Protein AF-0000000084685761 (afdb_homodimer)

Nearest PDB structures (foldseek):
  6jc4-assembly2_C  TM=9.498E-01  e=1.262E-12  Klebsiella pneumoniae
  4hi0-assembly1_C  TM=8.930E-01  e=5.245E-09  Helicobacter pylori 26695
  3o1q-assembly1_A  TM=8.900E-01  e=3.067E-08  Helicobacter pylori
  3cxn-assembly2_C  TM=8.716E-01  e=5.281E-08  unclassified
  8hc1-assembly1_D  TM=8.559E-01  e=2.696E-07  Helicobacter pylori 26695

Structure (mmCIF, N/CA/C/O backbone):
data_AF-0000000084685761-model_v1
#
loop_
_entity.id
_entity.type
_entity.pdbx_description
1 polymer 'Urease accessory protein UreF'
#
loop_
_atom_site.group_PDB
_atom_site.id
_atom_site.type_symbol
_atom_site.label_atom_id
_atom_site.label_alt_id
_atom_site.label_comp_id
_atom_site.label_asym_id
_atom_site.label_entity_id
_atom_site.label_seq_id
_atom_site.pdbx_PDB_ins_code
_atom_site.Cartn_x
_atom_site.Cartn_y
_atom_site.Cartn_z
_atom_site.occupancy
_atom_site.B_iso_or_equiv
_atom_site.auth_seq_id
_atom_site.auth_comp_id
_atom_site.auth_asym_id
_atom_site.auth_atom_id
_atom_site.pdbx_PDB_model_num
ATOM 1 N N . MET A 1 1 ? -12.156 10.539 -15.023 1 82.19 1 MET A N 1
ATOM 2 C CA . MET A 1 1 ? -11.102 10.914 -14.086 1 82.19 1 MET A CA 1
ATOM 3 C C . MET A 1 1 ? -11.344 10.289 -12.719 1 82.19 1 MET A C 1
ATOM 5 O O . MET A 1 1 ? -10.461 9.625 -12.172 1 82.19 1 MET A O 1
ATOM 9 N N . LEU A 1 2 ? -12.664 10.281 -12.328 1 86.75 2 LEU A N 1
ATOM 10 C CA . LEU A 1 2 ? -12.984 9.719 -11.023 1 86.75 2 LEU A CA 1
ATOM 11 C C . LEU A 1 2 ? -12.812 8.203 -11.023 1 86.75 2 LEU A C 1
ATOM 13 O O . LEU A 1 2 ? -12.258 7.637 -10.078 1 86.75 2 LEU A O 1
ATOM 17 N N . GLU A 1 3 ? -13.203 7.566 -12.125 1 90.25 3 GLU A N 1
ATOM 18 C CA . GLU A 1 3 ? -13.102 6.113 -12.203 1 90.25 3 GLU A CA 1
ATOM 19 C C . GLU A 1 3 ? -11.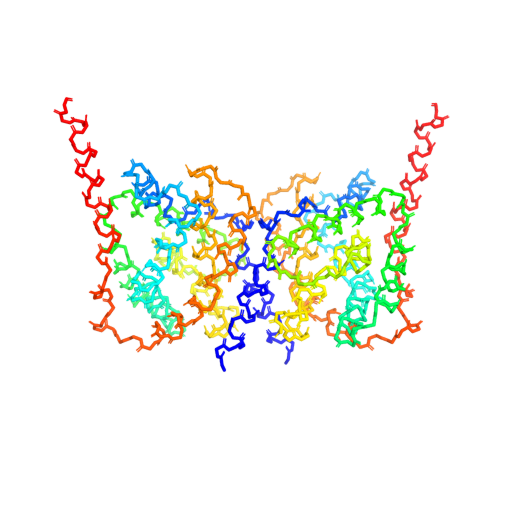648 5.656 -12.125 1 90.25 3 GLU A C 1
ATOM 21 O O . GLU A 1 3 ? -11.336 4.66 -11.469 1 90.25 3 GLU A O 1
ATOM 26 N N . SER A 1 4 ? -10.828 6.398 -12.758 1 93.44 4 SER A N 1
ATOM 27 C CA . SER A 1 4 ? -9.406 6.078 -12.734 1 93.44 4 SER A CA 1
ATOM 28 C C . SER A 1 4 ? -8.82 6.285 -11.336 1 93.44 4 SER A C 1
ATOM 30 O O . SER A 1 4 ? -7.969 5.512 -10.898 1 93.44 4 SER A O 1
ATOM 32 N N . ASN A 1 5 ? -9.289 7.266 -10.648 1 96.88 5 ASN A N 1
ATOM 33 C CA . ASN A 1 5 ? -8.828 7.531 -9.289 1 96.88 5 ASN A CA 1
ATOM 34 C C . ASN A 1 5 ? -9.312 6.469 -8.312 1 96.88 5 ASN A C 1
ATOM 36 O O . ASN A 1 5 ? -8.57 6.059 -7.414 1 96.88 5 ASN A O 1
ATOM 40 N N . VAL A 1 6 ? -10.523 6.023 -8.508 1 97.75 6 VAL A N 1
ATOM 41 C CA . VAL A 1 6 ? -11.062 4.953 -7.676 1 97.75 6 VAL A CA 1
ATOM 42 C C . VAL A 1 6 ? -10.273 3.668 -7.91 1 97.75 6 VAL A C 1
ATOM 44 O O . VAL A 1 6 ? -9.969 2.939 -6.961 1 97.75 6 VAL A O 1
ATOM 47 N N . SER A 1 7 ? -9.914 3.422 -9.164 1 97.5 7 SER A N 1
ATOM 48 C CA . SER A 1 7 ? -9.125 2.234 -9.492 1 97.5 7 SER A CA 1
ATOM 49 C C . SER A 1 7 ? -7.766 2.264 -8.805 1 97.5 7 SER A C 1
ATOM 51 O O . SER A 1 7 ? -7.254 1.224 -8.383 1 97.5 7 SER A O 1
ATOM 53 N N . LEU A 1 8 ? -7.188 3.424 -8.719 1 98.12 8 LEU A N 1
ATOM 54 C CA . LEU A 1 8 ? -5.922 3.553 -8.008 1 98.12 8 LEU A CA 1
ATOM 55 C C . LEU A 1 8 ? -6.098 3.229 -6.527 1 98.12 8 LEU A C 1
ATOM 57 O O . LEU A 1 8 ? -5.281 2.512 -5.941 1 98.12 8 LEU A O 1
ATOM 61 N N . ILE A 1 9 ? -7.152 3.715 -5.938 1 98.56 9 ILE A N 1
ATOM 62 C CA . ILE A 1 9 ? -7.422 3.469 -4.523 1 98.56 9 ILE A CA 1
ATOM 63 C C . ILE A 1 9 ? -7.652 1.977 -4.293 1 98.56 9 ILE A C 1
ATOM 65 O O . ILE A 1 9 ? -7.16 1.409 -3.316 1 98.56 9 ILE A O 1
ATOM 69 N N . ARG A 1 10 ? -8.352 1.361 -5.211 1 97.88 10 ARG A N 1
ATOM 70 C CA . ARG A 1 10 ? -8.594 -0.075 -5.113 1 97.88 10 ARG A CA 1
ATOM 71 C C . ARG A 1 10 ? -7.293 -0.859 -5.277 1 97.88 10 ARG A C 1
ATOM 73 O O . ARG A 1 10 ? -7.109 -1.901 -4.645 1 97.88 10 ARG A O 1
ATOM 80 N N . LEU A 1 11 ? -6.426 -0.385 -6.113 1 98.38 11 LEU A N 1
ATOM 81 C CA . LEU A 1 11 ? -5.113 -1.006 -6.25 1 98.38 11 LEU A CA 1
ATOM 82 C C . LEU A 1 11 ? -4.328 -0.903 -4.945 1 98.38 11 LEU A C 1
ATOM 84 O O . LEU A 1 11 ? -3.676 -1.864 -4.531 1 98.38 11 LEU A O 1
ATOM 88 N N . LEU A 1 12 ? -4.352 0.276 -4.328 1 98.5 12 LEU A N 1
ATOM 89 C CA . LEU A 1 12 ? -3.656 0.474 -3.059 1 98.5 12 LEU A CA 1
ATOM 90 C C . LEU A 1 12 ? -4.18 -0.487 -1.996 1 98.5 12 LEU A C 1
ATOM 92 O O . LEU A 1 12 ? -3.404 -1.032 -1.21 1 98.5 12 LEU A O 1
ATOM 96 N N . GLN A 1 13 ? -5.457 -0.727 -2.006 1 97.81 13 GLN A N 1
ATOM 97 C CA . GLN A 1 13 ? -6.055 -1.688 -1.087 1 97.81 13 GLN A CA 1
ATOM 98 C C . GLN A 1 13 ? -5.531 -3.098 -1.346 1 97.81 13 GLN A C 1
ATOM 100 O O . GLN A 1 13 ? -5.129 -3.797 -0.414 1 97.81 13 GLN A O 1
ATOM 105 N N . LEU A 1 14 ? -5.527 -3.428 -2.582 1 96.62 14 LEU A N 1
ATOM 106 C CA . LEU A 1 14 ? -5.117 -4.766 -2.998 1 96.62 14 LEU A CA 1
ATOM 107 C C . LEU A 1 14 ? -3.645 -5.004 -2.691 1 96.62 14 LEU A C 1
ATOM 109 O O . LEU A 1 14 ? -3.234 -6.137 -2.434 1 96.62 14 LEU A O 1
ATOM 113 N N . CYS A 1 15 ? -2.834 -3.975 -2.646 1 97 15 CYS A N 1
ATOM 114 C CA . CYS A 1 15 ? -1.388 -4.086 -2.506 1 97 15 CYS A CA 1
ATOM 115 C C . CYS A 1 15 ? -0.957 -3.832 -1.066 1 97 15 CYS A C 1
ATOM 117 O O . CYS A 1 15 ? 0.232 -3.893 -0.75 1 97 15 CYS A O 1
ATOM 119 N N . SER A 1 16 ? -1.896 -3.562 -0.202 1 96.12 16 SER A N 1
ATOM 120 C CA . SER A 1 16 ? -1.536 -3.211 1.168 1 96.12 16 SER A CA 1
ATOM 121 C C . SER A 1 16 ? -0.937 -4.406 1.906 1 96.12 16 SER A C 1
ATOM 123 O O . SER A 1 16 ? -1.454 -5.52 1.816 1 96.12 16 SER A O 1
ATOM 125 N N . SER A 1 17 ? 0.131 -4.125 2.668 1 92.75 17 SER A N 1
ATOM 126 C CA . SER A 1 17 ? 0.732 -5.172 3.482 1 92.75 17 SER A CA 1
ATOM 127 C C . SER A 1 17 ? -0.178 -5.562 4.641 1 92.75 17 SER A C 1
ATOM 129 O O . SER A 1 17 ? 0.034 -6.594 5.285 1 92.75 17 SER A O 1
ATOM 131 N N . ALA A 1 18 ? -1.229 -4.801 4.84 1 91.12 18 ALA A N 1
ATOM 132 C CA . ALA A 1 18 ? -2.193 -5.094 5.898 1 91.12 18 ALA A CA 1
ATOM 133 C C . ALA A 1 18 ? -3.342 -5.949 5.371 1 91.12 18 ALA A C 1
ATOM 135 O O . ALA A 1 18 ? -4.262 -6.289 6.117 1 91.12 18 ALA A O 1
ATOM 136 N N . LEU A 1 19 ? -3.355 -6.23 4.055 1 93.75 19 LEU A N 1
ATOM 137 C CA . LEU A 1 19 ? -4.367 -7.137 3.516 1 93.75 19 LEU A CA 1
ATOM 138 C C . LEU A 1 19 ? -4.359 -8.469 4.262 1 93.75 19 LEU A C 1
ATOM 140 O O . LEU A 1 19 ? -3.301 -9.07 4.445 1 93.75 19 LEU A O 1
ATOM 144 N N . PRO A 1 20 ? -5.52 -8.922 4.785 1 91.88 20 PRO A N 1
ATOM 145 C CA . PRO A 1 20 ? -5.539 -10.07 5.691 1 91.88 20 PRO A CA 1
ATOM 146 C C . PRO A 1 20 ? -5.52 -11.406 4.949 1 91.88 20 PRO A C 1
ATOM 148 O O . PRO A 1 20 ? -6.438 -12.219 5.105 1 91.88 20 PRO A O 1
ATOM 151 N N . ILE A 1 21 ? -4.617 -11.703 4.172 1 88.88 21 ILE A N 1
ATOM 152 C CA . ILE A 1 21 ? -4.551 -12.945 3.41 1 88.88 21 ILE A CA 1
ATOM 153 C C . ILE A 1 21 ? -3.363 -13.781 3.887 1 88.88 21 ILE A C 1
ATOM 155 O O . ILE A 1 21 ? -3.055 -14.82 3.303 1 88.88 21 ILE A O 1
ATOM 159 N N . GLY A 1 22 ? -3.018 -13.531 5.09 1 70.06 22 GLY A N 1
ATOM 160 C CA . GLY A 1 22 ? -1.919 -14.289 5.664 1 70.06 22 GLY A CA 1
ATOM 161 C C . GLY A 1 22 ? -0.568 -13.914 5.082 1 70.06 22 GLY A C 1
ATOM 162 O O . GLY A 1 22 ? -0.493 -13.18 4.098 1 70.06 22 GLY A O 1
ATOM 163 N N . GLY A 1 23 ? 0.258 -14.297 5.863 1 57.06 23 GLY A N 1
ATOM 164 C CA . GLY A 1 23 ? 1.634 -13.883 5.637 1 57.06 23 GLY A CA 1
ATOM 165 C C . GLY A 1 23 ? 2.168 -14.305 4.281 1 57.06 23 GLY A C 1
ATOM 166 O O . GLY A 1 23 ? 1.483 -15 3.529 1 57.06 23 GLY A O 1
ATOM 167 N N . PHE A 1 24 ? 3.523 -14.094 4.023 1 55.72 24 PHE A N 1
ATOM 168 C CA . PHE A 1 24 ? 4.453 -13.867 2.92 1 55.72 24 PHE A CA 1
ATOM 169 C C . PHE A 1 24 ? 4.672 -15.156 2.131 1 55.72 24 PHE A C 1
ATOM 171 O O . PHE A 1 24 ? 4.941 -16.203 2.711 1 55.72 24 PHE A O 1
ATOM 178 N N . THR A 1 25 ? 4.012 -15.086 0.914 1 53.41 25 THR A N 1
ATOM 179 C CA . THR A 1 25 ? 4.355 -16.047 -0.125 1 53.41 25 THR A CA 1
ATOM 180 C C . THR A 1 25 ? 5.863 -16.078 -0.36 1 53.41 25 THR A C 1
ATOM 182 O O . THR A 1 25 ? 6.492 -15.031 -0.512 1 53.41 25 THR A O 1
ATOM 185 N N . TYR A 1 26 ? 6.527 -17.031 -0.055 1 60.19 26 TYR A N 1
ATOM 186 C CA . TYR A 1 26 ? 7.875 -17.391 -0.485 1 60.19 26 TYR A CA 1
ATOM 187 C C . TYR A 1 26 ? 8.852 -17.328 0.682 1 60.19 26 TYR A C 1
ATOM 189 O O . TYR A 1 26 ? 10.07 -17.234 0.479 1 60.19 26 TYR A O 1
ATOM 197 N N . SER A 1 27 ? 8.266 -17.297 1.758 1 65.69 27 SER A N 1
ATOM 198 C CA . SER A 1 27 ? 9.141 -17.25 2.928 1 65.69 27 SER A CA 1
ATOM 199 C C . SER A 1 27 ? 10.109 -18.422 2.945 1 65.69 27 SER A C 1
ATOM 201 O O . SER A 1 27 ? 11.25 -18.281 3.389 1 65.69 27 SER A O 1
ATOM 203 N N . GLN A 1 28 ? 9.625 -19.312 2.254 1 64.75 28 GLN A N 1
ATOM 204 C CA . GLN A 1 28 ? 10.469 -20.5 2.307 1 64.75 28 GLN A CA 1
ATOM 205 C C . GLN A 1 28 ? 11.695 -20.344 1.407 1 64.75 28 GLN A C 1
ATOM 207 O O . GLN A 1 28 ? 12.781 -20.812 1.749 1 64.75 28 GLN A O 1
ATOM 212 N N . GLY A 1 29 ? 11.469 -19.812 0.265 1 72.75 29 GLY A N 1
ATOM 213 C CA . GLY A 1 29 ? 12.609 -19.562 -0.606 1 72.75 29 GLY A CA 1
ATOM 214 C C . GLY A 1 29 ? 13.695 -18.75 0.048 1 72.75 29 GLY A C 1
ATOM 215 O O . GLY A 1 29 ? 14.875 -19.094 -0.015 1 72.75 29 GLY A O 1
ATOM 216 N N . ILE A 1 30 ? 13.312 -17.797 0.726 1 80.62 30 ILE A N 1
ATOM 217 C CA . ILE A 1 30 ? 14.297 -16.938 1.372 1 80.62 30 ILE A CA 1
ATOM 218 C C . ILE A 1 30 ? 14.875 -17.641 2.596 1 80.62 30 ILE A C 1
ATOM 220 O O . ILE A 1 30 ? 16.047 -17.484 2.916 1 80.62 30 ILE A O 1
ATOM 224 N N . GLU A 1 31 ? 14.016 -18.422 3.215 1 82.94 31 GLU A N 1
ATOM 225 C CA . GLU A 1 31 ? 14.508 -19.203 4.352 1 82.94 31 GLU A CA 1
ATOM 226 C C . GLU A 1 31 ? 15.656 -20.109 3.941 1 82.94 31 GLU A C 1
ATOM 228 O O . GLU A 1 31 ? 16.672 -20.172 4.633 1 82.94 31 GLU A O 1
ATOM 233 N N . TRP A 1 32 ? 15.508 -20.719 2.855 1 80.62 32 TRP A N 1
ATOM 234 C CA . TRP A 1 32 ? 16.531 -21.625 2.354 1 80.62 32 TRP A CA 1
ATOM 235 C C . TRP A 1 32 ? 17.797 -20.844 1.972 1 80.62 32 TRP A C 1
ATOM 237 O O . TRP A 1 32 ? 18.906 -21.312 2.213 1 80.62 32 TRP A O 1
ATOM 247 N N . ALA A 1 33 ? 17.641 -19.719 1.374 1 81.69 33 ALA A N 1
ATOM 248 C CA . ALA A 1 33 ? 18.766 -18.891 0.972 1 81.69 33 ALA A CA 1
ATOM 249 C C . ALA A 1 33 ? 19.547 -18.406 2.188 1 81.69 33 ALA A C 1
ATOM 251 O O . ALA A 1 33 ? 20.781 -18.359 2.158 1 81.69 33 ALA A O 1
ATOM 252 N N . VAL A 1 34 ? 18.859 -18.094 3.238 1 85.81 34 VAL A N 1
ATOM 253 C CA . VAL A 1 34 ? 19.484 -17.594 4.461 1 85.81 34 VAL A CA 1
ATOM 254 C C . VAL A 1 34 ? 20.141 -18.75 5.207 1 85.81 34 VAL A C 1
ATOM 256 O O . VAL A 1 34 ? 21.281 -18.641 5.664 1 85.81 34 VAL A O 1
ATOM 259 N N . GLU A 1 35 ? 19.438 -19.859 5.285 1 84.12 35 GLU A N 1
ATOM 260 C CA . GLU A 1 35 ? 19.969 -21.031 5.961 1 84.12 35 GLU A CA 1
ATOM 261 C C . GLU A 1 35 ? 21.219 -21.562 5.25 1 84.12 35 GLU A C 1
ATOM 263 O O . GLU A 1 35 ? 22.156 -22.047 5.891 1 84.12 35 GLU A O 1
ATOM 268 N N . GLY A 1 36 ? 21.234 -21.484 3.988 1 83.31 36 GLY A N 1
ATOM 269 C CA . GLY A 1 36 ? 22.375 -21.906 3.182 1 83.31 36 GLY A CA 1
ATOM 270 C C . GLY A 1 36 ? 23.516 -20.906 3.184 1 83.31 36 GLY A C 1
ATOM 271 O O . GLY A 1 36 ? 24.547 -21.125 2.547 1 83.31 36 GLY A O 1
ATOM 272 N N . HIS A 1 37 ? 23.328 -19.719 3.828 1 84.88 37 HIS A N 1
ATOM 273 C CA . HIS A 1 37 ? 24.312 -18.672 4.016 1 84.88 37 HIS A CA 1
ATOM 274 C C . HIS A 1 37 ? 24.609 -17.953 2.703 1 84.88 37 HIS A C 1
ATOM 276 O O . HIS A 1 37 ? 25.688 -17.375 2.533 1 84.88 37 HIS A O 1
ATOM 282 N N . TRP A 1 38 ? 23.688 -18.031 1.834 1 83.75 38 TRP A N 1
ATOM 283 C CA . TRP A 1 38 ? 23.812 -17.297 0.58 1 83.75 38 TRP A CA 1
ATOM 284 C C . TRP A 1 38 ? 23.422 -15.836 0.767 1 83.75 38 TRP A C 1
ATOM 286 O O . TRP A 1 38 ? 23.922 -14.961 0.057 1 83.75 38 TRP A O 1
ATOM 296 N N . VAL A 1 39 ? 22.531 -15.586 1.592 1 91.06 39 VAL A N 1
ATOM 297 C CA . VAL A 1 39 ? 22.031 -14.242 1.878 1 91.06 39 VAL A CA 1
ATOM 298 C C . VAL A 1 39 ? 22.219 -13.93 3.359 1 91.06 39 VAL A C 1
ATOM 300 O O . VAL A 1 39 ? 21.516 -14.469 4.211 1 91.06 39 VAL A O 1
ATOM 303 N N . ASN A 1 40 ? 23.172 -13.047 3.633 1 92.06 40 ASN A N 1
ATOM 304 C CA . ASN A 1 40 ? 23.5 -12.797 5.031 1 92.06 40 ASN A CA 1
ATOM 305 C C . ASN A 1 40 ? 23.609 -11.305 5.328 1 92.06 40 ASN A C 1
ATOM 307 O O . ASN A 1 40 ? 23.938 -10.914 6.449 1 92.06 40 ASN A O 1
ATOM 311 N N . SER A 1 41 ? 23.422 -10.547 4.359 1 95.75 41 SER A N 1
ATOM 312 C CA . SER A 1 41 ? 23.547 -9.102 4.527 1 95.75 41 SER A CA 1
ATOM 313 C C . SER A 1 41 ? 22.547 -8.352 3.664 1 95.75 41 SER A C 1
ATOM 315 O O . SER A 1 41 ? 21.875 -8.953 2.822 1 95.75 41 SER A O 1
ATOM 317 N N . GLU A 1 42 ? 22.422 -7.031 3.959 1 96.75 42 GLU A N 1
ATOM 318 C CA . GLU A 1 42 ? 21.578 -6.18 3.139 1 96.75 42 GLU A CA 1
ATOM 319 C C . GLU A 1 42 ? 21.953 -6.262 1.666 1 96.75 42 GLU A C 1
ATOM 321 O O . GLU A 1 42 ? 21.094 -6.375 0.795 1 96.75 42 GLU A O 1
ATOM 326 N N . ASN A 1 43 ? 23.266 -6.215 1.459 1 97.19 43 ASN A N 1
ATOM 327 C CA . ASN A 1 43 ? 23.781 -6.289 0.093 1 97.19 43 ASN A CA 1
ATOM 328 C C . ASN A 1 43 ? 23.469 -7.637 -0.549 1 97.19 43 ASN A C 1
ATOM 330 O O . ASN A 1 43 ? 23.109 -7.699 -1.727 1 97.19 43 ASN A O 1
ATOM 334 N N . ASP A 1 44 ? 23.594 -8.711 0.222 1 95.81 44 ASP A N 1
ATOM 335 C CA . ASP A 1 44 ? 23.266 -10.047 -0.279 1 95.81 44 ASP A CA 1
ATOM 336 C C . ASP A 1 44 ? 21.797 -10.164 -0.627 1 95.81 44 ASP A C 1
ATOM 338 O O . ASP A 1 44 ? 21.438 -10.719 -1.672 1 95.81 44 ASP A O 1
ATOM 342 N N . LEU A 1 45 ? 21 -9.672 0.241 1 95.44 45 LEU A N 1
ATOM 343 C CA . LEU A 1 45 ? 19.547 -9.742 0.023 1 95.44 45 LEU A CA 1
ATOM 344 C C . LEU A 1 45 ? 19.156 -8.961 -1.222 1 95.44 45 LEU A C 1
ATOM 346 O O . LEU A 1 45 ? 18.375 -9.445 -2.047 1 95.44 45 LEU A O 1
ATOM 350 N N . ARG A 1 46 ? 19.688 -7.77 -1.328 1 97.38 46 ARG A N 1
ATOM 351 C CA . ARG A 1 46 ? 19.406 -6.941 -2.494 1 97.38 46 ARG A CA 1
ATOM 352 C C . ARG A 1 46 ? 19.797 -7.656 -3.783 1 97.38 46 ARG A C 1
ATOM 354 O O . ARG A 1 46 ? 19.016 -7.676 -4.746 1 97.38 46 ARG A O 1
ATOM 361 N N . ALA A 1 47 ? 20.953 -8.242 -3.814 1 96.12 47 ALA A N 1
ATOM 362 C CA . ALA A 1 47 ? 21.453 -8.938 -4.996 1 96.12 47 ALA A CA 1
ATOM 363 C C . ALA A 1 47 ? 20.594 -10.156 -5.32 1 96.12 47 ALA A C 1
ATOM 365 O O . ALA A 1 47 ? 20.297 -10.422 -6.484 1 96.12 47 ALA A O 1
ATOM 366 N N . TRP A 1 48 ? 20.25 -10.859 -4.324 1 93.25 48 TRP A N 1
ATOM 367 C CA . TRP A 1 48 ? 19.422 -12.039 -4.484 1 93.25 48 TRP A CA 1
ATOM 368 C C . TRP A 1 48 ? 18.047 -11.672 -5.031 1 93.25 48 TRP A C 1
ATOM 370 O O . TRP A 1 48 ? 17.531 -12.328 -5.938 1 93.25 48 TRP A O 1
ATOM 380 N N . LEU A 1 49 ? 17.469 -10.656 -4.512 1 95.44 49 LEU A N 1
ATOM 381 C CA . LEU A 1 49 ? 16.172 -10.188 -4.965 1 95.44 49 LEU A CA 1
ATOM 382 C C . LEU A 1 49 ? 16.234 -9.664 -6.395 1 95.44 49 LEU A C 1
ATOM 384 O O . LEU A 1 49 ? 15.312 -9.875 -7.184 1 95.44 49 LEU A O 1
ATOM 388 N N . LEU A 1 50 ? 17.297 -8.961 -6.688 1 96.88 50 LEU A N 1
ATOM 389 C CA . LEU A 1 50 ? 17.484 -8.492 -8.055 1 96.88 50 LEU A CA 1
ATOM 390 C C . LEU A 1 50 ? 17.516 -9.664 -9.031 1 96.88 50 LEU A C 1
ATOM 392 O O . LEU A 1 50 ? 16.938 -9.594 -10.117 1 96.88 50 LEU A O 1
ATOM 396 N N . ASP A 1 51 ? 18.141 -10.695 -8.648 1 93.38 51 ASP A N 1
ATOM 397 C CA . ASP A 1 51 ? 18.188 -11.898 -9.469 1 93.38 51 ASP A CA 1
ATOM 398 C C . ASP A 1 51 ? 16.797 -12.508 -9.633 1 93.38 51 ASP A C 1
ATOM 400 O O . ASP A 1 51 ? 16.406 -12.898 -10.734 1 93.38 51 ASP A O 1
ATOM 404 N N . LEU A 1 52 ? 16.078 -12.594 -8.562 1 92.81 52 LEU A N 1
ATOM 405 C CA . LEU A 1 52 ? 14.719 -13.133 -8.609 1 92.81 52 LEU A CA 1
ATOM 406 C C . LEU A 1 52 ? 13.82 -12.273 -9.492 1 92.81 52 LEU A C 1
ATOM 408 O O . LEU A 1 52 ? 12.945 -12.797 -10.188 1 92.81 52 LEU A O 1
ATOM 412 N N . ILE A 1 53 ? 14.031 -10.977 -9.422 1 96.44 53 ILE A N 1
ATOM 413 C CA . ILE A 1 53 ? 13.266 -10.055 -10.25 1 96.44 53 ILE A CA 1
ATOM 414 C C . ILE A 1 53 ? 13.5 -10.375 -11.727 1 96.44 53 ILE A C 1
ATOM 416 O O . ILE A 1 53 ? 12.547 -10.492 -12.5 1 96.44 53 ILE A O 1
ATOM 420 N N . LYS A 1 54 ? 14.68 -10.594 -12.102 1 94.88 54 LYS A N 1
ATOM 421 C CA . LYS A 1 54 ? 15.055 -10.789 -13.5 1 94.88 54 LYS A CA 1
ATOM 422 C C . LYS A 1 54 ? 14.68 -12.188 -13.984 1 94.88 54 LYS A C 1
ATOM 424 O O . LYS A 1 54 ? 14.367 -12.383 -15.156 1 94.88 54 LYS A O 1
ATOM 429 N N . THR A 1 55 ? 14.633 -13.141 -13.094 1 91.81 55 THR A N 1
ATOM 430 C CA . THR A 1 55 ? 14.414 -14.523 -13.5 1 91.81 55 THR A CA 1
ATOM 431 C C . THR A 1 55 ? 12.984 -14.961 -13.211 1 91.81 55 THR A C 1
ATOM 433 O O . THR A 1 55 ? 12.18 -15.133 -14.133 1 91.81 55 THR A O 1
ATOM 436 N N . ASN A 1 56 ? 12.594 -14.844 -11.984 1 91.94 56 ASN A N 1
ATOM 437 C CA . ASN A 1 56 ? 11.289 -15.359 -11.578 1 91.94 56 ASN A CA 1
ATOM 438 C C . ASN A 1 56 ? 10.172 -14.375 -11.891 1 91.94 56 ASN A C 1
ATOM 440 O O . ASN A 1 56 ? 9.227 -14.711 -12.617 1 91.94 56 ASN A O 1
ATOM 444 N N . LEU A 1 57 ? 10.297 -13.227 -11.414 1 95.62 57 LEU A N 1
ATOM 445 C CA . LEU A 1 57 ? 9.227 -12.25 -11.586 1 95.62 57 LEU A CA 1
ATOM 446 C C . LEU A 1 57 ? 9.016 -11.93 -13.062 1 95.62 57 LEU A C 1
ATOM 448 O O . LEU A 1 57 ? 7.898 -12.008 -13.57 1 95.62 57 LEU A O 1
ATOM 452 N N . GLN A 1 58 ? 10.07 -11.555 -13.734 1 96.81 58 GLN A N 1
ATOM 453 C CA . GLN A 1 58 ? 10.008 -11.109 -15.117 1 96.81 58 GLN A CA 1
ATOM 454 C C . GLN A 1 58 ? 9.594 -12.25 -16.047 1 96.81 58 GLN A C 1
ATOM 456 O O . GLN A 1 58 ? 8.789 -12.062 -16.953 1 96.81 58 GLN A O 1
ATOM 461 N N . GLN A 1 59 ? 10.047 -13.438 -15.789 1 95.56 59 GLN A N 1
ATOM 462 C CA . GLN A 1 59 ? 9.938 -14.516 -16.766 1 95.56 59 GLN A CA 1
ATOM 463 C C . GLN A 1 59 ? 8.742 -15.414 -16.469 1 95.56 59 GLN A C 1
ATOM 465 O O . GLN A 1 59 ? 8.32 -16.203 -17.312 1 95.56 59 GLN A O 1
ATOM 470 N N . LEU A 1 60 ? 8.234 -15.297 -15.25 1 95.06 60 LEU A N 1
ATOM 471 C CA . LEU A 1 60 ? 7.184 -16.234 -14.875 1 95.06 60 LEU A CA 1
ATOM 472 C C . LEU A 1 60 ? 6.008 -15.5 -14.234 1 95.06 60 LEU A C 1
ATOM 474 O O . LEU A 1 60 ? 4.898 -15.508 -14.781 1 95.06 60 LEU A O 1
ATOM 478 N N . GLU A 1 61 ? 6.223 -14.805 -13.109 1 96.12 61 GLU A N 1
ATOM 479 C CA . GLU A 1 61 ? 5.125 -14.266 -12.312 1 96.12 61 GLU A CA 1
ATOM 480 C C . GLU A 1 61 ? 4.301 -13.258 -13.117 1 96.12 61 GLU A C 1
ATOM 482 O O . GLU A 1 61 ? 3.072 -13.359 -13.172 1 96.12 61 GLU A O 1
ATOM 487 N N . ILE A 1 62 ? 4.98 -12.258 -13.797 1 98.12 62 ILE A N 1
ATOM 488 C CA . ILE A 1 62 ? 4.293 -11.188 -14.508 1 98.12 62 ILE A CA 1
ATOM 489 C C . ILE A 1 62 ? 3.59 -11.758 -15.742 1 98.12 62 ILE A C 1
ATOM 491 O O . ILE A 1 62 ? 2.408 -11.484 -15.969 1 98.12 62 ILE A O 1
ATOM 495 N N . PRO A 1 63 ? 4.27 -12.594 -16.531 1 98.25 63 PRO A N 1
ATOM 496 C CA . PRO A 1 63 ? 3.578 -13.148 -17.703 1 98.25 63 PRO A CA 1
ATOM 497 C C . PRO A 1 63 ? 2.363 -13.992 -17.328 1 98.25 63 PRO A C 1
ATOM 499 O O . PRO A 1 63 ? 1.32 -13.914 -17.969 1 98.25 63 PRO A O 1
ATOM 502 N N . VAL A 1 64 ? 2.451 -14.797 -16.297 1 98.12 64 VAL A N 1
ATOM 503 C CA . VAL A 1 64 ? 1.338 -15.641 -15.867 1 98.12 64 VAL A CA 1
ATOM 504 C C . VAL A 1 64 ? 0.208 -14.773 -15.32 1 98.12 64 VAL A C 1
ATOM 506 O O . VAL A 1 64 ? -0.965 -15.008 -15.609 1 98.12 64 VAL A O 1
ATOM 509 N N . PHE A 1 65 ? 0.522 -13.758 -14.578 1 98.62 65 PHE A N 1
ATOM 510 C CA . PHE A 1 65 ? -0.475 -12.805 -14.109 1 98.62 65 PHE A CA 1
ATOM 511 C C . PHE A 1 65 ? -1.268 -12.227 -15.273 1 98.62 65 PHE A C 1
ATOM 513 O O . PHE A 1 65 ? -2.498 -12.18 -15.234 1 98.62 65 PHE A O 1
ATOM 520 N N . LEU A 1 66 ? -0.555 -11.758 -16.266 1 98.88 66 LEU A N 1
ATOM 521 C CA . LEU A 1 66 ? -1.21 -11.164 -17.422 1 98.88 66 LEU A CA 1
ATOM 522 C C . LEU A 1 66 ? -2.158 -12.164 -18.078 1 98.88 66 LEU A C 1
ATOM 524 O O . LEU A 1 66 ? -3.268 -11.797 -18.484 1 98.88 66 LEU A O 1
ATOM 528 N N . ARG A 1 67 ? -1.757 -13.414 -18.219 1 98.81 67 ARG A N 1
ATOM 529 C CA . ARG A 1 67 ? -2.602 -14.43 -18.828 1 98.81 67 ARG A CA 1
ATOM 530 C C . ARG A 1 67 ? -3.83 -14.719 -17.969 1 98.81 67 ARG A C 1
ATOM 532 O O . ARG A 1 67 ? -4.922 -14.938 -18.5 1 98.81 67 ARG A O 1
ATOM 539 N N . MET A 1 68 ? -3.617 -14.758 -16.656 1 98.81 68 MET A N 1
ATOM 540 C CA . MET A 1 68 ? -4.746 -14.953 -15.758 1 98.81 68 MET A CA 1
ATOM 541 C C . MET A 1 68 ? -5.723 -13.789 -15.844 1 98.81 68 MET A C 1
ATOM 543 O O . MET A 1 68 ? -6.938 -13.984 -15.82 1 98.81 68 MET A O 1
ATOM 547 N N . LEU A 1 69 ? -5.191 -12.594 -15.938 1 98.81 69 LEU A N 1
ATOM 548 C CA . LEU A 1 69 ? -6.039 -11.414 -16.078 1 98.81 69 LEU A CA 1
ATOM 549 C C . LEU A 1 69 ? -6.852 -11.484 -17.359 1 98.81 69 LEU A C 1
ATOM 551 O O . LEU A 1 69 ? -8.055 -11.203 -17.359 1 98.81 69 LEU A O 1
ATOM 555 N N . ARG A 1 70 ? -6.207 -11.875 -18.453 1 98.69 70 ARG A N 1
ATOM 556 C CA . ARG A 1 70 ? -6.91 -12.031 -19.719 1 98.69 70 ARG A CA 1
ATOM 557 C C . ARG A 1 70 ? -8.008 -13.094 -19.625 1 98.69 70 ARG A C 1
ATOM 559 O O . ARG A 1 70 ? -9.102 -12.922 -20.156 1 98.69 70 ARG A O 1
ATOM 566 N N . ALA A 1 71 ? -7.672 -14.172 -18.969 1 98.75 71 ALA A N 1
ATOM 567 C CA . ALA A 1 71 ? -8.672 -15.211 -18.75 1 98.75 71 ALA A CA 1
ATOM 568 C C . ALA A 1 71 ? -9.883 -14.664 -18 1 98.75 71 ALA A C 1
ATOM 570 O O . ALA A 1 71 ? -11.023 -14.992 -18.328 1 98.75 71 ALA A O 1
ATOM 571 N N . CYS A 1 72 ? -9.664 -13.859 -16.969 1 98.38 72 CYS A N 1
ATOM 572 C CA . CYS A 1 72 ? -10.742 -13.234 -16.219 1 98.38 72 CYS A CA 1
ATOM 573 C C . CYS A 1 72 ? -11.555 -12.297 -17.109 1 98.38 72 CYS A C 1
ATOM 575 O O . CYS A 1 72 ? -12.781 -12.289 -17.062 1 98.38 72 CYS A O 1
ATOM 577 N N . GLU A 1 73 ? -10.875 -11.508 -17.891 1 98 73 GLU A N 1
ATOM 578 C CA . GLU A 1 73 ? -11.531 -10.57 -18.797 1 98 73 GLU A CA 1
ATOM 579 C C . GLU A 1 73 ? -12.438 -11.297 -19.781 1 98 73 GLU A C 1
ATOM 581 O O . GLU A 1 73 ? -13.516 -10.797 -20.125 1 98 73 GLU A O 1
ATOM 586 N N . ASP A 1 74 ? -11.984 -12.445 -20.219 1 98.12 74 ASP A N 1
ATOM 587 C CA . ASP A 1 74 ? -12.695 -13.219 -21.234 1 98.12 74 ASP A CA 1
ATOM 588 C C . ASP A 1 74 ? -13.672 -14.203 -20.578 1 98.12 74 ASP A C 1
ATOM 590 O O . ASP A 1 74 ? -14.305 -15 -21.266 1 98.12 74 ASP A O 1
ATOM 594 N N . ASN A 1 75 ? -13.75 -14.219 -19.281 1 97.12 75 ASN A N 1
ATOM 595 C CA . ASN A 1 75 ? -14.555 -15.188 -18.547 1 97.12 75 ASN A CA 1
ATOM 596 C C . ASN A 1 75 ? -14.219 -16.625 -18.938 1 97.12 75 ASN A C 1
ATOM 598 O O . ASN A 1 75 ? -15.117 -17.438 -19.172 1 97.12 75 ASN A O 1
ATOM 602 N N . ASP A 1 76 ? -12.953 -16.859 -19.203 1 98.25 76 ASP A N 1
ATOM 603 C CA . ASP A 1 76 ? -12.445 -18.172 -19.578 1 98.25 76 ASP A CA 1
ATOM 604 C C . ASP A 1 76 ? -11.867 -18.906 -18.375 1 98.25 76 ASP A C 1
ATOM 606 O O . ASP A 1 76 ? -10.656 -18.922 -18.172 1 98.25 76 ASP A O 1
ATOM 610 N N . GLU A 1 77 ? -12.688 -19.625 -17.641 1 97.62 77 GLU A N 1
ATOM 611 C CA . GLU A 1 77 ? -12.297 -20.312 -16.406 1 97.62 77 GLU A CA 1
ATOM 612 C C . GLU A 1 77 ? -11.273 -21.406 -16.688 1 97.62 77 GLU A C 1
ATOM 614 O O . GLU A 1 77 ? -10.391 -21.656 -15.859 1 97.62 77 GLU A O 1
ATOM 619 N N . LEU A 1 78 ? -11.422 -22.047 -17.828 1 98.06 78 LEU A N 1
ATOM 620 C CA . LEU A 1 78 ? -10.492 -23.125 -18.188 1 98.06 78 LEU A CA 1
ATOM 621 C C . LEU A 1 78 ? -9.086 -22.578 -18.359 1 98.06 78 LEU A C 1
ATOM 623 O O . LEU A 1 78 ? -8.109 -23.203 -17.922 1 9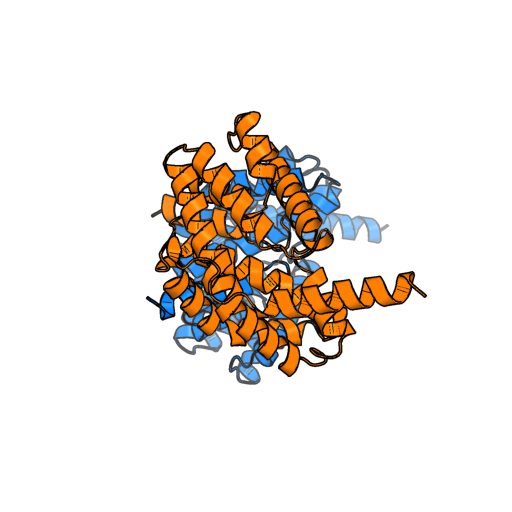8.06 78 LEU A O 1
ATOM 627 N N . ALA A 1 79 ? -9.008 -21.422 -19.047 1 98.5 79 ALA A N 1
ATOM 628 C CA . ALA A 1 79 ? -7.703 -20.781 -19.203 1 98.5 79 ALA A CA 1
ATOM 629 C C . ALA A 1 79 ? -7.133 -20.359 -17.844 1 98.5 79 ALA A C 1
ATOM 631 O O . ALA A 1 79 ? -5.93 -20.5 -17.609 1 98.5 79 ALA A O 1
ATOM 632 N N . LEU A 1 80 ? -7.98 -19.812 -16.984 1 98.75 80 LEU A N 1
ATOM 633 C CA . LEU A 1 80 ? -7.539 -19.422 -15.656 1 98.75 80 LEU A CA 1
ATOM 634 C C . LEU A 1 80 ? -7 -20.625 -14.891 1 98.75 80 LEU A C 1
ATOM 636 O O . LEU A 1 80 ? -5.953 -20.531 -14.242 1 98.75 80 LEU A O 1
ATOM 640 N N . LYS A 1 81 ? -7.684 -21.719 -14.977 1 98.44 81 LYS A N 1
ATOM 641 C CA . LYS A 1 81 ? -7.254 -22.953 -14.312 1 98.44 81 LYS A CA 1
ATOM 642 C C . LYS A 1 81 ? -5.922 -23.438 -14.875 1 98.44 81 LYS A C 1
ATOM 644 O O . LYS A 1 81 ? -5.035 -23.844 -14.117 1 98.44 81 LYS A O 1
ATOM 649 N N . ARG A 1 82 ? -5.809 -23.422 -16.156 1 98.12 82 ARG A N 1
ATOM 650 C CA . ARG A 1 82 ? -4.578 -23.875 -16.797 1 98.12 82 ARG A CA 1
ATOM 651 C C . ARG A 1 82 ? -3.381 -23.062 -16.328 1 98.12 82 ARG A C 1
ATOM 653 O O . ARG A 1 82 ? -2.35 -23.625 -15.953 1 98.12 82 ARG A O 1
ATOM 660 N N . TRP A 1 83 ? -3.484 -21.766 -16.312 1 98.12 83 TRP A N 1
ATOM 661 C CA . TRP A 1 83 ? -2.375 -20.906 -15.922 1 98.12 83 TRP A CA 1
ATOM 662 C C . TRP A 1 83 ? -2.096 -21.016 -14.422 1 98.12 83 TRP A C 1
ATOM 664 O O . TRP A 1 83 ? -0.949 -20.891 -13.992 1 98.12 83 TRP A O 1
ATOM 674 N N . SER A 1 84 ? -3.141 -21.25 -13.609 1 98.06 84 SER A N 1
ATOM 675 C CA . SER A 1 84 ? -2.938 -21.531 -12.195 1 98.06 84 SER A CA 1
ATOM 676 C C . SER A 1 84 ? -2.129 -22.812 -11.992 1 98.06 84 SER A C 1
ATOM 678 O O . SER A 1 84 ? -1.212 -22.844 -11.172 1 98.06 84 SER A O 1
ATOM 680 N N . ASP A 1 85 ? -2.469 -23.797 -12.781 1 96.88 85 ASP A N 1
ATOM 681 C CA . ASP A 1 85 ? -1.747 -25.078 -12.703 1 96.88 85 ASP A CA 1
ATOM 682 C C . ASP A 1 85 ? -0.297 -24.906 -13.148 1 96.88 85 ASP A C 1
ATOM 684 O O . ASP A 1 85 ? 0.61 -25.5 -12.57 1 96.88 85 ASP A O 1
ATOM 688 N N . ILE A 1 86 ? -0.068 -24.156 -14.164 1 95.31 86 ILE A N 1
ATOM 689 C CA . ILE A 1 86 ? 1.28 -23.891 -14.656 1 95.31 86 ILE A CA 1
ATOM 690 C C . ILE A 1 86 ? 2.096 -23.188 -13.562 1 95.31 86 ILE A C 1
ATOM 692 O O . ILE A 1 86 ? 3.232 -23.578 -13.289 1 95.31 86 ILE A O 1
ATOM 696 N N . LEU A 1 87 ? 1.516 -22.156 -12.938 1 94.75 87 LEU A N 1
ATOM 697 C CA . LEU A 1 87 ? 2.225 -21.438 -11.883 1 94.75 87 LEU A CA 1
ATOM 698 C C . LEU A 1 87 ? 2.592 -22.391 -10.742 1 94.75 87 LEU A C 1
ATOM 700 O O . LEU A 1 87 ? 3.721 -22.359 -10.25 1 94.75 87 LEU A O 1
ATOM 704 N N . LEU A 1 88 ? 1.691 -23.266 -10.375 1 93.38 88 LEU A N 1
ATOM 705 C CA . LEU A 1 88 ? 1.927 -24.219 -9.297 1 93.38 88 LEU A CA 1
ATOM 706 C C . LEU A 1 88 ? 3.029 -25.203 -9.68 1 93.38 88 LEU A C 1
ATOM 708 O O . LEU A 1 88 ? 3.811 -25.625 -8.82 1 93.38 88 LEU A O 1
ATOM 712 N N . ALA A 1 89 ? 3.072 -25.578 -10.914 1 91.06 89 ALA A N 1
ATOM 713 C CA . ALA A 1 89 ? 4.074 -26.531 -11.398 1 91.06 89 ALA A CA 1
ATOM 714 C C . ALA A 1 89 ? 5.48 -25.953 -11.266 1 91.06 89 ALA A C 1
ATOM 716 O O . ALA A 1 89 ? 6.453 -26.703 -11.125 1 91.06 89 ALA A O 1
ATOM 717 N N . TYR A 1 90 ? 5.555 -24.641 -11.25 1 89 90 TYR A N 1
ATOM 718 C CA . TYR A 1 90 ? 6.859 -23.984 -11.141 1 89 90 TYR A CA 1
ATOM 719 C C . TYR A 1 90 ? 7.266 -23.828 -9.68 1 89 90 TYR A C 1
ATOM 721 O O . TYR A 1 90 ? 8.383 -23.406 -9.391 1 89 90 TYR A O 1
ATOM 729 N N . ARG A 1 91 ? 6.293 -24.094 -8.805 1 88.06 91 ARG A N 1
ATOM 730 C CA . ARG A 1 91 ? 6.672 -24.188 -7.395 1 88.06 91 ARG A CA 1
ATOM 731 C C . ARG A 1 91 ? 7.395 -25.5 -7.102 1 88.06 91 ARG A C 1
ATOM 733 O O . ARG A 1 91 ? 6.766 -26.547 -6.996 1 88.06 91 ARG A O 1
ATOM 740 N N . GLU A 1 92 ? 8.609 -25.5 -6.836 1 80 92 GLU A N 1
ATOM 741 C CA . GLU A 1 92 ? 9.523 -26.625 -6.918 1 80 92 GLU A CA 1
ATOM 742 C C . GLU A 1 92 ? 9.328 -27.578 -5.746 1 80 92 GLU A C 1
ATOM 744 O O . GLU A 1 92 ? 9.734 -28.75 -5.812 1 80 92 GLU A O 1
ATOM 749 N N . THR A 1 93 ? 8.844 -27.141 -4.625 1 83.38 93 THR A N 1
ATOM 750 C CA . THR A 1 93 ? 8.664 -28 -3.463 1 83.38 93 THR A CA 1
ATOM 751 C C . THR A 1 93 ? 7.199 -28.047 -3.047 1 83.38 93 THR A C 1
ATOM 753 O O . THR A 1 93 ? 6.422 -27.156 -3.393 1 83.38 93 THR A O 1
ATOM 756 N N . SER A 1 94 ? 6.883 -29.125 -2.338 1 87.06 94 SER A N 1
ATOM 757 C CA . SER A 1 94 ? 5.531 -29.25 -1.806 1 87.06 94 SER A CA 1
ATOM 758 C C . SER A 1 94 ? 5.203 -28.109 -0.845 1 87.06 94 SER A C 1
ATOM 760 O O . SER A 1 94 ? 4.055 -27.672 -0.775 1 87.06 94 SER A O 1
ATOM 762 N N . GLU A 1 95 ? 6.227 -27.688 -0.185 1 85.44 95 GLU A N 1
ATOM 763 C CA . GLU A 1 95 ? 6.043 -26.578 0.762 1 85.44 95 GLU A CA 1
ATOM 764 C C . GLU A 1 95 ? 5.691 -25.281 0.043 1 85.44 95 GLU A C 1
ATOM 766 O O . GLU A 1 95 ? 4.809 -24.547 0.482 1 85.44 95 GLU A O 1
ATOM 771 N N . LEU A 1 96 ? 6.34 -25.031 -1.045 1 85.12 96 LEU A N 1
ATOM 772 C CA . LEU A 1 96 ? 6.062 -23.828 -1.825 1 85.12 96 LEU A CA 1
ATOM 773 C C . LEU A 1 96 ? 4.67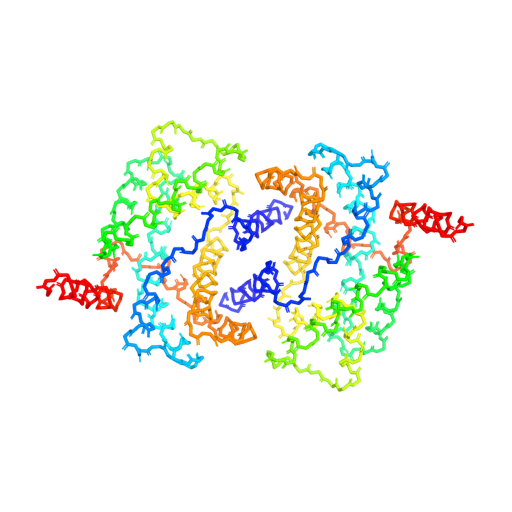2 -23.891 -2.447 1 85.12 96 LEU A C 1
ATOM 775 O O . LEU A 1 96 ? 3.967 -22.875 -2.512 1 85.12 96 LEU A O 1
ATOM 779 N N . ARG A 1 97 ? 4.281 -25.062 -2.867 1 90.5 97 ARG A N 1
ATOM 780 C CA . ARG A 1 97 ? 2.947 -25.25 -3.43 1 90.5 97 ARG A CA 1
ATOM 781 C C . ARG A 1 97 ? 1.872 -25.062 -2.367 1 90.5 97 ARG A C 1
ATOM 783 O O . ARG A 1 97 ? 0.845 -24.422 -2.629 1 90.5 97 ARG A O 1
ATOM 790 N N . LEU A 1 98 ? 2.154 -25.609 -1.213 1 89.62 98 LEU A N 1
ATOM 791 C CA . LEU A 1 98 ? 1.215 -25.469 -0.107 1 89.62 98 LEU A CA 1
ATOM 792 C C . LEU A 1 98 ? 1.063 -24 0.285 1 89.62 98 LEU A C 1
ATOM 794 O O . LEU A 1 98 ? -0.046 -23.531 0.556 1 89.62 98 LEU A O 1
ATOM 798 N N . GLU A 1 99 ? 2.16 -23.281 0.331 1 87.94 99 GLU A N 1
ATOM 799 C CA . GLU A 1 99 ? 2.121 -21.844 0.633 1 87.94 99 GLU A CA 1
ATOM 800 C C . GLU A 1 99 ? 1.286 -21.094 -0.394 1 87.94 99 GLU A C 1
ATOM 802 O O . GLU A 1 99 ? 0.489 -20.219 -0.033 1 87.94 99 GLU A O 1
ATOM 807 N N . GLU A 1 100 ? 1.489 -21.391 -1.617 1 90.81 100 GLU A N 1
ATOM 808 C CA . GLU A 1 100 ? 0.731 -20.75 -2.691 1 90.81 100 GLU A CA 1
ATOM 809 C C . GLU A 1 100 ? -0.763 -21.031 -2.553 1 90.81 100 GLU A C 1
ATOM 811 O O . GLU A 1 100 ? -1.587 -20.141 -2.709 1 90.81 100 GLU A O 1
ATOM 816 N N . ASN A 1 101 ? -1.061 -22.281 -2.246 1 94 101 ASN A N 1
ATOM 817 C CA . ASN A 1 101 ? -2.457 -22.656 -2.072 1 94 101 ASN A CA 1
ATOM 818 C C . ASN A 1 101 ? -3.09 -21.953 -0.877 1 94 101 ASN A C 1
ATOM 820 O O . ASN A 1 101 ? -4.238 -21.516 -0.95 1 94 101 ASN A O 1
ATOM 824 N N . ASN A 1 102 ? -2.361 -21.906 0.19 1 92.62 102 ASN A N 1
ATOM 825 C CA . ASN A 1 102 ? -2.861 -21.219 1.373 1 92.62 102 ASN A CA 1
ATOM 826 C C . ASN A 1 102 ? -3.178 -19.75 1.074 1 92.62 102 ASN A C 1
ATOM 828 O O . ASN A 1 102 ? -4.227 -19.25 1.477 1 92.62 102 ASN A O 1
ATOM 832 N N . ARG A 1 103 ? -2.332 -19.125 0.36 1 92.94 103 ARG A N 1
ATOM 833 C CA . ARG A 1 103 ? -2.541 -17.719 0.008 1 92.94 103 ARG A CA 1
ATOM 834 C C . ARG A 1 103 ? -3.707 -17.578 -0.963 1 92.94 103 ARG A C 1
ATOM 836 O O . ARG A 1 103 ? -4.465 -16.609 -0.884 1 92.94 103 ARG A O 1
ATOM 843 N N . GLY A 1 104 ? -3.775 -18.516 -1.897 1 95.62 104 GLY A N 1
ATOM 844 C CA . GLY A 1 104 ? -4.91 -18.516 -2.807 1 95.62 104 GLY A CA 1
ATOM 845 C C . GLY A 1 104 ? -6.246 -18.625 -2.096 1 95.62 104 GLY A C 1
ATOM 846 O O . GLY A 1 104 ? -7.18 -17.875 -2.404 1 95.62 104 GLY A O 1
ATOM 847 N N . ARG A 1 105 ? -6.328 -19.547 -1.125 1 95.81 105 ARG A N 1
ATOM 848 C CA . ARG A 1 105 ? -7.555 -19.734 -0.359 1 95.81 105 ARG A CA 1
ATOM 849 C C . ARG A 1 105 ? -7.895 -18.484 0.448 1 95.81 105 ARG A C 1
ATOM 851 O O . ARG A 1 105 ? -9.055 -18.062 0.488 1 95.81 105 ARG A O 1
ATOM 858 N N . ALA A 1 106 ? -6.906 -17.938 1.065 1 95.25 106 ALA A N 1
ATOM 859 C CA . ALA A 1 106 ? -7.125 -16.734 1.867 1 95.25 106 ALA A CA 1
ATOM 860 C C . ALA A 1 106 ? -7.605 -15.578 0.998 1 95.25 106 ALA A C 1
ATOM 862 O O . ALA A 1 106 ? -8.539 -14.859 1.368 1 95.25 106 ALA A O 1
ATOM 863 N N . MET A 1 107 ? -7.008 -15.391 -0.158 1 96.06 107 MET A N 1
ATOM 864 C CA . MET A 1 107 ? -7.402 -14.344 -1.094 1 96.06 107 MET A CA 1
ATOM 865 C C . MET A 1 107 ? -8.828 -14.562 -1.584 1 96.06 107 MET A C 1
ATOM 867 O O . MET A 1 107 ? -9.609 -13.609 -1.666 1 96.06 107 MET A O 1
ATOM 871 N N . THR A 1 108 ? -9.125 -15.781 -1.907 1 96.94 108 THR A N 1
ATOM 872 C CA . THR A 1 108 ? -10.461 -16.109 -2.393 1 96.94 108 THR A CA 1
ATOM 873 C C . THR A 1 108 ? -11.516 -15.781 -1.34 1 96.94 108 THR A C 1
ATOM 875 O O . THR A 1 108 ? -12.531 -15.156 -1.647 1 96.94 108 THR A O 1
ATOM 878 N N . ARG A 1 109 ? -11.258 -16.172 -0.151 1 96.25 109 ARG A N 1
ATOM 879 C CA . ARG A 1 109 ? -12.195 -15.891 0.932 1 96.25 109 ARG A CA 1
ATOM 880 C C . ARG A 1 109 ? -12.391 -14.391 1.107 1 96.25 109 ARG A C 1
ATOM 882 O O . ARG A 1 109 ? -13.516 -13.922 1.274 1 96.25 109 ARG A O 1
ATOM 889 N N . LEU A 1 110 ? -11.328 -13.68 1.093 1 96.88 110 LEU A N 1
ATOM 890 C CA . LEU A 1 110 ? -11.398 -12.227 1.225 1 96.88 110 LEU A CA 1
ATOM 891 C C . LEU A 1 110 ? -12.234 -11.625 0.105 1 96.88 110 LEU A C 1
ATOM 893 O O . LEU A 1 110 ? -13.078 -10.75 0.354 1 96.88 110 LEU A O 1
ATOM 897 N N . LEU A 1 111 ? -12 -12.062 -1.101 1 97 111 LEU A N 1
ATOM 898 C CA . LEU A 1 111 ? -12.711 -11.508 -2.246 1 97 111 LEU A CA 1
ATOM 899 C C . LEU A 1 111 ? -14.211 -11.789 -2.141 1 97 111 LEU A C 1
ATOM 901 O O . LEU A 1 111 ? -15.031 -10.93 -2.484 1 97 111 LEU A O 1
ATOM 905 N N . ILE A 1 112 ? -14.516 -12.969 -1.697 1 96.25 112 ILE A N 1
ATOM 906 C CA . ILE A 1 112 ? -15.914 -13.312 -1.492 1 96.25 11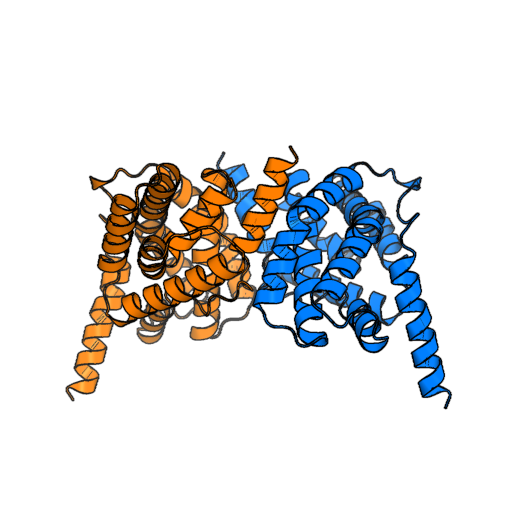2 ILE A CA 1
ATOM 907 C C . ILE A 1 112 ? -16.531 -12.391 -0.438 1 96.25 112 ILE A C 1
ATOM 909 O O . ILE A 1 112 ? -17.625 -11.859 -0.628 1 96.25 112 ILE A O 1
ATOM 913 N N . ASP A 1 113 ? -15.812 -12.18 0.59 1 94.75 113 ASP A N 1
ATOM 914 C CA . ASP A 1 113 ? -16.266 -11.305 1.666 1 94.75 113 ASP A CA 1
ATOM 915 C C . ASP A 1 113 ? -16.438 -9.875 1.174 1 94.75 113 ASP A C 1
ATOM 917 O O . ASP A 1 113 ? -17.266 -9.125 1.692 1 94.75 113 ASP A O 1
ATOM 921 N N . LEU A 1 114 ? -15.68 -9.5 0.176 1 95.31 114 LEU A N 1
ATOM 922 C CA . LEU A 1 114 ? -15.758 -8.164 -0.406 1 95.31 114 LEU A CA 1
ATOM 923 C C . LEU A 1 114 ? -16.766 -8.125 -1.546 1 95.31 114 LEU A C 1
ATOM 925 O O . LEU A 1 114 ? -16.812 -7.152 -2.305 1 95.31 114 LEU A O 1
ATOM 929 N N . GLU A 1 115 ? -17.469 -9.203 -1.71 1 92.06 115 GLU A N 1
ATOM 930 C CA . GLU A 1 115 ? -18.594 -9.32 -2.639 1 92.06 115 GLU A CA 1
ATOM 931 C C . GLU A 1 115 ? -18.109 -9.312 -4.086 1 92.06 115 GLU A C 1
ATOM 933 O O . GLU A 1 115 ? -18.781 -8.766 -4.965 1 92.06 115 GLU A O 1
ATOM 938 N N . VAL A 1 116 ? -16.938 -9.742 -4.312 1 90.69 116 VAL A N 1
ATOM 939 C CA . VAL A 1 116 ? -16.5 -10.062 -5.668 1 90.69 116 VAL A CA 1
ATOM 940 C C . VAL A 1 116 ? -17.219 -11.305 -6.168 1 90.69 116 VAL A C 1
ATOM 942 O O . VAL A 1 116 ? -17.266 -12.328 -5.477 1 90.69 116 VAL A O 1
ATOM 945 N N . GLU A 1 117 ? -17.781 -11.203 -7.262 1 90.44 117 GLU A N 1
ATOM 946 C CA . GLU A 1 117 ? -18.609 -12.289 -7.793 1 90.44 117 GLU A CA 1
ATOM 947 C C . GLU A 1 117 ? -17.75 -13.43 -8.32 1 90.44 117 GLU A C 1
ATOM 949 O O . GLU A 1 117 ? -16.891 -13.219 -9.172 1 90.44 117 GLU A O 1
ATOM 954 N N . ALA A 1 118 ? -18 -14.609 -7.883 1 94.19 118 ALA A N 1
ATOM 955 C CA . ALA A 1 118 ? -17.328 -15.828 -8.336 1 94.19 118 ALA A CA 1
ATOM 956 C C . ALA A 1 118 ? -18.188 -17.062 -8.078 1 94.19 118 ALA A C 1
ATOM 958 O O . ALA A 1 118 ? -18.625 -17.297 -6.945 1 94.19 118 ALA A O 1
ATOM 959 N N . SER A 1 119 ? -18.422 -17.812 -9.164 1 94.19 119 SER A N 1
ATOM 960 C CA . SER A 1 119 ? -19.109 -19.094 -9.008 1 94.19 119 SER A CA 1
ATOM 961 C C . SER A 1 119 ? -18.328 -20.047 -8.117 1 94.19 119 SER A C 1
ATOM 963 O O . SER A 1 119 ? -17.141 -19.812 -7.852 1 94.19 119 SER A O 1
ATOM 965 N N . ILE A 1 120 ? -18.953 -21.094 -7.645 1 94.12 120 ILE A N 1
ATOM 966 C CA . ILE A 1 120 ? -18.312 -22.094 -6.789 1 94.12 120 ILE A CA 1
ATOM 967 C C . ILE A 1 120 ? -17.125 -22.719 -7.523 1 94.12 120 ILE A C 1
ATOM 969 O O . ILE A 1 120 ? -16.062 -22.922 -6.938 1 94.12 120 ILE A O 1
ATOM 973 N N . ASP A 1 121 ? -17.328 -23 -8.781 1 95.31 121 ASP A N 1
ATOM 974 C CA . ASP A 1 121 ? -16.25 -23.578 -9.586 1 95.31 121 ASP A CA 1
ATOM 975 C C . ASP A 1 121 ? -15.094 -22.594 -9.734 1 95.31 121 ASP A C 1
ATOM 977 O O . ASP A 1 121 ? -13.93 -22.969 -9.641 1 95.31 121 ASP A O 1
ATOM 981 N N . LEU A 1 122 ? -15.492 -21.391 -10 1 97.44 122 LEU A N 1
ATOM 982 C CA . LEU A 1 122 ? -14.469 -20.359 -10.117 1 97.44 122 LEU A CA 1
ATOM 983 C C . LEU A 1 122 ? -13.711 -20.188 -8.805 1 97.44 122 LEU A C 1
ATOM 985 O O . LEU A 1 122 ? -12.5 -19.984 -8.797 1 97.44 122 LEU A O 1
ATOM 989 N N . GLN A 1 123 ? -14.414 -20.281 -7.676 1 97.75 123 GLN A N 1
ATOM 990 C CA . GLN A 1 123 ? -13.781 -20.156 -6.363 1 97.75 123 GLN A CA 1
ATOM 991 C C . GLN A 1 123 ? -12.719 -21.234 -6.168 1 97.75 123 GLN A C 1
ATOM 993 O O . GLN A 1 123 ? -11.656 -20.984 -5.598 1 97.75 123 GLN A O 1
ATOM 998 N N . SER A 1 124 ? -13.008 -22.391 -6.621 1 97.56 124 SER A N 1
ATOM 999 C CA . SER A 1 124 ? -12.055 -23.5 -6.52 1 97.56 124 SER A CA 1
ATOM 1000 C C . SER A 1 124 ? -10.789 -23.203 -7.328 1 97.56 124 SER A C 1
ATOM 1002 O O . SER A 1 124 ? -9.68 -23.531 -6.895 1 97.56 124 SER A O 1
ATOM 1004 N N . THR A 1 125 ? -10.984 -22.656 -8.469 1 98.06 125 THR A N 1
ATOM 1005 C CA . THR A 1 125 ? -9.852 -22.281 -9.305 1 98.06 125 THR A CA 1
ATOM 1006 C C . THR A 1 125 ? -9.047 -21.156 -8.664 1 98.06 125 THR A C 1
ATOM 1008 O O . THR A 1 125 ? -7.82 -21.203 -8.633 1 98.06 125 THR A O 1
ATOM 1011 N N . LEU A 1 126 ? -9.758 -20.188 -8.133 1 98.06 126 LEU A N 1
ATOM 1012 C CA . LEU A 1 126 ? -9.125 -19.047 -7.508 1 98.06 126 LEU A CA 1
ATOM 1013 C C . LEU A 1 126 ? -8.297 -19.469 -6.293 1 98.06 126 LEU A C 1
ATOM 1015 O O . LEU A 1 126 ? -7.258 -18.875 -6.004 1 98.06 126 LEU A O 1
ATOM 1019 N N . ALA A 1 127 ? -8.688 -20.484 -5.633 1 96.88 127 ALA A N 1
ATOM 1020 C CA . ALA A 1 127 ? -8.062 -20.938 -4.395 1 96.88 127 ALA A CA 1
ATOM 1021 C C . ALA A 1 127 ? -6.695 -21.562 -4.668 1 96.88 127 ALA A C 1
ATOM 1023 O O . ALA A 1 127 ? -5.91 -21.781 -3.742 1 96.88 127 ALA A O 1
ATOM 1024 N N . LYS A 1 128 ? -6.391 -21.812 -5.898 1 96.94 128 LYS A N 1
ATOM 1025 C CA . LYS A 1 128 ? -5.145 -22.484 -6.25 1 96.94 128 LYS A CA 1
ATOM 1026 C C . LYS A 1 128 ? -3.945 -21.562 -6.047 1 96.94 128 LYS A C 1
ATOM 1028 O O . LYS A 1 128 ? -2.873 -22 -5.641 1 96.94 128 LYS A O 1
ATOM 1033 N N . THR A 1 129 ? -4.086 -20.281 -6.406 1 96.25 129 THR A N 1
ATOM 1034 C CA . THR A 1 129 ? -2.973 -19.344 -6.32 1 96.25 129 THR A CA 1
ATOM 1035 C C . THR A 1 129 ? -3.469 -17.953 -5.93 1 96.25 129 THR A C 1
ATOM 1037 O O . THR A 1 129 ? -4.543 -17.531 -6.359 1 96.25 129 THR A O 1
ATOM 1040 N N . GLN A 1 130 ? -2.736 -17.266 -5.164 1 95.62 130 GLN A N 1
ATOM 1041 C CA . GLN A 1 130 ? -3.059 -15.875 -4.84 1 95.62 130 GLN A CA 1
ATOM 1042 C C . GLN A 1 130 ? -3.156 -15.023 -6.098 1 95.62 130 GLN A C 1
ATOM 1044 O O . GLN A 1 130 ? -3.986 -14.109 -6.176 1 95.62 130 GLN A O 1
ATOM 1049 N N . THR A 1 131 ? -2.328 -15.312 -7.086 1 97.25 131 THR A N 1
ATOM 1050 C CA . THR A 1 131 ? -2.264 -14.555 -8.336 1 97.25 131 THR A CA 1
ATOM 1051 C C . THR A 1 131 ? -3.609 -14.578 -9.047 1 97.25 131 THR A C 1
ATOM 1053 O O . THR A 1 131 ? -4.035 -13.57 -9.617 1 97.25 131 THR A O 1
ATOM 1056 N N . ALA A 1 132 ? -4.266 -15.703 -9.047 1 98.25 132 ALA A N 1
ATOM 1057 C CA . ALA A 1 132 ? -5.566 -15.82 -9.695 1 98.25 132 ALA A CA 1
ATOM 1058 C C . ALA A 1 132 ? -6.594 -14.898 -9.047 1 98.25 132 ALA A C 1
ATOM 1060 O O . ALA A 1 132 ? -7.355 -14.219 -9.742 1 98.25 132 ALA A O 1
ATOM 1061 N N . GLY A 1 133 ? -6.617 -14.898 -7.719 1 97.56 133 GLY A N 1
ATOM 1062 C CA . GLY A 1 133 ? -7.504 -13.984 -7.02 1 97.56 133 GLY A CA 1
ATOM 1063 C C . GLY A 1 133 ? -7.188 -12.523 -7.297 1 97.56 133 GLY A C 1
ATOM 1064 O O . GLY A 1 133 ? -8.094 -11.711 -7.473 1 97.56 133 GLY A O 1
ATOM 1065 N N . PHE A 1 134 ? -5.906 -12.172 -7.293 1 98 134 PHE A N 1
ATOM 1066 C CA . PHE A 1 134 ? -5.465 -10.82 -7.617 1 98 134 PHE A CA 1
ATOM 1067 C C . PHE A 1 134 ? -5.957 -10.406 -9 1 98 134 PHE A C 1
ATOM 1069 O O . PHE A 1 134 ? -6.477 -9.305 -9.172 1 98 134 PHE A O 1
ATOM 1076 N N . ALA A 1 135 ? -5.824 -11.305 -9.961 1 98.69 135 ALA A N 1
ATOM 1077 C CA . ALA A 1 135 ? -6.25 -11.039 -11.336 1 98.69 135 ALA A CA 1
ATOM 1078 C C . ALA A 1 135 ? -7.75 -10.781 -11.406 1 98.69 135 ALA A C 1
ATOM 1080 O O . ALA A 1 135 ? -8.203 -9.867 -12.102 1 98.69 135 ALA A O 1
ATOM 1081 N N . LEU A 1 136 ? -8.5 -11.586 -10.703 1 98.69 136 LEU A N 1
ATOM 1082 C CA . LEU A 1 136 ? -9.945 -11.406 -10.719 1 98.69 136 LEU A CA 1
ATOM 1083 C C . LEU A 1 136 ? -10.328 -10.047 -10.141 1 98.69 136 LEU A C 1
ATOM 1085 O O . LEU A 1 136 ? -11.164 -9.344 -10.711 1 98.69 136 LEU A O 1
ATOM 1089 N N . ALA A 1 137 ? -9.742 -9.703 -9.023 1 98 137 ALA A N 1
ATOM 1090 C CA . ALA A 1 137 ? -10.023 -8.414 -8.391 1 98 137 ALA A CA 1
ATOM 1091 C C . ALA A 1 137 ? -9.695 -7.262 -9.336 1 98 137 ALA A C 1
ATOM 1093 O O . ALA A 1 137 ? -10.492 -6.332 -9.492 1 98 137 ALA A O 1
ATOM 1094 N N . VAL A 1 138 ? -8.539 -7.324 -9.938 1 98.44 138 VAL A N 1
ATOM 1095 C CA . VAL A 1 138 ? -8.094 -6.305 -10.883 1 98.44 138 VAL A CA 1
ATOM 1096 C C . VAL A 1 138 ? -9.125 -6.148 -12 1 98.44 138 VAL A C 1
ATOM 1098 O O . VAL A 1 138 ? -9.508 -5.027 -12.352 1 98.44 138 VAL A O 1
ATOM 1101 N N . ASN A 1 139 ? -9.555 -7.25 -12.547 1 98.31 139 ASN A N 1
ATOM 1102 C CA . ASN A 1 139 ? -10.539 -7.242 -13.625 1 98.31 139 ASN A CA 1
ATOM 1103 C C . ASN A 1 139 ? -11.867 -6.637 -13.172 1 98.31 139 ASN A C 1
ATOM 1105 O O . ASN A 1 139 ? -12.391 -5.73 -13.82 1 98.31 139 ASN A O 1
ATOM 1109 N N . GLN A 1 140 ? -12.367 -7.078 -12.086 1 97.31 140 GLN A N 1
ATOM 1110 C CA . GLN A 1 140 ? -13.695 -6.664 -11.625 1 97.31 140 GLN A CA 1
ATOM 1111 C C . GLN A 1 140 ? -13.68 -5.215 -11.156 1 97.31 140 GLN A C 1
ATOM 1113 O O . GLN A 1 140 ? -14.703 -4.523 -11.242 1 97.31 140 GLN A O 1
ATOM 1118 N N . TRP A 1 141 ? -12.594 -4.754 -10.688 1 96.62 141 TRP A N 1
ATOM 1119 C CA . TRP A 1 141 ? -12.508 -3.395 -10.172 1 96.62 141 TRP A CA 1
ATOM 1120 C C . TRP A 1 141 ? -12.039 -2.426 -11.25 1 96.62 141 TRP A C 1
ATOM 1122 O O . TRP A 1 141 ? -11.859 -1.235 -10.984 1 96.62 141 TRP A O 1
ATOM 1132 N N . GLY A 1 142 ? -11.82 -2.912 -12.414 1 96.81 142 GLY A N 1
ATOM 1133 C CA . GLY A 1 142 ? -11.492 -2.076 -13.562 1 96.81 142 GLY A CA 1
ATOM 1134 C C . GLY A 1 142 ? -10.133 -1.413 -13.445 1 96.81 142 GLY A C 1
ATOM 1135 O O . GLY A 1 142 ? -9.953 -0.266 -13.859 1 96.81 142 GLY A O 1
ATOM 1136 N N . ILE A 1 143 ? -9.188 -2.055 -12.844 1 97.94 143 ILE A N 1
ATOM 1137 C CA . ILE A 1 143 ? -7.848 -1.494 -12.703 1 97.94 143 ILE A CA 1
ATOM 1138 C C . ILE A 1 143 ? -7.062 -1.707 -13.992 1 97.94 143 ILE A C 1
ATOM 1140 O O . ILE A 1 143 ? -6.984 -2.826 -14.5 1 97.94 143 ILE A O 1
ATOM 1144 N N . PRO A 1 144 ? -6.457 -0.645 -14.57 1 97.88 144 PRO A N 1
ATOM 1145 C CA . PRO A 1 144 ? -5.684 -0.795 -15.805 1 97.88 144 PRO A CA 1
ATOM 1146 C C . PRO A 1 144 ? -4.508 -1.759 -15.656 1 97.88 144 PRO A C 1
ATOM 1148 O O . PRO A 1 144 ? -3.846 -1.771 -14.609 1 97.88 144 PRO A O 1
ATOM 1151 N N . VAL A 1 145 ? -4.23 -2.48 -16.688 1 98.12 145 VAL A N 1
ATOM 1152 C CA . VAL A 1 145 ? -3.293 -3.6 -16.672 1 98.12 145 VAL A CA 1
ATOM 1153 C C . VAL A 1 145 ? -1.911 -3.109 -16.25 1 98.12 145 VAL A C 1
ATOM 1155 O O . VAL A 1 145 ? -1.235 -3.758 -15.453 1 98.12 145 VAL A O 1
ATOM 1158 N N . ASN A 1 146 ? -1.51 -1.99 -16.75 1 97.81 146 ASN A N 1
ATOM 1159 C CA . ASN A 1 146 ? -0.162 -1.508 -16.469 1 97.81 146 ASN A CA 1
ATOM 1160 C C . ASN A 1 146 ? 0.031 -1.218 -14.977 1 97.81 146 ASN A C 1
ATOM 1162 O O . ASN A 1 146 ? 1 -1.677 -14.375 1 97.81 146 ASN A O 1
ATOM 1166 N N . ILE A 1 147 ? -0.878 -0.465 -14.336 1 97.75 147 ILE A N 1
ATOM 1167 C CA . ILE A 1 147 ? -0.706 -0.128 -12.922 1 97.75 147 ILE A CA 1
ATOM 1168 C C . ILE A 1 147 ? -0.939 -1.369 -12.062 1 97.75 147 ILE A C 1
ATOM 1170 O O . ILE A 1 147 ? -0.305 -1.537 -11.023 1 97.75 147 ILE A O 1
ATOM 1174 N N . ALA A 1 148 ? -1.829 -2.27 -12.562 1 98.62 148 ALA A N 1
ATOM 1175 C CA . ALA A 1 148 ? -2.078 -3.518 -11.844 1 98.62 148 ALA A CA 1
ATOM 1176 C C . ALA A 1 148 ? -0.821 -4.383 -11.797 1 98.62 148 ALA A C 1
ATOM 1178 O O . ALA A 1 148 ? -0.484 -4.941 -10.75 1 98.62 148 ALA A O 1
ATOM 1179 N N . ALA A 1 149 ? -0.132 -4.477 -12.922 1 98.75 149 ALA A N 1
ATOM 1180 C CA . ALA A 1 149 ? 1.074 -5.297 -13 1 98.75 149 ALA A CA 1
ATOM 1181 C C . ALA A 1 149 ? 2.168 -4.754 -12.086 1 98.75 149 ALA A C 1
ATOM 1183 O O . ALA A 1 149 ? 2.873 -5.52 -11.43 1 98.75 149 ALA A O 1
ATOM 1184 N N . HIS A 1 150 ? 2.305 -3.457 -12.023 1 98.75 150 HIS A N 1
ATOM 1185 C CA . HIS A 1 150 ? 3.307 -2.846 -11.156 1 98.75 150 HIS A CA 1
ATOM 1186 C C . HIS A 1 150 ? 2.924 -2.988 -9.688 1 98.75 150 HIS A C 1
ATOM 1188 O O . HIS A 1 150 ? 3.789 -3.191 -8.836 1 98.75 150 HIS A O 1
ATOM 1194 N N . GLY A 1 151 ? 1.609 -2.891 -9.391 1 98.5 151 GLY A N 1
ATOM 1195 C CA . GLY A 1 151 ? 1.15 -3.18 -8.039 1 98.5 151 GLY A CA 1
ATOM 1196 C C . GLY A 1 151 ? 1.402 -4.613 -7.617 1 98.5 151 GLY A C 1
ATOM 1197 O O . GLY A 1 151 ? 1.855 -4.867 -6.496 1 98.5 151 GLY A O 1
ATOM 1198 N N . PHE A 1 152 ? 1.125 -5.5 -8.516 1 98.19 152 PHE A N 1
ATOM 1199 C CA . PHE A 1 152 ? 1.379 -6.918 -8.281 1 98.19 152 PHE A CA 1
ATOM 1200 C C . PHE A 1 152 ? 2.854 -7.16 -7.984 1 98.19 152 PHE A C 1
ATOM 1202 O O . PHE A 1 152 ? 3.195 -7.824 -7.004 1 98.19 152 PHE A O 1
ATOM 1209 N N . ALA A 1 153 ? 3.697 -6.617 -8.789 1 98.12 153 ALA A N 1
ATOM 1210 C CA . ALA A 1 153 ? 5.141 -6.762 -8.633 1 98.12 153 ALA A CA 1
ATOM 1211 C C . ALA A 1 153 ? 5.613 -6.152 -7.316 1 98.12 153 ALA A C 1
ATOM 1213 O O . ALA A 1 153 ? 6.48 -6.711 -6.641 1 98.12 153 ALA A O 1
ATOM 1214 N N . TRP A 1 154 ? 5.07 -5.047 -6.953 1 97.94 154 TRP A N 1
ATOM 1215 C CA . TRP A 1 154 ? 5.398 -4.406 -5.684 1 97.94 154 TRP A CA 1
ATOM 1216 C C . TRP A 1 154 ? 5.07 -5.324 -4.512 1 97.94 154 TRP A C 1
ATOM 1218 O O . TRP A 1 154 ? 5.895 -5.516 -3.613 1 97.94 154 TRP A O 1
ATOM 1228 N N . THR A 1 155 ? 3.855 -5.863 -4.527 1 96.19 155 THR A N 1
ATOM 1229 C CA . THR A 1 155 ? 3.434 -6.73 -3.436 1 96.19 155 THR A CA 1
ATOM 1230 C C . THR A 1 155 ? 4.359 -7.938 -3.316 1 96.19 155 THR A C 1
ATOM 1232 O O . THR A 1 155 ? 4.715 -8.344 -2.209 1 96.19 155 THR A O 1
ATOM 1235 N N . TRP A 1 156 ? 4.695 -8.461 -4.453 1 94.25 156 TRP A N 1
ATOM 1236 C CA . TRP A 1 156 ? 5.621 -9.586 -4.523 1 94.25 156 TRP A CA 1
ATOM 1237 C C . TRP A 1 156 ? 6.957 -9.227 -3.883 1 94.25 156 TRP A C 1
ATOM 1239 O O . TRP A 1 156 ? 7.457 -9.961 -3.023 1 94.25 156 TRP A O 1
ATOM 1249 N N . LEU A 1 157 ? 7.5 -8.117 -4.207 1 95.94 157 LEU A N 1
ATOM 1250 C CA . LEU A 1 157 ? 8.805 -7.688 -3.713 1 95.94 157 LEU A CA 1
ATOM 1251 C C . LEU A 1 157 ? 8.734 -7.328 -2.23 1 95.94 157 LEU A C 1
ATOM 1253 O O . LEU A 1 157 ? 9.594 -7.734 -1.448 1 95.94 157 LEU A O 1
ATOM 1257 N N . GLU A 1 158 ? 7.754 -6.527 -1.866 1 96 158 GLU A N 1
ATOM 1258 C CA . GLU A 1 158 ? 7.648 -6.082 -0.479 1 96 158 GLU A CA 1
ATOM 1259 C C . GLU A 1 158 ? 7.543 -7.27 0.474 1 96 158 GLU A C 1
ATOM 1261 O O . GLU A 1 158 ? 8.172 -7.277 1.534 1 96 158 GLU A O 1
ATOM 1266 N N . ASN A 1 159 ? 6.789 -8.258 0.093 1 92.19 159 ASN A N 1
ATOM 1267 C CA . ASN A 1 159 ? 6.641 -9.438 0.938 1 92.19 159 ASN A CA 1
ATOM 1268 C C . ASN A 1 159 ? 7.973 -10.164 1.124 1 92.19 159 ASN A C 1
ATOM 1270 O O . ASN A 1 159 ? 8.289 -10.617 2.225 1 92.19 159 ASN A O 1
ATOM 1274 N N . LEU A 1 160 ? 8.711 -10.297 0.065 1 92.44 160 LEU A N 1
ATOM 1275 C CA . LEU A 1 160 ? 10.008 -10.961 0.147 1 92.44 160 LEU A CA 1
ATOM 1276 C C . LEU A 1 160 ? 10.977 -10.141 0.998 1 92.44 160 LEU A C 1
ATOM 1278 O O . LEU A 1 160 ? 11.75 -10.711 1.776 1 92.44 160 LEU A O 1
ATOM 1282 N N . VAL A 1 161 ? 10.953 -8.844 0.843 1 94.75 161 VAL A N 1
ATOM 1283 C CA . VAL A 1 161 ? 11.828 -7.973 1.617 1 94.75 161 VAL A CA 1
ATOM 1284 C C . VAL A 1 161 ? 11.484 -8.078 3.102 1 94.75 161 VAL A C 1
ATOM 1286 O O . VAL A 1 161 ? 12.375 -8.203 3.943 1 94.75 161 VAL A O 1
ATOM 1289 N N . ILE A 1 162 ? 10.203 -8.031 3.426 1 92.19 162 ILE A N 1
ATOM 1290 C CA . ILE A 1 162 ? 9.766 -8.148 4.812 1 92.19 162 ILE A CA 1
ATOM 1291 C C . ILE A 1 162 ? 10.25 -9.469 5.402 1 92.19 162 ILE A C 1
ATOM 1293 O O . ILE A 1 162 ? 10.805 -9.5 6.504 1 92.19 162 ILE A O 1
ATOM 1297 N N . SER A 1 163 ? 10.125 -10.516 4.66 1 90.19 163 SER A N 1
ATOM 1298 C CA . SER A 1 163 ? 10.562 -11.828 5.113 1 90.19 163 SER A CA 1
ATOM 1299 C C . SER A 1 163 ? 12.086 -11.883 5.266 1 90.19 163 SER A C 1
ATOM 1301 O O . SER A 1 163 ? 12.594 -12.43 6.242 1 90.19 163 SER A O 1
ATOM 1303 N N . GLY A 1 164 ? 12.773 -11.359 4.277 1 91.12 164 GLY A N 1
ATOM 1304 C CA . GLY A 1 164 ? 14.227 -11.359 4.32 1 91.12 164 GLY A CA 1
ATOM 1305 C C . GLY A 1 164 ? 14.789 -10.578 5.492 1 91.12 164 GLY A C 1
ATOM 1306 O O . GLY A 1 164 ? 15.719 -11.031 6.16 1 91.12 164 GLY A O 1
ATOM 1307 N N . VAL A 1 165 ? 14.227 -9.438 5.758 1 93.31 165 VAL A N 1
ATOM 1308 C CA . VAL A 1 165 ? 14.672 -8.578 6.852 1 93.31 165 VAL A CA 1
ATOM 1309 C C . VAL A 1 165 ? 14.508 -9.305 8.188 1 93.31 165 VAL A C 1
ATOM 1311 O O . VAL A 1 165 ? 15.336 -9.172 9.078 1 93.31 165 VAL A O 1
ATOM 1314 N N . LYS A 1 166 ? 13.469 -10.055 8.297 1 91.19 166 LYS A N 1
ATOM 1315 C CA . LYS A 1 166 ? 13.188 -10.805 9.523 1 91.19 166 LYS A CA 1
ATOM 1316 C C . LYS A 1 166 ? 14.148 -11.984 9.672 1 91.19 166 LYS A C 1
ATOM 1318 O O . LYS A 1 166 ? 14.664 -12.234 10.766 1 91.19 166 LYS A O 1
ATOM 1323 N N . LEU A 1 167 ? 14.438 -12.656 8.641 1 90 167 LEU A N 1
ATOM 1324 C CA . LEU A 1 167 ? 15.211 -13.898 8.68 1 90 167 LEU A CA 1
ATOM 1325 C C . LEU A 1 167 ? 16.703 -13.602 8.844 1 90 167 LEU A C 1
ATOM 1327 O O . LEU A 1 167 ? 17.422 -14.367 9.484 1 90 167 LEU A O 1
ATOM 1331 N N . ILE A 1 168 ? 17.281 -12.578 8.273 1 91.19 168 ILE A N 1
ATOM 1332 C CA . ILE A 1 168 ? 18.688 -12.188 8.344 1 91.19 168 ILE A CA 1
ATOM 1333 C C . ILE A 1 168 ? 18.906 -11.258 9.539 1 91.19 168 ILE A C 1
ATOM 1335 O O . ILE A 1 168 ? 20.047 -10.961 9.906 1 91.19 168 ILE A O 1
ATOM 1339 N N . PRO A 1 169 ? 18 -10.984 10.266 1 89.38 169 PRO A N 1
ATOM 1340 C CA . PRO A 1 169 ? 17.75 -9.961 11.281 1 89.38 169 PRO A CA 1
ATOM 1341 C C . PRO A 1 169 ? 18.375 -8.617 10.93 1 89.38 169 PRO A C 1
ATOM 1343 O O . PRO A 1 169 ? 19.328 -8.18 11.594 1 89.38 169 PRO A O 1
ATOM 1346 N N . LEU A 1 170 ? 17.891 -8.008 9.945 1 94.44 170 LEU A N 1
ATOM 1347 C CA . LEU A 1 170 ? 18.234 -6.652 9.539 1 94.44 170 LEU A CA 1
ATOM 1348 C C . LEU A 1 170 ? 17.281 -5.633 10.156 1 94.44 170 LEU A C 1
ATOM 1350 O O . LEU A 1 170 ? 16.234 -6 10.695 1 94.44 170 LEU A O 1
ATOM 1354 N N . GLY A 1 171 ? 17.703 -4.375 10.141 1 94.12 171 GLY A N 1
ATOM 1355 C CA . GLY A 1 171 ? 16.812 -3.303 10.57 1 94.12 171 GLY A CA 1
ATOM 1356 C C . GLY A 1 171 ? 15.773 -2.953 9.531 1 94.12 171 GLY A C 1
ATOM 1357 O O . GLY A 1 171 ? 15.977 -3.168 8.336 1 94.12 171 GLY A O 1
ATOM 1358 N N . GLN A 1 172 ? 14.648 -2.453 9.938 1 93.06 172 GLN A N 1
ATOM 1359 C CA . GLN A 1 172 ? 13.539 -2.092 9.055 1 93.06 172 GLN A CA 1
ATOM 1360 C C . GLN A 1 172 ? 13.984 -1.088 7.996 1 93.06 172 GLN A C 1
ATOM 1362 O O . GLN A 1 172 ? 13.492 -1.11 6.867 1 93.06 17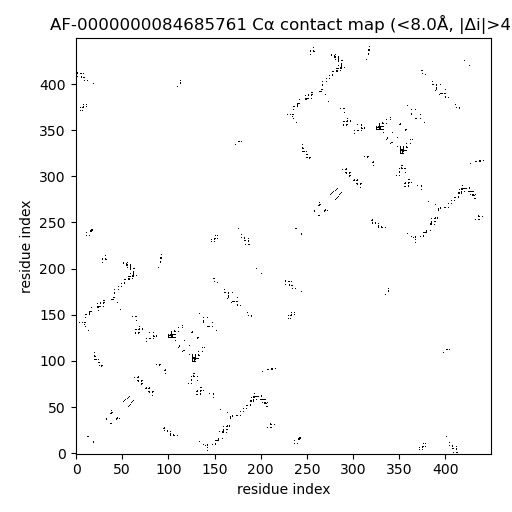2 GLN A O 1
ATOM 1367 N N . VAL A 1 173 ? 14.875 -0.234 8.328 1 95.25 173 VAL A N 1
ATOM 1368 C CA . VAL A 1 173 ? 15.367 0.775 7.395 1 95.25 173 VAL A CA 1
ATOM 1369 C C . VAL A 1 173 ? 16.125 0.101 6.254 1 95.25 173 VAL A C 1
ATOM 1371 O O . VAL A 1 173 ? 16.078 0.555 5.109 1 95.25 173 VAL A O 1
ATOM 1374 N N . SER A 1 174 ? 16.797 -0.977 6.559 1 97.12 174 SER A N 1
ATOM 1375 C CA . SER A 1 174 ? 17.469 -1.76 5.523 1 97.12 174 SER A CA 1
ATOM 1376 C C . SER A 1 174 ? 16.469 -2.242 4.469 1 97.12 174 SER A C 1
ATOM 1378 O O . SER A 1 174 ? 16.75 -2.174 3.27 1 97.12 174 SER A O 1
ATOM 1380 N N . GLY A 1 175 ? 15.336 -2.719 4.922 1 97.19 175 GLY A N 1
ATOM 1381 C CA . GLY A 1 175 ? 14.297 -3.139 3.998 1 97.19 175 GLY A CA 1
ATOM 1382 C C . GLY A 1 175 ? 13.82 -2.021 3.09 1 97.19 175 GLY A C 1
ATOM 1383 O O . GLY A 1 175 ? 13.625 -2.229 1.89 1 97.19 175 GLY A O 1
ATOM 1384 N N . GLN A 1 176 ? 13.719 -0.851 3.668 1 97.62 176 GLN A N 1
ATOM 1385 C CA . GLN A 1 176 ? 13.266 0.302 2.898 1 97.62 176 GLN A CA 1
ATOM 1386 C C . GLN A 1 176 ? 14.305 0.72 1.862 1 97.62 176 GLN A C 1
ATOM 1388 O O . GLN A 1 176 ? 13.953 1.118 0.75 1 97.62 176 GLN A O 1
ATOM 1393 N N . ARG A 1 177 ? 15.516 0.643 2.188 1 98 177 ARG A N 1
ATOM 1394 C CA . ARG A 1 177 ? 16.578 0.952 1.239 1 98 177 ARG A CA 1
ATOM 1395 C C . ARG A 1 177 ? 16.578 -0.034 0.076 1 98 177 ARG A C 1
ATOM 1397 O O . ARG A 1 177 ? 16.75 0.362 -1.08 1 98 177 ARG A O 1
ATOM 1404 N N . ILE A 1 178 ? 16.391 -1.281 0.41 1 98.19 178 ILE A N 1
ATOM 1405 C CA . ILE A 1 178 ? 16.344 -2.311 -0.623 1 98.19 178 ILE A CA 1
ATOM 1406 C C . ILE A 1 178 ? 15.18 -2.031 -1.569 1 98.19 178 ILE A C 1
ATOM 1408 O O . ILE A 1 178 ? 15.336 -2.082 -2.791 1 98.19 178 ILE A O 1
ATOM 1412 N N . LEU A 1 179 ? 14.023 -1.731 -1.004 1 98.44 179 LEU A N 1
ATOM 1413 C CA . LEU A 1 179 ? 12.844 -1.426 -1.807 1 98.44 179 LEU A CA 1
ATOM 1414 C C . LEU A 1 179 ? 13.094 -0.223 -2.709 1 98.44 179 LEU A C 1
ATOM 1416 O O . LEU A 1 179 ? 12.758 -0.25 -3.895 1 98.44 179 LEU A O 1
ATOM 1420 N N . ARG A 1 180 ? 13.672 0.797 -2.15 1 97.31 180 ARG A N 1
ATOM 1421 C CA . ARG A 1 180 ? 14.023 1.977 -2.934 1 97.31 180 ARG A CA 1
ATOM 1422 C C . ARG A 1 180 ? 14.961 1.613 -4.082 1 97.31 180 ARG A C 1
ATOM 1424 O O . ARG A 1 180 ? 14.719 1.991 -5.23 1 97.31 180 ARG A O 1
ATOM 1431 N N . ASP A 1 181 ? 15.992 0.835 -3.812 1 98 181 ASP A N 1
ATOM 1432 C CA . ASP A 1 181 ? 17.031 0.515 -4.777 1 98 181 ASP A CA 1
ATOM 1433 C C . ASP A 1 181 ? 16.5 -0.37 -5.898 1 98 181 ASP A C 1
ATOM 1435 O O . ASP A 1 181 ? 17 -0.321 -7.027 1 98 181 ASP A O 1
ATOM 1439 N N . LEU A 1 182 ? 15.508 -1.13 -5.629 1 98.56 182 LEU A N 1
ATOM 1440 C CA . LEU A 1 182 ? 15.031 -2.111 -6.598 1 98.56 182 LEU A CA 1
ATOM 1441 C C . LEU A 1 182 ? 13.805 -1.585 -7.344 1 98.56 182 LEU A C 1
ATOM 1443 O O . LEU A 1 182 ? 13.25 -2.281 -8.195 1 98.56 182 LEU A O 1
ATOM 1447 N N . ALA A 1 183 ? 13.43 -0.311 -7.094 1 98.38 183 ALA A N 1
ATOM 1448 C CA . ALA A 1 183 ? 12.242 0.245 -7.73 1 98.38 183 ALA A CA 1
ATOM 1449 C C . ALA A 1 183 ? 12.391 0.27 -9.25 1 98.38 183 ALA A C 1
ATOM 1451 O O . ALA A 1 183 ? 11.492 -0.173 -9.977 1 98.38 183 ALA A O 1
ATOM 1452 N N . LYS A 1 184 ? 13.477 0.791 -9.734 1 98.25 184 LYS A N 1
ATOM 1453 C CA . LYS A 1 184 ? 13.672 0.907 -11.18 1 98.25 184 LYS A CA 1
ATOM 1454 C C . LYS A 1 184 ? 13.82 -0.467 -11.828 1 98.25 184 LYS A C 1
ATOM 1456 O O . LYS A 1 184 ? 13.172 -0.762 -12.828 1 98.25 184 LYS A O 1
ATOM 1461 N N . PRO A 1 185 ? 14.68 -1.407 -11.242 1 98.69 185 PRO A N 1
ATOM 1462 C CA . PRO A 1 185 ? 14.727 -2.768 -11.789 1 98.69 185 PRO A CA 1
ATOM 1463 C C . PRO A 1 185 ? 13.359 -3.447 -11.805 1 98.69 185 PRO A C 1
ATOM 1465 O O . PRO A 1 185 ? 13.047 -4.188 -12.742 1 98.69 185 PRO A O 1
ATOM 1468 N N . LEU A 1 186 ? 12.602 -3.193 -10.82 1 98.75 186 LEU A N 1
ATOM 1469 C CA . LEU A 1 186 ? 11.273 -3.781 -10.734 1 98.75 186 LEU A CA 1
ATOM 1470 C C . LEU A 1 186 ? 10.383 -3.291 -11.875 1 98.75 186 LEU A C 1
ATOM 1472 O O . LEU A 1 186 ? 9.727 -4.09 -12.547 1 98.75 186 LEU A O 1
ATOM 1476 N N . ALA A 1 187 ? 10.344 -1.997 -12.055 1 98.75 187 ALA A N 1
ATOM 1477 C CA . ALA A 1 187 ? 9.539 -1.41 -13.125 1 98.75 187 ALA A CA 1
ATOM 1478 C C . ALA A 1 187 ? 9.969 -1.949 -14.492 1 98.75 187 ALA A C 1
ATOM 1480 O O . ALA A 1 187 ? 9.125 -2.271 -15.328 1 98.75 187 ALA A O 1
ATOM 1481 N N . THR A 1 188 ? 11.242 -2.043 -14.703 1 98.62 188 THR A N 1
ATOM 1482 C CA . THR A 1 188 ? 11.781 -2.561 -15.953 1 98.62 188 THR A CA 1
ATOM 1483 C C . THR A 1 188 ? 11.352 -4.008 -16.172 1 98.62 188 THR A C 1
ATOM 1485 O O . THR A 1 188 ? 10.938 -4.375 -17.281 1 98.62 188 THR A O 1
ATOM 1488 N N . ALA A 1 189 ? 11.438 -4.777 -15.117 1 98.31 189 ALA A N 1
ATOM 1489 C CA . ALA A 1 189 ? 11.07 -6.188 -15.203 1 98.31 189 ALA A CA 1
ATOM 1490 C C . ALA A 1 189 ? 9.594 -6.352 -15.547 1 98.31 189 ALA A C 1
ATOM 1492 O O . ALA A 1 189 ? 9.219 -7.258 -16.281 1 98.31 189 ALA A O 1
ATOM 1493 N N . VAL A 1 190 ? 8.773 -5.531 -14.984 1 98.75 190 VAL A N 1
ATOM 1494 C CA . VAL A 1 190 ? 7.344 -5.594 -15.281 1 98.75 190 VAL A CA 1
ATOM 1495 C C . VAL A 1 190 ? 7.105 -5.305 -16.766 1 98.75 190 VAL A C 1
ATOM 1497 O O . VAL A 1 190 ? 6.379 -6.035 -17.438 1 98.75 190 VAL A O 1
ATOM 1500 N N . GLU A 1 191 ? 7.688 -4.25 -17.281 1 98.25 191 GLU A N 1
ATOM 1501 C CA . GLU A 1 191 ? 7.52 -3.879 -18.672 1 98.25 191 GLU A CA 1
ATOM 1502 C C . GLU A 1 191 ? 7.961 -5.008 -19.594 1 98.25 191 GLU A C 1
ATOM 1504 O O . GLU A 1 191 ? 7.262 -5.336 -20.562 1 98.25 191 GLU A O 1
ATOM 1509 N N . GLN A 1 192 ? 9.062 -5.578 -19.312 1 97.69 192 GLN A N 1
ATOM 1510 C CA . GLN A 1 192 ? 9.578 -6.672 -20.125 1 97.69 192 GLN A CA 1
ATOM 1511 C C . GLN A 1 192 ? 8.727 -7.926 -19.969 1 97.69 192 GLN A C 1
ATOM 1513 O O . GLN A 1 192 ? 8.477 -8.633 -20.938 1 97.69 192 GLN A O 1
ATOM 1518 N N . GLY A 1 193 ? 8.32 -8.227 -18.719 1 98 193 GLY A N 1
ATOM 1519 C CA . GLY A 1 193 ? 7.5 -9.398 -18.469 1 98 193 GLY A CA 1
ATOM 1520 C C . GLY A 1 193 ? 6.172 -9.367 -19.188 1 98 193 GLY A C 1
ATOM 1521 O O . GLY A 1 193 ? 5.656 -10.414 -19.594 1 98 193 GLY A O 1
ATOM 1522 N N . LEU A 1 194 ? 5.613 -8.195 -19.359 1 98.19 194 LEU A N 1
ATOM 1523 C CA . LEU A 1 194 ? 4.328 -8.031 -20.031 1 98.19 194 LEU A CA 1
ATOM 1524 C C . LEU A 1 194 ? 4.445 -8.359 -21.516 1 98.19 194 LEU A C 1
ATOM 1526 O O . LEU A 1 194 ? 3.432 -8.562 -22.188 1 98.19 194 LEU A O 1
ATOM 1530 N N . GLU A 1 195 ? 5.676 -8.492 -22 1 97.75 195 GLU A N 1
ATOM 1531 C CA . GLU A 1 195 ? 5.898 -8.711 -23.422 1 97.75 195 GLU A CA 1
ATOM 1532 C C . GLU A 1 195 ? 6.293 -10.164 -23.703 1 97.75 195 GLU A C 1
ATOM 1534 O O . GLU A 1 195 ? 6.465 -10.555 -24.859 1 97.75 195 GLU A O 1
ATOM 1539 N N . ILE A 1 196 ? 6.445 -10.945 -22.688 1 97.12 196 ILE A N 1
ATOM 1540 C CA . ILE A 1 196 ? 6.887 -12.328 -22.859 1 97.12 196 ILE A CA 1
ATOM 1541 C C . ILE A 1 196 ? 5.77 -13.156 -23.484 1 97.12 196 ILE A C 1
ATOM 1543 O O . ILE A 1 196 ? 4.609 -13.062 -23.078 1 97.12 196 ILE A O 1
ATOM 1547 N N . LEU A 1 197 ? 6.125 -13.977 -24.469 1 96.44 197 LEU A N 1
ATOM 1548 C CA . LEU A 1 197 ? 5.168 -14.836 -25.156 1 96.44 197 LEU A CA 1
ATOM 1549 C C . LEU A 1 197 ? 4.945 -16.125 -24.375 1 96.44 197 LEU A C 1
ATOM 1551 O O . LEU A 1 197 ? 5.793 -16.531 -23.578 1 96.44 197 LEU A O 1
ATOM 1555 N N . ASP A 1 198 ? 3.811 -16.797 -24.609 1 94.81 198 ASP A N 1
ATOM 1556 C CA . ASP A 1 198 ? 3.422 -18 -23.859 1 94.81 198 ASP A CA 1
ATOM 1557 C C . ASP A 1 198 ? 4.535 -19.031 -23.875 1 94.81 198 ASP A C 1
ATOM 1559 O O . ASP A 1 198 ? 4.863 -19.625 -22.844 1 94.81 198 ASP A O 1
ATOM 1563 N N . GLU A 1 199 ? 5.188 -19.25 -25 1 92.19 199 GLU A N 1
ATOM 1564 C CA . GLU A 1 199 ? 6.172 -20.312 -25.188 1 92.19 199 GLU A CA 1
ATOM 1565 C C . GLU A 1 199 ? 7.465 -20 -24.453 1 92.19 199 GLU A C 1
ATOM 1567 O O . GLU A 1 199 ? 8.297 -20.891 -24.25 1 92.19 199 GLU A O 1
ATOM 1572 N N . ASP A 1 200 ? 7.578 -18.766 -24.016 1 93.12 200 ASP A N 1
ATOM 1573 C CA . ASP A 1 200 ? 8.82 -18.359 -23.375 1 93.12 200 ASP A CA 1
ATOM 1574 C C . ASP A 1 200 ? 8.656 -18.266 -21.859 1 93.12 200 ASP A C 1
ATOM 1576 O O . ASP A 1 200 ? 9.625 -18 -21.141 1 93.12 200 ASP A O 1
ATOM 1580 N N . ILE A 1 201 ? 7.465 -18.547 -21.375 1 93.19 201 ILE A N 1
ATOM 1581 C CA . ILE A 1 201 ? 7.195 -18.422 -19.953 1 93.19 201 ILE A CA 1
ATOM 1582 C C . ILE A 1 201 ? 7.965 -19.5 -19.188 1 93.19 201 ILE A C 1
ATOM 1584 O O . ILE A 1 201 ? 7.918 -20.672 -19.547 1 93.19 201 ILE A O 1
ATOM 1588 N N . GLY A 1 202 ? 8.711 -19.109 -18.188 1 83.06 202 GLY A N 1
ATOM 1589 C CA . GLY A 1 202 ? 9.43 -20.016 -17.281 1 83.06 202 GLY A CA 1
ATOM 1590 C C . GLY A 1 202 ? 10.797 -20.406 -17.812 1 83.06 202 GLY A C 1
ATOM 1591 O O . GLY A 1 202 ? 11.43 -21.328 -17.266 1 83.06 202 GLY A O 1
ATOM 1592 N N . SER A 1 203 ? 11.297 -19.984 -18.938 1 68.31 203 SER A N 1
ATOM 1593 C CA . SER A 1 203 ? 12.555 -20.391 -19.547 1 68.31 203 SER A CA 1
ATOM 1594 C C . SER A 1 203 ? 13.742 -20.109 -18.625 1 68.31 203 SER A C 1
ATOM 1596 O O . SER A 1 203 ? 14.773 -20.781 -18.719 1 68.31 203 SER A O 1
ATOM 1598 N N . SER A 1 204 ? 13.82 -19.172 -17.812 1 60.22 204 SER A N 1
ATOM 1599 C CA . SER A 1 204 ? 15.016 -18.828 -17.031 1 60.22 204 SER A CA 1
ATOM 1600 C C . SER A 1 204 ? 14.805 -19.109 -15.555 1 60.22 204 SER A C 1
ATOM 1602 O O . SER A 1 204 ? 15.617 -18.703 -14.719 1 60.22 204 SER A O 1
ATOM 1604 N N . SER A 1 205 ? 13.828 -19.703 -15.008 1 55.47 205 SER A N 1
ATOM 1605 C CA . SER A 1 205 ? 13.609 -19.609 -13.562 1 55.47 205 SER A CA 1
ATOM 1606 C C . SER A 1 205 ? 14.453 -20.641 -12.82 1 55.47 205 SER A C 1
ATOM 1608 O O . SER A 1 205 ? 13.969 -21.281 -11.883 1 55.47 205 SER A O 1
ATOM 1610 N N . PRO A 1 206 ? 15.766 -20.781 -13.133 1 48.88 206 PRO A N 1
ATOM 1611 C CA . PRO A 1 206 ? 16.609 -21.797 -12.492 1 48.88 206 PRO A CA 1
ATOM 1612 C C . PRO A 1 206 ? 16.891 -21.5 -11.023 1 48.88 206 PRO A C 1
ATOM 1614 O O . PRO A 1 206 ? 17.078 -22.422 -10.227 1 48.88 206 PRO A O 1
ATOM 1617 N N . ALA A 1 207 ? 17 -20.281 -10.711 1 47.69 207 ALA A N 1
ATOM 1618 C CA . ALA A 1 207 ? 17.641 -19.984 -9.43 1 47.69 207 ALA A CA 1
ATOM 1619 C C . ALA A 1 207 ? 16.781 -20.469 -8.273 1 47.69 207 ALA A C 1
ATOM 1621 O O . ALA A 1 207 ? 17.297 -21.016 -7.293 1 47.69 207 ALA A O 1
ATOM 1622 N N . LEU A 1 208 ? 15.469 -20.219 -8.289 1 51.53 208 LEU A N 1
ATOM 1623 C CA . LEU A 1 208 ? 14.641 -20.734 -7.207 1 51.53 208 LEU A CA 1
ATOM 1624 C C . LEU A 1 208 ? 14.664 -22.266 -7.195 1 51.53 208 LEU A C 1
ATOM 1626 O O . LEU A 1 208 ? 14.656 -22.875 -6.129 1 51.53 208 LEU A O 1
ATOM 1630 N N . ALA A 1 209 ? 14.891 -22.797 -8.438 1 51.91 209 ALA A N 1
ATOM 1631 C CA . ALA A 1 209 ? 14.977 -24.25 -8.562 1 51.91 209 ALA A CA 1
ATOM 1632 C C . ALA A 1 209 ? 16.219 -24.797 -7.867 1 51.91 209 ALA A C 1
ATOM 1634 O O . ALA A 1 209 ? 16.156 -25.828 -7.207 1 51.91 209 ALA A O 1
ATOM 1635 N N . HIS A 1 210 ? 17.156 -23.953 -7.914 1 50 210 HIS A N 1
ATOM 1636 C CA . HIS A 1 210 ? 18.391 -24.422 -7.281 1 50 210 HIS A CA 1
ATOM 1637 C C . HIS A 1 210 ? 18.281 -24.359 -5.762 1 50 210 HIS A C 1
ATOM 1639 O O . HIS A 1 210 ? 18.688 -25.297 -5.066 1 50 210 HIS A O 1
ATOM 1645 N N . ALA A 1 211 ? 17.797 -23.219 -5.242 1 52.03 211 ALA A N 1
ATOM 1646 C CA . ALA A 1 211 ? 17.672 -23.109 -3.791 1 52.03 211 ALA A CA 1
ATOM 1647 C C . ALA A 1 211 ? 16.703 -24.156 -3.242 1 52.03 211 ALA A C 1
ATOM 1649 O O . ALA A 1 211 ? 16.969 -24.75 -2.199 1 52.03 211 ALA A O 1
ATOM 1650 N N . SER A 1 212 ? 15.688 -24.359 -4.004 1 51.81 212 SER A N 1
ATOM 1651 C CA . SER A 1 212 ? 14.672 -25.328 -3.607 1 51.81 212 SER A CA 1
ATOM 1652 C C . SER A 1 212 ? 15.203 -26.75 -3.701 1 51.81 212 SER A C 1
ATOM 1654 O O . SER A 1 212 ? 14.961 -27.562 -2.811 1 51.81 212 SER A O 1
ATOM 1656 N N . ALA A 1 213 ? 15.867 -27.016 -4.797 1 51.69 213 ALA A N 1
ATOM 1657 C CA . ALA A 1 213 ? 16.406 -28.359 -5.012 1 51.69 213 ALA A CA 1
ATOM 1658 C C . ALA A 1 213 ? 17.406 -28.734 -3.928 1 51.69 213 ALA A C 1
ATOM 1660 O O . ALA A 1 213 ? 17.406 -29.859 -3.422 1 51.69 213 ALA A O 1
ATOM 1661 N N . ARG A 1 214 ? 18.172 -27.812 -3.594 1 49.75 214 ARG A N 1
ATOM 1662 C CA . ARG A 1 214 ? 19.172 -28.094 -2.578 1 49.75 214 ARG A CA 1
ATOM 1663 C C . ARG A 1 214 ? 18.531 -28.297 -1.209 1 49.75 214 ARG A C 1
ATOM 1665 O O . ARG A 1 214 ? 19.016 -29.094 -0.405 1 49.75 214 ARG A O 1
ATOM 1672 N N . HIS A 1 215 ? 17.531 -27.547 -0.875 1 50.88 215 HIS A N 1
ATOM 1673 C CA . HIS A 1 215 ? 16.859 -27.688 0.413 1 50.88 215 HIS A CA 1
ATOM 1674 C C . HIS A 1 215 ? 16.156 -29.031 0.533 1 50.88 215 HIS A C 1
ATOM 1676 O O . HIS A 1 215 ? 16.203 -29.672 1.588 1 50.88 215 HIS A O 1
ATOM 1682 N N . GLU A 1 216 ? 15.492 -29.422 -0.552 1 51.16 216 GLU A N 1
ATOM 1683 C CA . GLU A 1 216 ? 14.914 -30.75 -0.534 1 51.16 216 GLU A CA 1
ATOM 1684 C C . GLU A 1 216 ? 15.977 -31.812 -0.261 1 51.16 216 GLU A C 1
ATOM 1686 O O . GLU A 1 216 ? 15.734 -32.781 0.481 1 51.16 216 GLU A O 1
ATOM 1691 N N . THR A 1 217 ? 17.016 -31.5 -0.846 1 48.81 217 THR A N 1
ATOM 1692 C CA . THR A 1 217 ? 18.094 -32.469 -0.635 1 48.81 217 THR A CA 1
ATOM 1693 C C . THR A 1 217 ? 18.641 -32.344 0.781 1 48.81 217 THR A C 1
ATOM 1695 O O . THR A 1 217 ? 18.984 -33.344 1.402 1 48.81 217 THR A O 1
ATOM 1698 N N . GLN A 1 218 ? 18.719 -31.125 1.23 1 46.81 218 GLN A N 1
ATOM 1699 C CA . GLN A 1 218 ? 19.234 -30.953 2.59 1 46.81 218 GLN A CA 1
ATOM 1700 C C . GLN A 1 218 ? 18.234 -31.5 3.613 1 46.81 218 GLN A C 1
ATOM 1702 O O . GLN A 1 218 ? 18.625 -32.125 4.598 1 46.81 218 GLN A O 1
ATOM 1707 N N . TYR A 1 219 ? 17.016 -31.219 3.463 1 43.69 219 TYR A N 1
ATOM 1708 C CA . TYR A 1 219 ? 15.984 -31.781 4.336 1 43.69 219 TYR A CA 1
ATOM 1709 C C . TYR A 1 219 ? 15.953 -33.281 4.246 1 43.69 219 TYR A C 1
ATOM 1711 O O . TYR A 1 219 ? 15.789 -33.969 5.258 1 43.69 219 TYR A O 1
ATOM 1719 N N . THR A 1 220 ? 16.062 -33.875 3.053 1 43.69 220 THR A N 1
ATOM 1720 C CA . THR A 1 220 ? 16.156 -35.312 2.926 1 43.69 220 THR A CA 1
ATOM 1721 C C . THR A 1 220 ? 17.391 -35.844 3.645 1 43.69 220 THR A C 1
ATOM 1723 O O . THR A 1 220 ? 17.359 -36.938 4.184 1 43.69 220 THR A O 1
ATOM 1726 N N . ARG A 1 221 ? 18.406 -35.125 3.705 1 44.78 221 ARG A N 1
ATOM 1727 C CA . ARG A 1 221 ? 19.609 -35.594 4.383 1 44.78 221 ARG A CA 1
ATOM 1728 C C . ARG A 1 221 ? 19.438 -35.531 5.898 1 44.78 221 ARG A C 1
ATOM 1730 O O . ARG A 1 221 ? 19.922 -36.406 6.613 1 44.78 221 ARG A O 1
ATOM 1737 N N . LEU A 1 222 ? 18.859 -34.5 6.457 1 38.03 222 LEU A N 1
ATOM 1738 C CA . LEU A 1 222 ? 18.719 -34.375 7.902 1 38.03 222 LEU A CA 1
ATOM 1739 C C . LEU A 1 222 ? 17.719 -35.375 8.453 1 38.03 222 LEU A C 1
ATOM 1741 O O . LEU A 1 222 ? 17.797 -35.75 9.625 1 38.03 222 LEU A O 1
ATOM 1745 N N . PHE A 1 223 ? 16.828 -35.781 7.672 1 38.78 223 PHE A N 1
ATOM 1746 C CA . PHE A 1 223 ? 15.875 -36.781 8.156 1 38.78 223 PHE A CA 1
ATOM 1747 C C . PHE A 1 223 ? 16.297 -38.156 7.727 1 38.78 223 PHE A C 1
ATOM 1749 O O . PHE A 1 223 ? 15.625 -39.156 8.055 1 38.78 223 PHE A O 1
ATOM 1756 N N . ARG A 1 224 ? 17.188 -38.344 6.812 1 39.22 224 ARG A N 1
ATOM 1757 C CA . ARG A 1 224 ? 17.734 -39.656 6.539 1 39.22 224 ARG A CA 1
ATOM 1758 C C . ARG A 1 224 ? 18.797 -40.062 7.566 1 39.22 224 ARG A C 1
ATOM 1760 O O . ARG A 1 224 ? 19.359 -41.156 7.508 1 39.22 224 ARG A O 1
ATOM 1767 N N . SER A 1 225 ? 19.094 -39 8.438 1 33 225 SER A N 1
ATOM 1768 C CA . SER A 1 225 ? 19.953 -39.562 9.469 1 33 225 SER A CA 1
ATOM 1769 C C . SER A 1 225 ? 19.125 -40.156 10.609 1 33 225 SER A C 1
ATOM 1771 O O . SER A 1 225 ? 18.016 -39.688 10.875 1 33 225 SER A O 1
ATOM 1773 N N . MET B 1 1 ? 7.617 6.422 -20 1 82.06 1 MET B N 1
ATOM 1774 C CA . MET B 1 1 ? 6.773 5.332 -19.516 1 82.06 1 MET B CA 1
ATOM 1775 C C . MET B 1 1 ? 7.387 4.668 -18.281 1 82.06 1 MET B C 1
ATOM 1777 O O . MET B 1 1 ? 6.734 4.551 -17.25 1 82.06 1 MET B O 1
ATOM 1781 N N . LEU B 1 2 ? 8.758 4.527 -18.359 1 86.75 2 LEU B N 1
ATOM 1782 C CA . LEU B 1 2 ? 9.43 3.879 -17.234 1 86.75 2 LEU B CA 1
ATOM 1783 C C . LEU B 1 2 ? 9.438 4.785 -16 1 86.75 2 LEU B C 1
ATOM 1785 O O . LEU B 1 2 ? 9.18 4.324 -14.891 1 86.75 2 LEU B O 1
ATOM 1789 N N . GLU B 1 3 ? 9.633 6.074 -16.234 1 90.5 3 GLU B N 1
ATOM 1790 C CA . GLU B 1 3 ? 9.688 7.008 -15.109 1 90.5 3 GLU B CA 1
ATOM 1791 C C . GLU B 1 3 ? 8.352 7.062 -14.375 1 90.5 3 GLU B C 1
ATOM 1793 O O . GLU B 1 3 ? 8.32 7.129 -13.141 1 90.5 3 GLU B O 1
ATOM 1798 N N . SER B 1 4 ? 7.328 7.02 -15.133 1 93.5 4 SER B N 1
ATOM 1799 C CA . SER B 1 4 ? 5.996 7.027 -14.539 1 93.5 4 SER B CA 1
ATOM 1800 C C . SER B 1 4 ? 5.73 5.746 -13.758 1 93.5 4 SER B C 1
ATOM 1802 O O . SER B 1 4 ? 5.098 5.777 -12.695 1 93.5 4 SER B O 1
ATOM 1804 N N . ASN B 1 5 ? 6.234 4.656 -14.234 1 96.94 5 ASN B N 1
ATOM 1805 C CA . ASN B 1 5 ? 6.066 3.377 -13.555 1 96.94 5 ASN B CA 1
ATOM 1806 C C . ASN B 1 5 ? 6.891 3.316 -12.266 1 96.94 5 ASN B C 1
ATOM 1808 O O . ASN B 1 5 ? 6.43 2.777 -11.258 1 96.94 5 ASN B O 1
ATOM 1812 N N . VAL B 1 6 ? 8.062 3.883 -12.312 1 97.81 6 VAL B N 1
ATOM 1813 C CA . VAL B 1 6 ? 8.906 3.947 -11.125 1 97.81 6 VAL B CA 1
ATOM 1814 C C . VAL B 1 6 ? 8.234 4.824 -10.062 1 97.81 6 VAL B C 1
ATOM 1816 O O . VAL B 1 6 ? 8.25 4.492 -8.875 1 97.81 6 VAL B O 1
ATOM 1819 N N . SER B 1 7 ? 7.625 5.914 -10.516 1 97.5 7 SER B N 1
ATOM 1820 C CA . SER B 1 7 ? 6.934 6.805 -9.594 1 97.5 7 SER B CA 1
ATOM 1821 C C . SER B 1 7 ? 5.773 6.094 -8.906 1 97.5 7 SER B C 1
ATOM 1823 O O . SER B 1 7 ? 5.496 6.344 -7.727 1 97.5 7 SER B O 1
ATOM 1825 N N . LEU B 1 8 ? 5.105 5.25 -9.633 1 98.12 8 LEU B N 1
ATOM 1826 C CA . LEU B 1 8 ? 4.035 4.469 -9.031 1 98.12 8 LEU B CA 1
ATOM 1827 C C . LEU B 1 8 ? 4.582 3.527 -7.961 1 98.12 8 LEU B C 1
ATOM 1829 O O . LEU B 1 8 ? 4.012 3.416 -6.875 1 98.12 8 LEU B O 1
ATOM 1833 N N . ILE B 1 9 ? 5.68 2.891 -8.242 1 98.56 9 ILE B N 1
ATOM 1834 C CA . ILE B 1 9 ? 6.297 1.966 -7.297 1 98.56 9 ILE B CA 1
ATOM 1835 C C . ILE B 1 9 ? 6.746 2.727 -6.051 1 98.56 9 ILE B C 1
ATOM 1837 O O . ILE B 1 9 ? 6.566 2.25 -4.926 1 98.56 9 ILE B O 1
ATOM 1841 N N . ARG B 1 10 ? 7.285 3.904 -6.258 1 97.94 10 ARG B N 1
ATOM 1842 C CA . ARG B 1 10 ? 7.703 4.734 -5.133 1 97.94 10 ARG B CA 1
ATOM 1843 C C . ARG B 1 10 ? 6.504 5.191 -4.309 1 97.94 10 ARG B C 1
ATOM 1845 O O . ARG B 1 10 ? 6.594 5.312 -3.086 1 97.94 10 ARG B O 1
ATOM 1852 N N . LEU B 1 11 ? 5.418 5.445 -4.969 1 98.38 11 LEU B N 1
ATOM 1853 C CA . LEU B 1 11 ? 4.188 5.777 -4.254 1 98.38 11 LEU B CA 1
ATOM 1854 C C . LEU B 1 11 ? 3.723 4.602 -3.4 1 98.38 11 LEU B C 1
ATOM 1856 O O . LEU B 1 11 ? 3.301 4.789 -2.256 1 98.38 11 LEU B O 1
ATOM 1860 N N . LEU B 1 12 ? 3.748 3.414 -3.967 1 98.5 12 LEU B N 1
ATOM 1861 C CA . LEU B 1 12 ? 3.35 2.221 -3.23 1 98.5 12 LEU B CA 1
ATOM 1862 C C . LEU B 1 12 ? 4.215 2.035 -1.987 1 98.5 12 LEU B C 1
ATOM 1864 O O . LEU B 1 12 ? 3.709 1.661 -0.926 1 98.5 12 LEU B O 1
ATOM 1868 N N . GLN B 1 13 ? 5.48 2.328 -2.1 1 97.81 13 GLN B N 1
ATOM 1869 C CA . GLN B 1 13 ? 6.383 2.266 -0.955 1 97.81 13 GLN B CA 1
ATOM 1870 C C . GLN B 1 13 ? 5.977 3.27 0.121 1 97.81 13 GLN B C 1
ATOM 1872 O O . GLN B 1 13 ? 5.887 2.92 1.3 1 97.81 13 GLN B O 1
ATOM 1877 N N . LEU B 1 14 ? 5.719 4.438 -0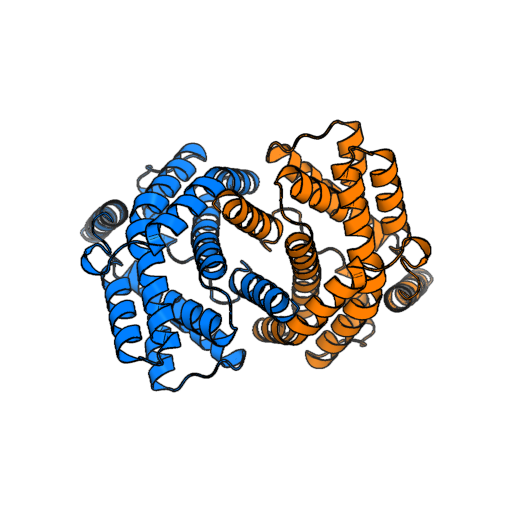.327 1 96.62 14 LEU B N 1
ATOM 1878 C CA . LEU B 1 14 ? 5.383 5.535 0.576 1 96.62 14 LEU B CA 1
ATOM 1879 C C . LEU B 1 14 ? 4.059 5.27 1.283 1 96.62 14 LEU B C 1
ATOM 1881 O O . LEU B 1 14 ? 3.854 5.719 2.414 1 96.62 14 LEU B O 1
ATOM 1885 N N . CYS B 1 15 ? 3.172 4.504 0.685 1 97 15 CYS B N 1
ATOM 1886 C CA . CYS B 1 15 ? 1.818 4.301 1.19 1 97 15 CYS B CA 1
ATOM 1887 C C . CYS B 1 15 ? 1.705 2.965 1.917 1 97 15 CYS B C 1
ATOM 1889 O O . CYS B 1 15 ? 0.634 2.613 2.416 1 97 15 CYS B O 1
ATOM 1891 N N . SER B 1 16 ? 2.787 2.229 1.99 1 96.12 16 SER B N 1
ATOM 1892 C CA . SER B 1 16 ? 2.717 0.897 2.586 1 96.12 16 SER B CA 1
ATOM 1893 C C . SER B 1 16 ? 2.443 0.976 4.082 1 96.12 16 SER B C 1
ATOM 1895 O O . SER B 1 16 ? 3.049 1.787 4.789 1 96.12 16 SER B O 1
ATOM 1897 N N . SER B 1 17 ? 1.566 0.083 4.543 1 92.75 17 SER B N 1
ATOM 1898 C CA . SER B 1 17 ? 1.294 0.013 5.977 1 92.75 17 SER B CA 1
ATOM 1899 C C . SER B 1 17 ? 2.488 -0.551 6.738 1 92.75 17 SER B C 1
ATOM 1901 O O . SER B 1 17 ? 2.549 -0.454 7.965 1 92.75 17 SER B O 1
ATOM 1903 N N . ALA B 1 18 ? 3.457 -1.038 6.016 1 91.12 18 ALA B N 1
ATOM 1904 C CA . ALA B 1 18 ? 4.668 -1.575 6.629 1 91.12 18 ALA B CA 1
ATOM 1905 C C . ALA B 1 18 ? 5.754 -0.507 6.73 1 91.12 18 ALA B C 1
ATOM 1907 O O . ALA B 1 18 ? 6.855 -0.776 7.211 1 91.12 18 ALA B O 1
ATOM 1908 N N . LEU B 1 19 ? 5.484 0.706 6.195 1 93.75 19 LEU B N 1
ATOM 1909 C CA . LEU B 1 19 ? 6.438 1.797 6.359 1 93.75 19 LEU B CA 1
ATOM 1910 C C . LEU B 1 19 ? 6.758 2.023 7.832 1 93.75 19 LEU B C 1
ATOM 1912 O O . LEU B 1 19 ? 5.848 2.127 8.656 1 93.75 19 LEU B O 1
ATOM 1916 N N . PRO B 1 20 ? 8.055 2.018 8.234 1 91.81 20 PRO B N 1
ATOM 1917 C CA . PRO B 1 20 ? 8.414 2.012 9.648 1 91.81 20 PRO B CA 1
ATOM 1918 C C . PRO B 1 20 ? 8.375 3.404 10.273 1 91.81 20 PRO B C 1
ATOM 1920 O O . PRO B 1 20 ? 9.383 3.885 10.789 1 91.81 20 PRO B O 1
ATOM 1923 N N . ILE B 1 21 ? 7.34 4.082 10.273 1 89.06 21 ILE B N 1
ATOM 1924 C CA . ILE B 1 21 ? 7.238 5.43 10.82 1 89.06 21 ILE B CA 1
ATOM 1925 C C . ILE B 1 21 ? 6.297 5.426 12.023 1 89.06 21 ILE B C 1
ATOM 1927 O O . ILE B 1 21 ? 5.988 6.484 12.578 1 89.06 21 ILE B O 1
ATOM 1931 N N . GLY B 1 22 ? 6.191 4.258 12.602 1 70.88 22 GLY B N 1
ATOM 1932 C CA . GLY B 1 22 ? 5.355 4.141 13.789 1 70.88 22 GLY B CA 1
ATOM 1933 C C . GLY B 1 22 ? 3.875 4.242 13.484 1 70.88 22 GLY B C 1
ATOM 1934 O O . GLY B 1 22 ? 3.484 4.535 12.359 1 70.88 22 GLY B O 1
ATOM 1935 N N . GLY B 1 23 ? 3.287 3.812 14.5 1 57.5 23 GLY B N 1
ATOM 1936 C CA . GLY B 1 23 ? 1.845 3.658 14.406 1 57.5 23 GLY B CA 1
ATOM 1937 C C . GLY B 1 23 ? 1.122 4.957 14.109 1 57.5 23 GLY B C 1
ATOM 1938 O O . GLY B 1 23 ? 1.722 6.031 14.164 1 57.5 23 GLY B O 1
ATOM 1939 N N . PHE B 1 24 ? -0.254 4.875 13.75 1 55.66 24 PHE B N 1
ATOM 1940 C CA . PHE B 1 24 ? -1.268 5.652 13.047 1 55.66 24 PHE B CA 1
ATOM 1941 C C . PHE B 1 24 ? -1.579 6.941 13.797 1 55.66 24 PHE B C 1
ATOM 1943 O O . PHE B 1 24 ? -1.669 6.945 15.023 1 55.66 24 PHE B O 1
ATOM 1950 N N . THR B 1 25 ? -1.26 8.016 13.016 1 52.84 25 THR B N 1
ATOM 1951 C CA . THR B 1 25 ? -1.742 9.367 13.305 1 52.84 25 THR B CA 1
ATOM 1952 C C . THR B 1 25 ? -3.252 9.359 13.523 1 52.84 25 THR B C 1
ATOM 1954 O O . THR B 1 25 ? -4 8.82 12.711 1 52.84 25 THR B O 1
ATOM 1957 N N . TYR B 1 26 ? -3.729 9.461 14.609 1 60.09 26 TYR B N 1
ATOM 1958 C CA . TYR B 1 26 ? -5.09 9.844 14.961 1 60.09 26 TYR B CA 1
ATOM 1959 C C . TYR B 1 26 ? -5.762 8.758 15.797 1 60.09 26 TYR B C 1
ATOM 1961 O O . TYR B 1 26 ? -6.988 8.711 15.898 1 60.09 26 TYR B O 1
ATOM 1969 N N . SER B 1 27 ? -4.953 7.953 16.234 1 65.5 27 SER B N 1
ATOM 1970 C CA . SER B 1 27 ? -5.52 6.891 17.062 1 65.5 27 SER B CA 1
ATOM 1971 C C . SER B 1 27 ? -6.32 7.465 18.234 1 65.5 27 SER B C 1
ATOM 1973 O O . SER B 1 27 ? -7.332 6.891 18.641 1 65.5 27 SER B O 1
ATOM 1975 N N . GLN B 1 28 ? -5.926 8.609 18.422 1 64.5 28 GLN B N 1
ATOM 1976 C CA . GLN B 1 28 ? -6.594 9.18 19.594 1 64.5 28 GLN B CA 1
ATOM 1977 C C . GLN B 1 28 ? -8 9.648 19.234 1 64.5 28 GLN B C 1
ATOM 1979 O O . GLN B 1 28 ? -8.922 9.531 20.047 1 64.5 28 GLN B O 1
ATOM 1984 N N . GLY B 1 29 ? -8.109 10.25 18.109 1 72.62 29 GLY B N 1
ATOM 1985 C CA . GLY B 1 29 ? -9.438 10.656 17.688 1 72.62 29 GLY B CA 1
ATOM 1986 C C . GLY B 1 29 ? -10.438 9.516 17.672 1 72.62 29 GLY B C 1
ATOM 1987 O O . GLY B 1 29 ? -11.547 9.648 18.188 1 72.62 29 GLY B O 1
ATOM 1988 N N . ILE B 1 30 ? -10.016 8.453 17.219 1 80.75 30 ILE B N 1
ATOM 1989 C CA . ILE B 1 30 ? -10.922 7.309 17.141 1 80.75 30 ILE B CA 1
ATOM 1990 C C . ILE B 1 30 ? -11.109 6.703 18.531 1 80.75 30 ILE B C 1
ATOM 1992 O O . ILE B 1 30 ? -12.195 6.211 18.859 1 80.75 30 ILE B O 1
ATOM 1996 N N . GLU B 1 31 ? -10.039 6.801 19.297 1 83 31 GLU B N 1
ATOM 1997 C CA . GLU B 1 31 ? -10.164 6.316 20.672 1 83 31 GLU B CA 1
ATOM 1998 C C . GLU B 1 31 ? -11.266 7.059 21.422 1 83 31 GLU B C 1
ATOM 2000 O O . GLU B 1 31 ? -12.086 6.438 22.109 1 83 31 GLU B O 1
ATOM 2005 N N . TRP B 1 32 ? -11.305 8.297 21.25 1 80.94 32 TRP B N 1
ATOM 2006 C CA . TRP B 1 32 ? -12.312 9.117 21.906 1 80.94 32 TRP B CA 1
ATOM 2007 C C . TRP B 1 32 ? -13.703 8.805 21.375 1 80.94 32 TRP B C 1
ATOM 2009 O O . TRP B 1 32 ? -14.672 8.766 22.141 1 80.94 32 TRP B O 1
ATOM 2019 N N . ALA B 1 33 ? -13.82 8.609 20.109 1 81.75 33 ALA B N 1
ATOM 2020 C CA . ALA B 1 33 ? -15.102 8.281 19.484 1 81.75 33 ALA B CA 1
ATOM 2021 C C . ALA B 1 33 ? -15.633 6.949 19.984 1 81.75 33 ALA B C 1
ATOM 2023 O O . ALA B 1 33 ? -16.828 6.801 20.219 1 81.75 33 ALA B O 1
ATOM 2024 N N . VAL B 1 34 ? -14.758 6.012 20.172 1 86.06 34 VAL B N 1
ATOM 2025 C CA . VAL B 1 34 ? -15.133 4.68 20.641 1 86.06 34 VAL B CA 1
ATOM 2026 C C . VAL B 1 34 ? -15.461 4.719 22.125 1 86.06 34 VAL B C 1
ATOM 2028 O O . VAL B 1 34 ? -16.469 4.16 22.562 1 86.06 34 VAL B O 1
ATOM 2031 N N . GLU B 1 35 ? -14.625 5.414 22.875 1 84.31 35 GLU B N 1
ATOM 2032 C CA . GLU B 1 35 ? -14.852 5.535 24.312 1 84.31 35 GLU B CA 1
ATOM 2033 C C . GLU B 1 35 ? -16.156 6.273 24.609 1 84.31 35 GLU B C 1
ATOM 2035 O O . GLU B 1 35 ? -16.844 5.957 25.578 1 84.31 35 GLU B O 1
ATOM 2040 N N . GLY B 1 36 ? -16.484 7.211 23.828 1 83.5 36 GLY B N 1
ATOM 2041 C CA . GLY B 1 36 ? -17.719 7.973 23.969 1 83.5 36 GLY B CA 1
ATOM 2042 C C . GLY B 1 36 ? -18.938 7.234 23.438 1 83.5 36 GLY B C 1
ATOM 2043 O O . GLY B 1 36 ? -20.047 7.75 23.5 1 83.5 36 GLY B O 1
ATOM 2044 N N . HIS B 1 37 ? -18.75 6.039 22.844 1 84.81 37 HIS B N 1
ATOM 2045 C CA . HIS B 1 37 ? -19.781 5.141 22.359 1 84.81 37 HIS B CA 1
ATOM 2046 C C . HIS B 1 37 ? -20.453 5.699 21.094 1 84.81 37 HIS B C 1
ATOM 2048 O O . HIS B 1 37 ? -21.594 5.355 20.797 1 84.81 37 HIS B O 1
ATOM 2054 N N . TRP B 1 38 ? -19.766 6.531 20.453 1 83.88 38 TRP B N 1
ATOM 2055 C CA . TRP B 1 38 ? -20.266 7.059 19.188 1 83.88 38 TRP B CA 1
ATOM 2056 C C . TRP B 1 38 ? -20.016 6.066 18.062 1 83.88 38 TRP B C 1
ATOM 2058 O O . TRP B 1 38 ? -20.75 6.031 17.078 1 83.88 38 TRP B O 1
ATOM 2068 N N . VAL B 1 39 ? -18.984 5.359 18.125 1 91.06 39 VAL B N 1
ATOM 2069 C CA . VAL B 1 39 ? -18.594 4.371 17.125 1 91.06 39 VAL B CA 1
ATOM 2070 C C . VAL B 1 39 ? -18.469 2.996 17.781 1 91.06 39 VAL B C 1
ATOM 2072 O O . VAL B 1 39 ? -17.531 2.74 18.531 1 91.06 39 VAL B O 1
ATOM 2075 N N . ASN B 1 40 ? -19.422 2.131 17.453 1 92.06 40 ASN B N 1
ATOM 2076 C CA . ASN B 1 40 ? -19.438 0.845 18.141 1 92.06 40 ASN B CA 1
ATOM 2077 C C . ASN B 1 40 ? -19.656 -0.311 17.172 1 92.06 40 ASN B C 1
ATOM 2079 O O . ASN B 1 40 ? -19.766 -1.465 17.594 1 92.06 40 ASN B O 1
ATOM 2083 N N . SER B 1 41 ? -19.797 0.013 15.977 1 95.81 41 SER B N 1
ATOM 2084 C CA . SER B 1 41 ? -20.062 -1.014 14.977 1 95.81 41 SER B CA 1
ATOM 2085 C C . SER B 1 41 ? -19.375 -0.679 13.656 1 95.81 41 SER B C 1
ATOM 2087 O O . SER B 1 41 ? -18.844 0.424 13.484 1 95.81 41 SER B O 1
ATOM 2089 N N . GLU B 1 42 ? -19.328 -1.707 12.773 1 96.75 42 GLU B N 1
ATOM 2090 C CA . GLU B 1 42 ? -18.797 -1.486 11.43 1 96.75 42 GLU B CA 1
ATOM 2091 C C . GLU B 1 42 ? -19.5 -0.328 10.734 1 96.75 42 GLU B C 1
ATOM 2093 O O . GLU B 1 42 ? -18.859 0.524 10.125 1 96.75 42 GLU B O 1
ATOM 2098 N N . ASN B 1 43 ? -20.828 -0.34 10.883 1 97.12 43 ASN B N 1
ATOM 2099 C CA . ASN B 1 43 ? -21.625 0.717 10.273 1 97.12 43 ASN B CA 1
ATOM 2100 C C . ASN B 1 43 ? -21.312 2.08 10.891 1 97.12 43 ASN B C 1
ATOM 2102 O O . ASN B 1 43 ? -21.234 3.082 10.172 1 97.12 43 ASN B O 1
ATOM 2106 N N . ASP B 1 44 ? -21.141 2.121 12.195 1 95.81 44 ASP B N 1
ATOM 2107 C CA . ASP B 1 44 ? -20.781 3.363 12.875 1 95.81 44 ASP B CA 1
ATOM 2108 C C . ASP B 1 44 ? -19.422 3.877 12.43 1 95.81 44 ASP B C 1
ATOM 2110 O O . ASP B 1 44 ? -19.25 5.074 12.18 1 95.81 44 ASP B O 1
ATOM 2114 N N . LEU B 1 45 ? -18.516 2.98 12.359 1 95.44 45 LEU B N 1
ATOM 2115 C CA . LEU B 1 45 ? -17.172 3.359 11.953 1 95.44 45 LEU B CA 1
ATOM 2116 C C . LEU B 1 45 ? -17.156 3.9 10.531 1 95.44 45 LEU B C 1
ATOM 2118 O O . LEU B 1 45 ? -16.547 4.934 10.258 1 95.44 45 LEU B O 1
ATOM 2122 N N . ARG B 1 46 ? -17.844 3.203 9.656 1 97.38 46 ARG B N 1
ATOM 2123 C CA . ARG B 1 46 ? -17.922 3.643 8.266 1 97.38 46 ARG B CA 1
ATOM 2124 C C . ARG B 1 46 ? -18.531 5.043 8.172 1 97.38 46 ARG B C 1
ATOM 2126 O O . ARG B 1 46 ? -18 5.898 7.453 1 97.38 46 ARG B O 1
ATOM 2133 N N . ALA B 1 47 ? -19.594 5.293 8.891 1 96.12 47 ALA B N 1
ATOM 2134 C CA . ALA B 1 47 ? -20.266 6.59 8.867 1 96.12 47 ALA B CA 1
ATOM 2135 C C . ALA B 1 47 ? -19.359 7.684 9.438 1 96.12 47 ALA B C 1
ATOM 2137 O O . ALA B 1 47 ? -19.312 8.797 8.898 1 96.12 47 ALA B O 1
ATOM 2138 N N . TRP B 1 48 ? -18.719 7.375 10.477 1 93.19 48 TRP B N 1
ATOM 2139 C CA . TRP B 1 48 ? -17.812 8.32 11.117 1 93.19 48 TRP B CA 1
ATOM 2140 C C . TRP B 1 48 ? -16.656 8.68 10.188 1 93.19 48 TRP B C 1
ATOM 2142 O O . TRP B 1 48 ? -16.281 9.852 10.062 1 93.19 48 TRP B O 1
ATOM 2152 N N . LEU B 1 49 ? -16.109 7.711 9.57 1 95.44 49 LEU B N 1
ATOM 2153 C CA . LEU B 1 49 ? -15.008 7.93 8.641 1 95.44 49 LEU B CA 1
ATOM 2154 C C . LEU B 1 49 ? -15.469 8.727 7.422 1 95.44 49 LEU B C 1
ATOM 2156 O O . LEU B 1 49 ? -14.727 9.578 6.914 1 95.44 49 LEU B O 1
ATOM 2160 N N . LEU B 1 50 ? -16.641 8.398 6.949 1 96.88 50 LEU B N 1
ATOM 2161 C CA . LEU B 1 50 ? -17.188 9.164 5.84 1 96.88 50 LEU B CA 1
ATOM 2162 C C . LEU B 1 50 ? -17.312 10.641 6.203 1 96.88 50 LEU B C 1
ATOM 2164 O O . LEU B 1 50 ? -17.016 11.508 5.383 1 96.88 50 LEU B O 1
ATOM 2168 N N . ASP B 1 51 ? -17.703 10.906 7.367 1 93.44 51 ASP B N 1
ATOM 2169 C CA . ASP B 1 51 ? -17.797 12.281 7.848 1 93.44 51 ASP B CA 1
ATOM 2170 C C . ASP B 1 51 ? -16.422 12.938 7.91 1 93.44 51 ASP B C 1
ATOM 2172 O O . ASP B 1 51 ? -16.266 14.086 7.496 1 93.44 51 ASP B O 1
ATOM 2176 N N . LEU B 1 52 ? -15.461 12.234 8.43 1 92.81 52 LEU B N 1
ATOM 2177 C CA . LEU B 1 52 ? -14.102 12.758 8.508 1 92.81 52 LEU B CA 1
ATOM 2178 C C . LEU B 1 52 ? -13.539 13.023 7.117 1 92.81 52 LEU B C 1
ATOM 2180 O O . LEU B 1 52 ? -12.797 13.992 6.922 1 92.81 52 LEU B O 1
ATOM 2184 N N . ILE B 1 53 ? -13.883 12.156 6.191 1 96.38 53 ILE B N 1
ATOM 2185 C CA . ILE B 1 53 ? -13.43 12.328 4.816 1 96.38 53 ILE B CA 1
ATOM 2186 C C . ILE B 1 53 ? -13.961 13.648 4.266 1 96.38 53 ILE B C 1
ATOM 2188 O O . ILE B 1 53 ? -13.211 14.438 3.689 1 96.38 53 ILE B O 1
ATOM 2192 N N . LYS B 1 54 ? -15.172 13.938 4.5 1 94.81 54 LYS B N 1
ATOM 2193 C CA . LYS B 1 54 ? -15.836 15.109 3.928 1 94.81 54 LYS B CA 1
ATOM 2194 C C . LYS B 1 54 ? -15.422 16.391 4.66 1 94.81 54 LYS B C 1
ATOM 2196 O O . LYS B 1 54 ? -15.367 17.469 4.059 1 94.81 54 LYS B O 1
ATOM 2201 N N . THR B 1 55 ? -15.078 16.281 5.914 1 91.75 55 THR B N 1
ATOM 2202 C CA . THR B 1 55 ? -14.797 17.469 6.711 1 91.75 55 THR B CA 1
ATOM 2203 C C . THR B 1 55 ? -13.297 17.672 6.879 1 91.75 55 THR B C 1
ATOM 2205 O O . THR B 1 55 ? -12.711 18.578 6.285 1 91.75 55 THR B O 1
ATOM 2208 N N . ASN B 1 56 ? -12.641 16.688 7.41 1 91.94 56 ASN B N 1
ATOM 2209 C CA . ASN B 1 56 ? -11.234 16.844 7.75 1 91.94 56 ASN B CA 1
ATOM 2210 C C . ASN B 1 56 ? -10.336 16.609 6.531 1 91.94 56 ASN B C 1
ATOM 2212 O O . ASN B 1 56 ? -9.562 17.5 6.16 1 91.94 56 ASN B O 1
ATOM 2216 N N . LEU B 1 57 ? -10.484 15.516 5.941 1 95.62 57 LEU B N 1
ATOM 2217 C CA . LEU B 1 57 ? -9.602 15.18 4.828 1 95.62 57 LEU B CA 1
ATOM 2218 C C . LEU B 1 57 ? -9.781 16.156 3.672 1 95.62 57 LEU B C 1
ATOM 2220 O O . LEU B 1 57 ? -8.805 16.734 3.186 1 95.62 57 LEU B O 1
ATOM 2224 N N . GLN B 1 58 ? -11 16.344 3.244 1 96.88 58 GLN B N 1
ATOM 2225 C CA . GLN B 1 58 ? -11.312 17.156 2.08 1 96.88 58 GLN B CA 1
ATOM 2226 C C . GLN B 1 58 ? -11 18.625 2.344 1 96.88 58 GLN B C 1
ATOM 2228 O O . GLN B 1 58 ? -10.453 19.312 1.477 1 96.88 58 GLN B O 1
ATOM 2233 N N . GLN B 1 59 ? -11.242 19.109 3.525 1 95.62 59 GLN B N 1
ATOM 2234 C CA . GLN B 1 59 ? -11.242 20.531 3.779 1 95.62 59 GLN B CA 1
ATOM 2235 C C . GLN B 1 59 ? -9.914 21 4.379 1 95.62 59 GLN B C 1
ATOM 2237 O O . GLN B 1 59 ? -9.609 22.188 4.402 1 95.62 59 GLN B O 1
ATOM 2242 N N . LEU B 1 60 ? -9.148 20.031 4.863 1 95.06 60 LEU B N 1
ATOM 2243 C CA . LEU B 1 60 ? -7.938 20.422 5.574 1 95.06 60 LEU B CA 1
ATOM 2244 C C . LEU B 1 60 ? -6.738 19.609 5.09 1 95.06 60 LEU B C 1
ATOM 2246 O O . LEU B 1 60 ? -5.793 20.172 4.531 1 95.06 60 LEU B O 1
ATOM 2250 N N . GLU B 1 61 ? -6.762 18.281 5.242 1 96.12 61 GLU B N 1
ATOM 2251 C CA . GLU B 1 61 ? -5.578 17.453 5.023 1 96.12 61 GLU B CA 1
ATOM 2252 C C . GLU B 1 61 ? -5.082 17.562 3.586 1 96.12 61 GLU B C 1
ATOM 2254 O O . GLU B 1 61 ? -3.898 17.812 3.346 1 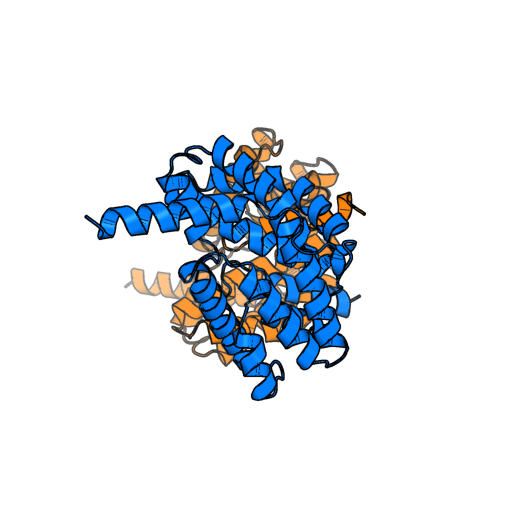96.12 61 GLU B O 1
ATOM 2259 N N . ILE B 1 62 ? -6.02 17.406 2.568 1 98.19 62 ILE B N 1
ATOM 2260 C CA . ILE B 1 62 ? -5.648 17.391 1.158 1 98.19 62 ILE B CA 1
ATOM 2261 C C . ILE B 1 62 ? -5.191 18.781 0.726 1 98.19 62 ILE B C 1
ATOM 2263 O O . ILE B 1 62 ? -4.133 18.938 0.107 1 98.19 62 ILE B O 1
ATOM 2267 N N . PRO B 1 63 ? -5.938 19.844 1.082 1 98.25 63 PRO B N 1
ATOM 2268 C CA . PRO B 1 63 ? -5.477 21.172 0.678 1 98.25 63 PRO B CA 1
ATOM 2269 C C . PRO B 1 63 ? -4.117 21.531 1.276 1 98.25 63 PRO B C 1
ATOM 2271 O O . PRO B 1 63 ? -3.271 22.109 0.592 1 98.25 63 PRO B O 1
ATOM 2274 N N . VAL B 1 64 ? -3.865 21.203 2.525 1 98.19 64 VAL B N 1
ATOM 2275 C CA . VAL B 1 64 ? -2.596 21.516 3.172 1 98.19 64 VAL B CA 1
ATOM 2276 C C . VAL B 1 64 ? -1.478 20.688 2.543 1 98.19 64 VAL B C 1
ATOM 2278 O O . VAL B 1 64 ? -0.385 21.188 2.287 1 98.19 64 VAL B O 1
ATOM 2281 N N . PHE B 1 65 ? -1.724 19.453 2.248 1 98.62 65 PHE B N 1
ATOM 2282 C CA . PHE B 1 65 ? -0.762 18.609 1.543 1 98.62 65 PHE B CA 1
ATOM 2283 C C . PHE B 1 65 ? -0.336 19.266 0.232 1 98.62 65 PHE B C 1
ATOM 2285 O O . PHE B 1 65 ? 0.857 19.344 -0.067 1 98.62 65 PHE B O 1
ATOM 2292 N N . LEU B 1 66 ? -1.312 19.672 -0.543 1 98.88 66 LEU B N 1
ATOM 2293 C CA . LEU B 1 66 ? -1.019 20.297 -1.829 1 98.88 66 LEU B CA 1
ATOM 2294 C C . LEU B 1 66 ? -0.139 21.531 -1.646 1 98.88 66 LEU B C 1
ATOM 2296 O O . LEU B 1 66 ? 0.795 21.75 -2.422 1 98.88 66 LEU B O 1
ATOM 2300 N N . ARG B 1 67 ? -0.411 22.344 -0.649 1 98.81 67 ARG B N 1
ATOM 2301 C CA . ARG B 1 67 ? 0.38 23.547 -0.405 1 98.81 67 ARG B CA 1
ATOM 2302 C C . ARG B 1 67 ? 1.798 23.203 0.029 1 98.81 67 ARG B C 1
ATOM 2304 O O . ARG B 1 67 ? 2.756 23.875 -0.344 1 98.81 67 ARG B O 1
ATOM 2311 N N . MET B 1 68 ? 1.904 22.172 0.859 1 98.81 68 MET B N 1
ATOM 2312 C CA . MET B 1 68 ? 3.229 21.719 1.271 1 98.81 68 MET B CA 1
ATOM 2313 C C . MET B 1 68 ? 4.016 21.188 0.081 1 98.81 68 MET B C 1
ATOM 2315 O O . MET B 1 68 ? 5.219 21.422 -0.035 1 98.81 68 MET B O 1
ATOM 2319 N N . LEU B 1 69 ? 3.342 20.469 -0.776 1 98.81 69 LEU B N 1
ATOM 2320 C CA . LEU B 1 69 ? 3.988 19.953 -1.979 1 98.81 69 LEU B CA 1
ATOM 2321 C C . LEU B 1 69 ? 4.484 21.109 -2.859 1 98.81 69 LEU B C 1
ATOM 2323 O O . LEU B 1 69 ? 5.609 21.062 -3.357 1 98.81 69 LEU B O 1
ATOM 2327 N N . ARG B 1 70 ? 3.648 22.125 -3.027 1 98.69 70 ARG B N 1
ATOM 2328 C CA . ARG B 1 70 ? 4.051 23.297 -3.799 1 98.69 70 ARG B CA 1
ATOM 2329 C C . ARG B 1 70 ? 5.254 23.984 -3.164 1 98.69 70 ARG B C 1
ATOM 2331 O O . ARG B 1 70 ? 6.16 24.422 -3.869 1 98.69 70 ARG B O 1
ATOM 2338 N N . ALA B 1 71 ? 5.211 24.094 -1.874 1 98.75 71 ALA B N 1
ATOM 2339 C CA . ALA B 1 71 ? 6.348 24.672 -1.163 1 98.75 71 ALA B CA 1
ATOM 2340 C C . ALA B 1 71 ? 7.629 23.891 -1.442 1 98.75 71 ALA B C 1
ATOM 2342 O O . ALA B 1 71 ? 8.695 24.469 -1.643 1 98.75 71 ALA B O 1
ATOM 2343 N N . CYS B 1 72 ? 7.559 22.562 -1.434 1 98.44 72 CYS B N 1
ATOM 2344 C CA . CYS B 1 72 ? 8.711 21.719 -1.746 1 98.44 72 CYS B CA 1
ATOM 2345 C C . CYS B 1 72 ? 9.172 21.938 -3.182 1 98.44 72 CYS B C 1
ATOM 2347 O O . CYS B 1 72 ? 10.367 22.047 -3.443 1 98.44 72 CYS B O 1
ATOM 2349 N N . GLU B 1 73 ? 8.242 21.984 -4.09 1 98.06 73 GLU B N 1
ATOM 2350 C CA . GLU B 1 73 ? 8.555 22.203 -5.5 1 98.06 73 GLU B CA 1
ATOM 2351 C C . GLU B 1 73 ? 9.289 23.531 -5.711 1 98.06 73 GLU B C 1
ATOM 2353 O O . GLU B 1 73 ? 10.188 23.609 -6.547 1 98.06 73 GLU B O 1
ATOM 2358 N N . ASP B 1 74 ? 8.883 24.516 -4.953 1 98.12 74 ASP B N 1
ATOM 2359 C CA . ASP B 1 74 ? 9.422 25.859 -5.098 1 98.12 74 ASP B CA 1
ATOM 2360 C C . ASP B 1 74 ? 10.625 26.062 -4.18 1 98.12 74 ASP B C 1
ATOM 2362 O O . ASP B 1 74 ? 11.172 27.172 -4.102 1 98.12 74 ASP B O 1
ATOM 2366 N N . ASN B 1 75 ? 11.016 25.078 -3.436 1 97.12 75 ASN B N 1
ATOM 2367 C CA . ASN B 1 75 ? 12.078 25.172 -2.443 1 97.12 75 ASN B CA 1
ATOM 2368 C C . ASN B 1 75 ? 11.828 26.312 -1.466 1 97.12 75 ASN B C 1
ATOM 2370 O O . ASN B 1 75 ? 12.734 27.094 -1.171 1 97.12 75 ASN B O 1
ATOM 2374 N N . ASP B 1 76 ? 10.578 26.516 -1.135 1 98.25 76 ASP B N 1
ATOM 2375 C CA . ASP B 1 76 ? 10.148 27.562 -0.207 1 98.25 76 ASP B CA 1
ATOM 2376 C C . ASP B 1 76 ? 9.961 27 1.201 1 98.25 76 ASP B C 1
ATOM 2378 O O . ASP B 1 76 ? 8.836 26.719 1.615 1 98.25 76 ASP B O 1
ATOM 2382 N N . GLU B 1 77 ? 10.992 26.953 1.995 1 97.62 77 GLU B N 1
ATOM 2383 C CA . GLU B 1 77 ? 10.984 26.359 3.328 1 97.62 77 GLU B CA 1
ATOM 2384 C C . GLU B 1 77 ? 10.062 27.141 4.27 1 97.62 77 GLU B C 1
ATOM 2386 O O . GLU B 1 77 ? 9.43 26.547 5.148 1 97.62 77 GLU B O 1
ATOM 2391 N N . LEU B 1 78 ? 10.008 28.438 4.09 1 98.06 78 LEU B N 1
ATOM 2392 C CA . LEU B 1 78 ? 9.148 29.266 4.938 1 98.06 78 LEU B CA 1
ATOM 2393 C C . LEU B 1 78 ? 7.684 28.906 4.73 1 98.06 78 LEU B C 1
ATOM 2395 O O . LEU B 1 78 ? 6.918 28.828 5.695 1 98.06 78 LEU B O 1
ATOM 2399 N N . ALA B 1 79 ? 7.32 28.719 3.447 1 98.5 79 ALA B N 1
ATOM 2400 C CA . ALA B 1 79 ? 5.953 28.312 3.16 1 98.5 79 ALA B CA 1
ATOM 2401 C C . ALA B 1 79 ? 5.664 26.922 3.742 1 98.5 79 ALA B C 1
ATOM 2403 O O . ALA B 1 79 ? 4.578 26.688 4.273 1 98.5 79 ALA B O 1
ATOM 2404 N N . LEU B 1 80 ? 6.625 26 3.607 1 98.75 80 LEU B N 1
ATOM 2405 C CA . LEU B 1 80 ? 6.465 24.672 4.176 1 98.75 80 LEU B CA 1
ATOM 2406 C C . LEU B 1 80 ? 6.262 24.75 5.684 1 98.75 80 LEU B C 1
ATOM 2408 O O . LEU B 1 80 ? 5.395 24.062 6.234 1 98.75 80 LEU B O 1
ATOM 2412 N N . LYS B 1 81 ? 7.031 25.562 6.34 1 98.44 81 LYS B N 1
ATOM 2413 C CA . LYS B 1 81 ? 6.914 25.75 7.785 1 98.44 81 LYS B CA 1
ATOM 2414 C C . LYS B 1 81 ? 5.555 26.328 8.156 1 98.44 81 LYS B C 1
ATOM 2416 O O . LYS B 1 81 ? 4.926 25.891 9.117 1 98.44 81 LYS B O 1
ATOM 2421 N N . ARG B 1 82 ? 5.137 27.328 7.434 1 98.12 82 ARG B N 1
ATOM 2422 C CA . ARG B 1 82 ? 3.854 27.969 7.695 1 98.12 82 ARG B CA 1
ATOM 2423 C C . ARG B 1 82 ? 2.713 26.953 7.613 1 98.12 82 ARG B C 1
ATOM 2425 O O . ARG B 1 82 ? 1.865 26.891 8.508 1 98.12 82 ARG B O 1
ATOM 2432 N N . TRP B 1 83 ? 2.668 26.156 6.582 1 98.12 83 TRP B N 1
ATOM 2433 C CA . TRP B 1 83 ? 1.589 25.188 6.395 1 98.12 83 TRP B CA 1
ATOM 2434 C C . TRP B 1 83 ? 1.682 24.062 7.418 1 98.12 83 TRP B C 1
ATOM 2436 O O . TRP B 1 83 ? 0.661 23.516 7.836 1 98.12 83 TRP B O 1
ATOM 2446 N N . SER B 1 84 ? 2.904 23.688 7.816 1 98.06 84 SER B N 1
ATOM 2447 C CA . SER B 1 84 ? 3.07 22.719 8.898 1 98.06 84 SER B CA 1
ATOM 2448 C C . SER B 1 84 ? 2.486 23.25 10.203 1 98.06 84 SER B C 1
ATOM 2450 O O . SER B 1 84 ? 1.799 22.531 10.93 1 98.06 84 SER B O 1
ATOM 2452 N N . ASP B 1 85 ? 2.75 24.516 10.461 1 96.88 85 ASP B N 1
ATOM 2453 C CA . ASP B 1 85 ? 2.221 25.156 11.664 1 96.88 85 ASP B CA 1
ATOM 2454 C C . ASP B 1 85 ? 0.696 25.234 11.617 1 96.88 85 ASP B C 1
ATOM 2456 O O . ASP B 1 85 ? 0.026 25.031 12.633 1 96.88 85 ASP B O 1
ATOM 2460 N N . ILE B 1 86 ? 0.149 25.531 10.5 1 95.38 86 ILE B N 1
ATOM 2461 C CA . ILE B 1 86 ? -1.298 25.594 10.32 1 95.38 86 ILE B CA 1
ATOM 2462 C C . ILE B 1 86 ? -1.911 24.219 10.594 1 95.38 86 ILE B C 1
ATOM 2464 O O . ILE B 1 86 ? -2.896 24.109 11.328 1 95.38 86 ILE B O 1
ATOM 2468 N N . LEU B 1 87 ? -1.325 23.172 10.008 1 94.75 87 LEU B N 1
ATOM 2469 C CA . LEU B 1 87 ? -1.845 21.828 10.227 1 94.75 87 LEU B CA 1
ATOM 2470 C C . LEU B 1 87 ? -1.822 21.469 11.703 1 94.75 87 LEU B C 1
ATOM 2472 O O . LEU B 1 87 ? -2.801 20.938 12.234 1 94.75 87 LEU B O 1
ATOM 2476 N N . LEU B 1 88 ? -0.759 21.812 12.383 1 93.44 88 LEU B N 1
ATOM 2477 C CA . LEU B 1 88 ? -0.625 21.531 13.805 1 93.44 88 LEU B CA 1
ATOM 2478 C C . LEU B 1 88 ? -1.665 22.297 14.617 1 93.44 88 LEU B C 1
ATOM 2480 O O . LEU B 1 88 ? -2.174 21.797 15.617 1 93.44 88 LEU B O 1
ATOM 2484 N N . ALA B 1 89 ? -1.959 23.5 14.219 1 91.12 89 ALA B N 1
ATOM 2485 C CA . ALA B 1 89 ? -2.93 24.328 14.914 1 91.12 89 ALA B CA 1
ATOM 2486 C C . ALA B 1 89 ? -4.324 23.719 14.867 1 91.12 89 ALA B C 1
ATOM 2488 O O . ALA B 1 89 ? -5.141 23.953 15.766 1 91.12 89 ALA B O 1
ATOM 2489 N N . TYR B 1 90 ? -4.539 22.891 13.859 1 88.94 90 TYR B N 1
ATOM 2490 C CA . TYR B 1 90 ? -5.852 22.266 13.719 1 88.94 90 TYR B CA 1
ATOM 2491 C C . TYR B 1 90 ? -5.922 20.969 14.523 1 88.94 90 TYR B C 1
ATOM 2493 O O . TYR B 1 90 ? -6.98 20.359 14.617 1 88.94 90 TYR B O 1
ATOM 2501 N N . ARG B 1 91 ? -4.75 20.562 15.023 1 87.94 91 ARG B N 1
ATOM 2502 C CA . ARG B 1 91 ? -4.777 19.469 15.984 1 87.94 91 ARG B CA 1
ATOM 2503 C C . ARG B 1 91 ? -5.258 19.953 17.344 1 87.94 91 ARG B C 1
ATOM 2505 O O . ARG B 1 91 ? -4.496 20.578 18.094 1 87.94 91 ARG B O 1
ATOM 2512 N N . GLU B 1 92 ? -6.355 19.609 17.797 1 79.81 92 GLU B N 1
ATOM 2513 C CA . GLU B 1 92 ? -7.125 20.266 18.844 1 79.81 92 GLU B CA 1
ATOM 2514 C C . GLU B 1 92 ? -6.547 19.953 20.234 1 79.81 92 GLU B C 1
ATOM 2516 O O . GLU B 1 92 ? -6.805 20.688 21.188 1 79.81 92 GLU B O 1
ATOM 2521 N N . THR B 1 93 ? -5.887 18.859 20.391 1 83.31 93 THR B N 1
ATOM 2522 C CA . THR B 1 93 ? -5.34 18.5 21.703 1 83.31 93 THR B CA 1
ATOM 2523 C C . THR B 1 93 ? -3.822 18.375 21.641 1 83.31 93 THR B C 1
ATOM 2525 O O . THR B 1 93 ? -3.254 18.188 20.562 1 83.31 93 THR B O 1
ATOM 2528 N N . SER B 1 94 ? -3.225 18.5 22.812 1 87 94 SER B N 1
ATOM 2529 C CA . SER B 1 94 ? -1.779 18.328 22.906 1 87 94 SER B CA 1
ATOM 2530 C C . SER B 1 94 ? -1.37 16.922 22.5 1 87 94 SER B C 1
ATOM 2532 O O . SER B 1 94 ? -0.299 16.719 21.922 1 87 94 SER B O 1
ATOM 2534 N N . GLU B 1 95 ? -2.254 16.016 22.781 1 85.38 95 GLU B N 1
ATOM 2535 C CA . GLU B 1 95 ? -1.984 14.625 22.438 1 85.38 95 GLU B CA 1
ATOM 2536 C C . GLU B 1 95 ? -1.961 14.438 20.922 1 85.38 95 GLU B C 1
ATOM 2538 O O . GLU B 1 95 ? -1.09 13.75 20.391 1 85.38 95 GLU B O 1
ATOM 2543 N N . LEU B 1 96 ? -2.865 15.047 20.234 1 85 96 LEU B N 1
ATOM 2544 C CA . LEU B 1 96 ? -2.918 14.961 18.781 1 85 96 LEU B CA 1
ATOM 2545 C C . LEU B 1 96 ? -1.713 15.648 18.156 1 85 96 LEU B C 1
ATOM 2547 O O . LEU B 1 96 ? -1.165 15.164 17.156 1 85 96 LEU B O 1
ATOM 2551 N N . ARG B 1 97 ? -1.306 16.75 18.734 1 90.44 97 ARG B N 1
ATOM 2552 C CA . ARG B 1 97 ? -0.127 17.469 18.25 1 90.44 97 ARG B CA 1
ATOM 2553 C C . ARG B 1 97 ? 1.136 16.625 18.453 1 90.44 97 ARG B C 1
ATOM 2555 O O . ARG B 1 97 ? 1.995 16.578 17.562 1 90.44 97 ARG B O 1
ATOM 2562 N N . LEU B 1 98 ? 1.199 16.016 19.625 1 89.56 98 LEU B N 1
ATOM 2563 C CA . LEU B 1 98 ? 2.348 15.172 19.922 1 89.56 98 LEU B CA 1
ATOM 2564 C C . LEU B 1 98 ? 2.414 13.992 18.969 1 89.56 98 LEU B C 1
ATOM 2566 O O . LEU B 1 98 ? 3.496 13.625 18.5 1 89.56 98 LEU B O 1
ATOM 2570 N N . GLU B 1 99 ? 1.289 13.391 18.672 1 88 99 GLU B N 1
ATOM 2571 C CA . GLU B 1 99 ? 1.231 12.289 17.719 1 88 99 GLU B CA 1
ATOM 2572 C C . GLU B 1 99 ? 1.708 12.727 16.344 1 88 99 GLU B C 1
ATOM 2574 O O . GLU B 1 99 ? 2.459 12.008 15.68 1 88 99 GLU B O 1
ATOM 2579 N N . GLU B 1 100 ? 1.251 13.844 15.922 1 90.81 100 GLU B N 1
ATOM 2580 C CA . GLU B 1 100 ? 1.66 14.391 14.633 1 90.81 100 GLU B CA 1
ATOM 2581 C C . GLU B 1 100 ? 3.166 14.625 14.586 1 90.81 100 GLU B C 1
ATOM 2583 O O . GLU B 1 100 ? 3.82 14.297 13.594 1 90.81 100 GLU B O 1
ATOM 2588 N N . ASN B 1 101 ? 3.672 15.172 15.656 1 93.94 101 ASN B N 1
ATOM 2589 C CA . ASN B 1 101 ? 5.105 15.43 15.734 1 93.94 101 ASN B CA 1
ATOM 2590 C C . ASN B 1 101 ? 5.914 14.141 15.719 1 93.94 101 ASN B C 1
ATOM 2592 O O . ASN B 1 101 ? 6.953 14.055 15.062 1 93.94 101 ASN B O 1
ATOM 2596 N N . ASN B 1 102 ? 5.453 13.188 16.469 1 92.62 102 ASN B N 1
ATOM 2597 C CA . ASN B 1 102 ? 6.129 11.898 16.484 1 92.62 102 ASN B CA 1
ATOM 2598 C C . ASN B 1 102 ? 6.195 11.273 15.094 1 92.62 102 ASN B C 1
ATOM 2600 O O . ASN B 1 102 ? 7.242 10.773 14.68 1 92.62 102 ASN B O 1
ATOM 2604 N N . ARG B 1 103 ? 5.141 11.344 14.391 1 92.88 103 ARG B N 1
ATOM 2605 C CA . ARG B 1 103 ? 5.102 10.797 13.039 1 92.88 103 ARG B CA 1
ATOM 2606 C C . ARG B 1 103 ? 5.98 11.602 12.094 1 92.88 103 ARG B C 1
ATOM 2608 O O . ARG B 1 103 ? 6.621 11.039 11.203 1 92.88 103 ARG B O 1
ATOM 2615 N N . GLY B 1 104 ? 5.938 12.914 12.281 1 95.62 104 GLY B N 1
ATOM 2616 C CA . GLY B 1 104 ? 6.82 13.758 11.492 1 95.62 104 GLY B CA 1
ATOM 2617 C C . GLY B 1 104 ? 8.289 13.422 11.672 1 95.62 104 GLY B C 1
ATOM 2618 O O . GLY B 1 104 ? 9.031 13.32 10.695 1 95.62 104 GLY B O 1
ATOM 2619 N N . ARG B 1 105 ? 8.695 13.227 12.938 1 95.75 105 ARG B N 1
ATOM 2620 C CA . ARG B 1 105 ? 10.086 12.883 13.242 1 95.75 105 ARG B CA 1
ATOM 2621 C C . ARG B 1 105 ? 10.453 11.531 12.648 1 95.75 105 ARG B C 1
ATOM 2623 O O . ARG B 1 105 ? 11.531 11.375 12.062 1 95.75 105 ARG B O 1
ATOM 2630 N N . ALA B 1 106 ? 9.586 10.602 12.812 1 95.25 106 ALA B N 1
ATOM 2631 C CA . ALA B 1 106 ? 9.836 9.266 12.281 1 95.25 106 ALA B CA 1
ATOM 2632 C C . ALA B 1 106 ? 9.969 9.289 10.766 1 95.25 106 ALA B C 1
ATOM 2634 O O . ALA B 1 106 ? 10.867 8.664 10.195 1 95.25 106 ALA B O 1
ATOM 2635 N N . MET B 1 107 ? 9.102 10.016 10.086 1 96.06 107 MET B N 1
ATOM 2636 C CA . MET B 1 107 ? 9.148 10.148 8.633 1 96.06 107 MET B CA 1
ATOM 2637 C C . MET B 1 107 ? 10.438 10.828 8.188 1 96.06 107 MET B C 1
ATOM 2639 O O . MET B 1 107 ? 11.062 10.406 7.219 1 96.06 107 MET B O 1
ATOM 2643 N N . THR B 1 108 ? 10.781 11.867 8.891 1 96.94 108 THR B N 1
ATOM 2644 C CA . THR B 1 108 ? 12 12.602 8.555 1 96.94 108 THR B CA 1
ATOM 2645 C C . THR B 1 108 ? 13.219 11.703 8.656 1 96.94 108 THR B C 1
ATOM 2647 O O . THR B 1 108 ? 14.055 11.672 7.754 1 96.94 108 THR B O 1
ATOM 2650 N N . ARG B 1 109 ? 13.297 10.977 9.711 1 96.25 109 ARG B N 1
ATOM 2651 C CA . ARG B 1 109 ? 14.414 10.062 9.898 1 96.25 109 ARG B CA 1
ATOM 2652 C C . ARG B 1 109 ? 14.477 9.031 8.781 1 96.25 109 ARG B C 1
ATOM 2654 O O . ARG B 1 109 ? 15.547 8.742 8.242 1 96.25 109 ARG B O 1
ATOM 2661 N N . LEU B 1 110 ? 13.367 8.484 8.461 1 96.81 110 LEU B N 1
ATOM 2662 C CA . LEU B 1 110 ? 13.297 7.504 7.383 1 96.81 110 LEU B CA 1
ATOM 2663 C C . LEU B 1 110 ? 13.773 8.109 6.066 1 96.81 110 LEU B C 1
ATOM 2665 O O . LEU B 1 110 ? 14.539 7.48 5.332 1 96.81 110 LEU B O 1
ATOM 2669 N N . LEU B 1 111 ? 13.305 9.297 5.77 1 97.06 111 LEU B N 1
ATOM 2670 C CA . LEU B 1 111 ? 13.664 9.938 4.512 1 97.06 111 LEU B CA 1
ATOM 2671 C C . LEU B 1 111 ? 15.164 10.195 4.438 1 97.06 111 LEU B C 1
ATOM 2673 O O . LEU B 1 111 ? 15.773 10.039 3.381 1 97.06 111 LEU B O 1
ATOM 2677 N N . ILE B 1 112 ? 15.711 10.609 5.543 1 96.31 112 ILE B N 1
ATOM 2678 C CA . ILE B 1 112 ? 17.156 10.82 5.602 1 96.31 112 ILE B CA 1
ATOM 2679 C C . ILE B 1 112 ? 17.875 9.5 5.344 1 96.31 112 ILE B C 1
ATOM 2681 O O . ILE B 1 112 ? 18.828 9.453 4.559 1 96.31 112 ILE B O 1
ATOM 2685 N N . ASP B 1 113 ? 17.406 8.484 5.941 1 94.88 113 ASP B N 1
ATOM 2686 C CA . ASP B 1 113 ? 18 7.16 5.77 1 94.88 113 ASP B CA 1
ATOM 2687 C C . ASP B 1 113 ? 17.875 6.684 4.324 1 94.88 113 ASP B C 1
ATOM 2689 O O . ASP B 1 113 ? 18.703 5.914 3.844 1 94.88 113 ASP B O 1
ATOM 2693 N N . LEU B 1 114 ? 16.875 7.152 3.639 1 95.38 114 LEU B N 1
ATOM 2694 C CA . LEU B 1 114 ? 16.656 6.801 2.24 1 95.38 114 LEU B CA 1
ATOM 2695 C C . LEU B 1 114 ? 17.359 7.785 1.314 1 95.38 114 LEU B C 1
ATOM 2697 O O . LEU B 1 114 ? 17.125 7.789 0.105 1 95.38 114 LEU B O 1
ATOM 2701 N N . GLU B 1 115 ? 18.125 8.664 1.904 1 92.06 115 GLU B N 1
ATOM 2702 C CA . GLU B 1 115 ? 19 9.594 1.199 1 92.06 115 GLU B CA 1
ATOM 2703 C C . GLU B 1 115 ? 18.203 10.664 0.474 1 92.06 115 GLU B C 1
ATOM 2705 O O . GLU B 1 115 ? 18.578 11.094 -0.619 1 92.06 115 GLU B O 1
ATOM 2710 N N . VAL B 1 116 ? 17.062 10.961 0.95 1 90.88 116 VAL B N 1
ATOM 2711 C CA . VAL B 1 116 ? 16.344 12.164 0.522 1 90.88 116 VAL B CA 1
ATOM 2712 C C . VAL B 1 116 ? 17.078 13.398 1.034 1 90.88 116 VAL B C 1
ATOM 2714 O O . VAL B 1 116 ? 17.406 13.492 2.219 1 90.88 116 VAL B O 1
ATOM 2717 N N . GLU B 1 117 ? 17.344 14.273 0.193 1 90.69 117 GLU B N 1
ATOM 2718 C CA . GLU B 1 117 ? 18.141 15.445 0.536 1 90.69 117 GLU B CA 1
ATOM 2719 C C . GLU B 1 117 ? 17.328 16.453 1.335 1 90.69 117 GLU B C 1
ATOM 2721 O O . GLU B 1 117 ? 16.25 16.891 0.895 1 90.69 117 GLU B O 1
ATOM 2726 N N . ALA B 1 118 ? 17.812 16.859 2.449 1 94.31 118 ALA B N 1
ATOM 2727 C CA . ALA B 1 118 ? 17.203 17.875 3.303 1 94.31 118 ALA B CA 1
ATOM 2728 C C . ALA B 1 118 ? 18.234 18.516 4.211 1 94.31 118 ALA B C 1
ATOM 2730 O O . ALA B 1 118 ? 18.953 17.828 4.949 1 94.31 118 ALA B O 1
ATOM 2731 N N . SER B 1 119 ? 18.297 19.859 4.125 1 94.19 119 SER B N 1
ATOM 2732 C CA . SER B 1 119 ? 19.156 20.594 5.055 1 94.19 119 SER B CA 1
ATOM 2733 C C . SER B 1 119 ? 18.703 20.391 6.496 1 94.19 119 SER B C 1
ATOM 2735 O O . SER B 1 119 ? 17.594 19.906 6.75 1 94.19 119 SER B O 1
ATOM 2737 N N . ILE B 1 120 ? 19.547 20.734 7.441 1 94.12 120 ILE B N 1
ATOM 2738 C CA . ILE B 1 120 ? 19.234 20.594 8.859 1 94.12 120 ILE B CA 1
ATOM 2739 C C . ILE B 1 120 ? 18 21.422 9.203 1 94.12 120 ILE B C 1
ATOM 2741 O O . ILE B 1 120 ? 17.125 20.969 9.953 1 94.12 120 ILE B O 1
ATOM 2745 N N . ASP B 1 121 ? 17.938 22.609 8.664 1 95.25 121 ASP B N 1
ATOM 2746 C CA . ASP B 1 121 ? 16.781 23.469 8.898 1 95.25 121 ASP B CA 1
ATOM 2747 C C . ASP B 1 121 ? 15.508 22.859 8.312 1 95.25 121 ASP B C 1
ATOM 2749 O O . ASP B 1 121 ? 14.453 22.891 8.945 1 95.25 121 ASP B O 1
ATOM 2753 N N . LEU B 1 122 ? 15.688 22.359 7.129 1 97.38 122 LEU B N 1
ATOM 2754 C CA . LEU B 1 122 ? 14.547 21.703 6.496 1 97.38 122 LEU B CA 1
ATOM 2755 C C . LEU B 1 122 ? 14.109 20.484 7.297 1 97.38 122 LEU B C 1
ATOM 2757 O O . LEU B 1 122 ? 12.906 20.219 7.426 1 97.38 122 LEU B O 1
ATOM 2761 N N . GLN B 1 123 ? 15.062 19.734 7.84 1 97.69 123 GLN B N 1
ATOM 2762 C CA . GLN B 1 123 ? 14.742 18.562 8.656 1 97.69 123 GLN B CA 1
ATOM 2763 C C . GLN B 1 123 ? 13.891 18.953 9.859 1 97.69 123 GLN B C 1
ATOM 2765 O O . GLN B 1 123 ? 12.961 18.219 10.234 1 97.69 123 GLN B O 1
ATOM 2770 N N . SER B 1 124 ? 14.195 20.047 10.453 1 97.56 124 SER B N 1
ATOM 2771 C CA . SER B 1 124 ? 13.422 20.531 11.594 1 97.56 124 SER B CA 1
ATOM 2772 C C . SER B 1 124 ? 11.984 20.844 11.195 1 97.56 124 SER B C 1
ATOM 2774 O O . SER B 1 124 ? 11.047 20.562 11.953 1 97.56 124 SER B O 1
ATOM 2776 N N . THR B 1 125 ? 11.844 21.422 10.055 1 98.06 125 THR B N 1
ATOM 2777 C CA . THR B 1 125 ? 10.508 21.719 9.547 1 98.06 125 THR B CA 1
ATOM 2778 C C . THR B 1 125 ? 9.758 20.438 9.219 1 98.06 125 THR B C 1
ATOM 2780 O O . THR B 1 125 ? 8.578 20.297 9.562 1 98.06 125 THR B O 1
ATOM 2783 N N . LEU B 1 126 ? 10.445 19.516 8.609 1 98.06 126 LEU B N 1
ATOM 2784 C CA . LEU B 1 126 ? 9.844 18.25 8.219 1 98.06 126 LEU B CA 1
ATOM 2785 C C . LEU B 1 126 ? 9.383 17.469 9.445 1 98.06 126 LEU B C 1
ATOM 2787 O O . LEU B 1 126 ? 8.383 16.75 9.383 1 98.06 126 LEU B O 1
ATOM 2791 N N . ALA B 1 127 ? 10.039 17.609 10.523 1 96.88 127 ALA B N 1
ATOM 2792 C CA . ALA B 1 127 ? 9.773 16.828 11.734 1 96.88 127 ALA B CA 1
ATOM 2793 C C . ALA B 1 127 ? 8.469 17.266 12.391 1 96.88 127 ALA B C 1
ATOM 2795 O O . ALA B 1 127 ? 7.949 16.594 13.281 1 96.88 127 ALA B O 1
ATOM 2796 N N . LYS B 1 128 ? 7.914 18.359 11.953 1 96.94 128 LYS B N 1
ATOM 2797 C CA . LYS B 1 128 ? 6.703 18.906 12.57 1 96.94 128 LYS B CA 1
ATOM 2798 C C . LYS B 1 128 ? 5.488 18.047 12.242 1 96.94 128 LYS B C 1
ATOM 2800 O O . LYS B 1 128 ? 4.598 17.859 13.078 1 96.94 128 LYS B O 1
ATOM 2805 N N . THR B 1 129 ? 5.391 17.562 11 1 96.25 129 THR B N 1
ATOM 2806 C CA . THR B 1 129 ? 4.227 16.797 10.578 1 96.25 129 THR B CA 1
ATOM 2807 C C . THR B 1 129 ? 4.633 15.695 9.594 1 96.25 129 THR B C 1
ATOM 2809 O O . THR B 1 129 ? 5.52 15.898 8.766 1 96.25 129 THR B O 1
ATOM 2812 N N . GLN B 1 130 ? 4.02 14.586 9.656 1 95.56 130 GLN B N 1
ATOM 2813 C CA . GLN B 1 130 ? 4.246 13.523 8.688 1 95.56 130 GLN B CA 1
ATOM 2814 C C . GLN B 1 130 ? 3.945 14 7.27 1 95.56 130 GLN B C 1
ATOM 2816 O O . GLN B 1 130 ? 4.621 13.602 6.316 1 95.56 130 GLN B O 1
ATOM 2821 N N . THR B 1 131 ? 2.951 14.859 7.125 1 97.25 131 THR B N 1
ATOM 2822 C CA . THR B 1 131 ? 2.512 15.367 5.828 1 97.25 131 THR B CA 1
ATOM 2823 C C . THR B 1 131 ? 3.646 16.094 5.121 1 97.25 131 THR B C 1
ATOM 2825 O O . THR B 1 131 ? 3.809 15.977 3.904 1 97.25 131 THR B O 1
ATOM 2828 N N . ALA B 1 132 ? 4.414 16.859 5.852 1 98.25 132 ALA B N 1
ATOM 2829 C CA . ALA B 1 132 ? 5.535 17.594 5.266 1 98.25 132 ALA B CA 1
ATOM 2830 C C . ALA B 1 132 ? 6.566 16.641 4.676 1 98.25 132 ALA B C 1
ATOM 2832 O O . ALA B 1 132 ? 7.062 16.859 3.566 1 98.25 132 ALA B O 1
ATOM 2833 N N . GLY B 1 133 ? 6.902 15.602 5.438 1 97.56 133 GLY B N 1
ATOM 2834 C CA . GLY B 1 133 ? 7.812 14.594 4.914 1 97.56 133 GLY B CA 1
ATOM 2835 C C . GLY B 1 133 ? 7.273 13.883 3.688 1 97.56 133 GLY B C 1
ATOM 2836 O O . GLY B 1 133 ? 8.016 13.633 2.736 1 97.56 133 GLY B O 1
ATOM 2837 N N . PHE B 1 134 ? 5.996 13.516 3.709 1 98 134 PHE B N 1
ATOM 2838 C CA . PHE B 1 134 ? 5.336 12.898 2.566 1 98 134 PHE B CA 1
ATOM 2839 C C . PHE B 1 134 ? 5.445 13.781 1.332 1 98 134 PHE B C 1
ATOM 2841 O O . PHE B 1 134 ? 5.777 13.305 0.245 1 98 134 PHE B O 1
ATOM 2848 N N . ALA B 1 135 ? 5.191 15.07 1.508 1 98.69 135 ALA B N 1
ATOM 2849 C CA . ALA B 1 135 ? 5.25 16.031 0.408 1 98.69 135 ALA B CA 1
ATOM 2850 C C . ALA B 1 135 ? 6.656 16.109 -0.182 1 98.69 135 ALA B C 1
ATOM 2852 O O . ALA B 1 135 ? 6.824 16.141 -1.404 1 98.69 135 ALA B O 1
ATOM 2853 N N . LEU B 1 136 ? 7.637 16.141 0.679 1 98.69 136 LEU B N 1
ATOM 2854 C CA . LEU B 1 136 ? 9.008 16.203 0.19 1 98.69 136 LEU B CA 1
ATOM 2855 C C . LEU B 1 136 ? 9.359 14.961 -0.63 1 98.69 136 LEU B C 1
ATOM 2857 O O . LEU B 1 136 ? 9.953 15.07 -1.705 1 98.69 136 LEU B O 1
ATOM 2861 N N . ALA B 1 137 ? 9.016 13.805 -0.116 1 98.06 137 ALA B N 1
ATOM 2862 C CA . ALA B 1 137 ? 9.289 12.562 -0.83 1 98.06 137 ALA B CA 1
ATOM 2863 C C . ALA B 1 137 ? 8.617 12.555 -2.199 1 98.06 137 ALA B C 1
ATOM 2865 O O . ALA B 1 137 ? 9.242 12.203 -3.203 1 98.06 137 ALA B O 1
ATOM 2866 N N . VAL B 1 138 ? 7.363 12.938 -2.225 1 98.44 138 VAL B N 1
ATOM 2867 C CA . VAL B 1 138 ? 6.598 13 -3.467 1 98.44 138 VAL B CA 1
ATOM 2868 C C . VAL B 1 138 ? 7.32 13.898 -4.473 1 98.44 138 VAL B C 1
ATOM 2870 O O . VAL B 1 138 ? 7.477 13.531 -5.641 1 98.44 138 VAL B O 1
ATOM 2873 N N . ASN B 1 139 ? 7.73 15.055 -4.027 1 98.38 139 ASN B N 1
ATOM 2874 C CA . ASN B 1 139 ? 8.43 16 -4.883 1 98.38 139 ASN B CA 1
ATOM 2875 C C . ASN B 1 139 ? 9.742 15.43 -5.406 1 98.38 139 ASN B C 1
ATOM 2877 O O . ASN B 1 139 ? 9.992 15.453 -6.613 1 98.38 139 ASN B O 1
ATOM 2881 N N . GLN B 1 140 ? 10.531 14.906 -4.547 1 97.38 140 GLN B N 1
ATOM 2882 C CA . GLN B 1 140 ? 11.867 14.453 -4.918 1 97.38 140 GLN B CA 1
ATOM 2883 C C . GLN B 1 140 ? 11.797 13.188 -5.773 1 97.38 140 GLN B C 1
ATOM 2885 O O . GLN B 1 140 ? 12.688 12.945 -6.598 1 97.38 140 GLN B O 1
ATOM 2890 N N . TRP B 1 141 ? 10.805 12.422 -5.605 1 96.69 141 TRP B N 1
ATOM 2891 C CA . TRP B 1 141 ? 10.688 11.172 -6.348 1 96.69 141 TRP B CA 1
ATOM 2892 C C . TRP B 1 141 ? 9.875 11.367 -7.621 1 96.69 141 TRP B C 1
ATOM 2894 O O . TRP B 1 141 ? 9.625 10.414 -8.367 1 96.69 141 TRP B O 1
ATOM 2904 N N . GLY B 1 142 ? 9.438 12.555 -7.863 1 96.88 142 GLY B N 1
ATOM 2905 C CA . GLY B 1 142 ? 8.758 12.906 -9.102 1 96.88 142 GLY B CA 1
ATOM 2906 C C . GLY B 1 142 ? 7.398 12.25 -9.242 1 96.88 142 GLY B C 1
ATOM 2907 O O . GLY B 1 142 ? 7 11.859 -10.344 1 96.88 142 GLY B O 1
ATOM 2908 N N . ILE B 1 143 ? 6.699 12.055 -8.18 1 98 143 ILE B N 1
ATOM 2909 C CA . ILE B 1 143 ? 5.375 11.445 -8.227 1 98 143 ILE B CA 1
ATOM 2910 C C . ILE B 1 143 ? 4.34 12.5 -8.625 1 98 143 ILE B C 1
ATOM 2912 O O . ILE B 1 143 ? 4.273 13.57 -8.016 1 98 143 ILE B O 1
ATOM 2916 N N . PRO B 1 144 ? 3.496 12.242 -9.641 1 97.88 144 PRO B N 1
ATOM 2917 C CA . PRO B 1 144 ? 2.48 13.211 -10.047 1 97.88 144 PRO B CA 1
ATOM 2918 C C . PRO B 1 144 ? 1.493 13.547 -8.938 1 97.88 144 PRO B C 1
ATOM 2920 O O . PRO B 1 144 ? 1.098 12.656 -8.172 1 97.88 144 PRO B O 1
ATOM 2923 N N . VAL B 1 145 ? 1.061 14.766 -8.906 1 98.12 145 VAL B N 1
ATOM 2924 C CA . VAL B 1 145 ? 0.287 15.32 -7.805 1 98.12 145 VAL B CA 1
ATOM 2925 C C . VAL B 1 145 ? -1.005 14.531 -7.625 1 98.12 145 VAL B C 1
ATOM 2927 O O . VAL B 1 145 ? -1.396 14.219 -6.496 1 98.12 145 VAL B O 1
ATOM 2930 N N . ASN B 1 146 ? -1.635 14.195 -8.695 1 97.81 146 ASN B N 1
ATOM 2931 C CA . ASN B 1 146 ? -2.926 13.523 -8.594 1 97.81 146 ASN B CA 1
ATOM 2932 C C . ASN B 1 146 ? -2.801 12.164 -7.922 1 97.81 146 ASN B C 1
ATOM 2934 O O . ASN B 1 146 ? -3.541 11.852 -6.988 1 97.81 146 ASN B O 1
ATOM 2938 N N . ILE B 1 147 ? -1.862 11.297 -8.352 1 97.75 147 ILE B N 1
ATOM 2939 C CA . ILE B 1 147 ? -1.739 9.961 -7.762 1 97.75 147 ILE B CA 1
ATOM 2940 C C . ILE B 1 147 ? -1.171 10.078 -6.348 1 97.75 147 ILE B C 1
ATOM 2942 O O . ILE B 1 147 ? -1.521 9.289 -5.465 1 97.75 147 ILE B O 1
ATOM 2946 N N . ALA B 1 148 ? -0.315 11.117 -6.137 1 98.62 148 ALA B N 1
ATOM 2947 C CA . ALA B 1 148 ? 0.236 11.344 -4.801 1 98.62 148 ALA B CA 1
ATOM 2948 C C . ALA B 1 148 ? -0.867 11.688 -3.805 1 98.62 148 ALA B C 1
ATOM 2950 O O . ALA B 1 148 ? -0.886 11.172 -2.686 1 98.62 148 ALA B O 1
ATOM 2951 N N . ALA B 1 149 ? -1.78 12.562 -4.223 1 98.81 149 ALA B N 1
ATOM 2952 C CA . ALA B 1 149 ? -2.867 12.984 -3.346 1 98.81 149 ALA B CA 1
ATOM 2953 C C . ALA B 1 149 ? -3.775 11.812 -2.992 1 98.81 149 ALA B C 1
ATOM 2955 O O . ALA B 1 149 ? -4.215 11.68 -1.847 1 98.81 149 ALA B O 1
ATOM 2956 N N . HIS B 1 150 ? -4.047 10.945 -3.93 1 98.81 150 HIS B N 1
ATOM 2957 C CA . HIS B 1 150 ? -4.879 9.781 -3.674 1 98.81 150 HIS B CA 1
ATOM 2958 C C . HIS B 1 150 ? -4.152 8.758 -2.805 1 98.81 150 HIS B C 1
ATOM 2960 O O . HIS B 1 150 ? -4.766 8.117 -1.951 1 98.81 150 HIS B O 1
ATOM 2966 N N . GLY B 1 151 ? -2.826 8.617 -3.012 1 98.56 151 GLY B N 1
ATOM 2967 C CA . GLY B 1 151 ? -2.035 7.789 -2.113 1 98.56 151 GLY B CA 1
ATOM 2968 C C . GLY B 1 151 ? -2.016 8.305 -0.688 1 98.56 151 GLY B C 1
ATOM 2969 O O . GLY B 1 151 ? -2.164 7.531 0.26 1 98.56 151 GLY B O 1
ATOM 2970 N N . PHE B 1 152 ? -1.851 9.586 -0.576 1 98.19 152 PHE B N 1
ATOM 2971 C CA . PHE B 1 152 ? -1.877 10.242 0.729 1 98.19 152 PHE B CA 1
ATOM 2972 C C . PHE B 1 152 ? -3.205 9.992 1.433 1 98.19 152 PHE B C 1
ATOM 2974 O O . PHE B 1 152 ? -3.232 9.586 2.598 1 98.19 152 PHE B O 1
ATOM 2981 N N . ALA B 1 153 ? -4.266 10.188 0.73 1 98.12 153 ALA B N 1
ATOM 2982 C CA . ALA B 1 153 ? -5.609 9.984 1.268 1 98.12 153 ALA B CA 1
ATOM 2983 C C . ALA B 1 153 ? -5.828 8.531 1.661 1 98.12 153 ALA B C 1
ATOM 2985 O O . ALA B 1 153 ? -6.441 8.242 2.691 1 98.12 153 ALA B O 1
ATOM 2986 N N . TRP B 1 154 ? -5.348 7.629 0.885 1 97.88 154 TRP B N 1
ATOM 2987 C CA . TRP B 1 154 ? -5.445 6.207 1.193 1 97.88 154 TRP B CA 1
ATOM 2988 C C . TRP B 1 154 ? -4.75 5.887 2.512 1 97.88 154 TRP B C 1
ATOM 2990 O O . TRP B 1 154 ? -5.312 5.203 3.369 1 97.88 154 TRP B O 1
ATOM 3000 N N . THR B 1 155 ? -3.508 6.367 2.635 1 96.19 155 THR B N 1
ATOM 3001 C CA . THR B 1 155 ? -2.746 6.094 3.848 1 96.19 155 THR B CA 1
ATOM 3002 C C . THR B 1 155 ? -3.475 6.629 5.078 1 96.19 155 THR B C 1
ATOM 3004 O O . THR B 1 155 ? -3.516 5.973 6.117 1 96.19 155 THR B O 1
ATOM 3007 N N . TRP B 1 156 ? -4.008 7.801 4.91 1 94.31 156 TRP B N 1
ATOM 3008 C CA . TRP B 1 156 ? -4.793 8.438 5.965 1 94.31 156 TRP B CA 1
ATOM 3009 C C . TRP B 1 156 ? -5.977 7.562 6.363 1 94.31 156 TRP B C 1
ATOM 3011 O O . TRP B 1 156 ? -6.176 7.281 7.547 1 94.31 156 TRP B O 1
ATOM 3021 N N . LEU B 1 157 ? -6.699 7.078 5.434 1 95.88 157 LEU B N 1
ATOM 3022 C CA . LEU B 1 157 ? -7.891 6.277 5.684 1 95.88 157 LEU B CA 1
ATOM 3023 C C . LEU B 1 157 ? -7.52 4.906 6.238 1 95.88 157 LEU B C 1
ATOM 3025 O O . LEU B 1 157 ? -8.125 4.441 7.211 1 95.88 157 LEU B O 1
ATOM 3029 N N . GLU B 1 158 ? -6.59 4.238 5.598 1 96 158 GLU B N 1
ATOM 3030 C CA . GLU B 1 158 ? -6.215 2.891 6.02 1 96 158 GLU B CA 1
ATOM 3031 C C . GLU B 1 158 ? -5.754 2.881 7.477 1 96 158 GLU B C 1
ATOM 3033 O O . GLU B 1 158 ? -6.113 1.979 8.242 1 96 158 GLU B O 1
ATOM 3038 N N . ASN B 1 159 ? -5 3.869 7.852 1 92.25 159 ASN B N 1
ATOM 3039 C CA . ASN B 1 159 ? -4.527 3.945 9.234 1 92.25 159 ASN B CA 1
ATOM 3040 C C . ASN B 1 159 ? -5.684 4.09 10.211 1 92.25 159 ASN B C 1
ATOM 3042 O O . ASN B 1 159 ? -5.68 3.469 11.281 1 92.25 159 ASN B O 1
ATOM 3046 N N . LEU B 1 160 ? -6.625 4.922 9.891 1 92.5 160 LEU B N 1
ATOM 3047 C CA . LEU B 1 160 ? -7.781 5.109 10.758 1 92.5 160 LEU B CA 1
ATOM 3048 C C . LEU B 1 160 ? -8.617 3.834 10.836 1 92.5 160 LEU B C 1
ATOM 3050 O O . LEU B 1 160 ? -9.117 3.477 11.906 1 92.5 160 LEU B O 1
ATOM 3054 N N . VAL B 1 161 ? -8.773 3.162 9.719 1 94.81 161 VAL B N 1
ATOM 3055 C CA . VAL B 1 161 ? -9.547 1.922 9.688 1 94.81 161 VAL B CA 1
ATOM 3056 C C . VAL B 1 161 ? -8.852 0.864 10.547 1 94.81 161 VAL B C 1
ATOM 3058 O O . VAL B 1 161 ? -9.508 0.177 11.336 1 94.81 161 VAL B O 1
ATOM 3061 N N . ILE B 1 162 ? -7.543 0.729 10.398 1 92.19 162 ILE B N 1
ATOM 3062 C CA . ILE B 1 162 ? -6.785 -0.237 11.18 1 92.19 162 ILE B CA 1
ATOM 3063 C C . ILE B 1 162 ? -6.965 0.051 12.672 1 92.19 162 ILE B C 1
ATOM 3065 O O . ILE B 1 162 ? -7.238 -0.858 13.461 1 92.19 162 ILE B O 1
ATOM 3069 N N . SER B 1 163 ? -6.883 1.282 13.039 1 90.25 163 SER B N 1
ATOM 3070 C CA . SER B 1 163 ? -7.055 1.678 14.43 1 90.25 163 SER B CA 1
ATOM 3071 C C . SER B 1 163 ? -8.477 1.416 14.914 1 90.25 163 SER B C 1
ATOM 3073 O O . SER B 1 163 ? -8.68 0.923 16.016 1 90.25 163 SER B O 1
ATOM 3075 N N . GLY B 1 164 ? -9.438 1.79 14.094 1 91.12 164 GLY B N 1
ATOM 3076 C CA . GLY B 1 164 ? -10.828 1.588 14.461 1 91.12 164 GLY B CA 1
ATOM 3077 C C . GLY B 1 164 ? -11.188 0.127 14.648 1 91.12 164 GLY B C 1
ATOM 3078 O O . GLY B 1 164 ? -11.875 -0.226 15.609 1 91.12 164 GLY B O 1
ATOM 3079 N N . VAL B 1 165 ? -10.727 -0.71 13.773 1 93.31 165 VAL B N 1
ATOM 3080 C CA . VAL B 1 165 ? -11 -2.143 13.836 1 93.31 165 VAL B CA 1
ATOM 3081 C C . VAL B 1 165 ? -10.445 -2.723 15.133 1 93.31 165 VAL B C 1
ATOM 3083 O O . VAL B 1 165 ? -11.062 -3.605 15.734 1 93.31 165 VAL B O 1
ATOM 3086 N N . LYS B 1 166 ? -9.32 -2.24 15.555 1 91.31 166 LYS B N 1
ATOM 3087 C CA . LYS B 1 166 ? -8.688 -2.707 16.781 1 91.31 166 LYS B CA 1
ATOM 3088 C C . LYS B 1 166 ? -9.438 -2.217 18.016 1 91.31 166 LYS B C 1
ATOM 3090 O O . LYS B 1 166 ? -9.656 -2.98 18.953 1 91.31 166 LYS B O 1
ATOM 3095 N N . LEU B 1 167 ? -9.883 -1.028 18.016 1 90.06 167 LEU B N 1
ATOM 3096 C CA . LEU B 1 167 ? -10.477 -0.397 19.188 1 90.06 167 LEU B CA 1
ATOM 3097 C C . LEU B 1 167 ? -11.914 -0.879 19.391 1 90.06 167 LEU B C 1
ATOM 3099 O O . LEU B 1 167 ? -12.375 -0.993 20.531 1 90.06 167 LEU B O 1
ATOM 3103 N N . ILE B 1 168 ? -12.727 -1.127 18.406 1 91.31 168 ILE B N 1
ATOM 3104 C CA . ILE B 1 168 ? -14.109 -1.585 18.469 1 91.31 168 ILE B CA 1
ATOM 3105 C C . ILE B 1 168 ? -14.148 -3.111 18.469 1 91.31 168 ILE B C 1
ATOM 3107 O O . ILE B 1 168 ? -15.195 -3.713 18.688 1 91.31 168 ILE B O 1
ATOM 3111 N N . PRO B 1 169 ? -13.125 -3.738 18.469 1 89.56 169 PRO B N 1
ATOM 3112 C CA . PRO B 1 169 ? -12.766 -5.133 18.188 1 89.56 169 PRO B CA 1
ATOM 3113 C C . PRO B 1 169 ? -13.617 -5.75 17.078 1 89.56 169 PRO B C 1
ATOM 3115 O O . PRO B 1 169 ? -14.422 -6.648 17.328 1 89.56 169 PRO B O 1
ATOM 3118 N N . LEU B 1 170 ? -13.445 -5.297 15.914 1 94.56 170 LEU B N 1
ATOM 3119 C CA . LEU B 1 170 ? -14.031 -5.84 14.703 1 94.56 170 LEU B CA 1
ATOM 3120 C C . LEU B 1 170 ? -13.086 -6.832 14.031 1 94.56 170 LEU B C 1
ATOM 3122 O O . LEU B 1 170 ? -11.906 -6.902 14.383 1 94.56 170 LEU B O 1
ATOM 3126 N N . GLY B 1 171 ? -13.633 -7.637 13.141 1 94.38 171 GLY B N 1
ATOM 3127 C CA . GLY B 1 171 ? -12.797 -8.516 12.336 1 94.38 171 GLY B CA 1
ATOM 3128 C C . GLY B 1 171 ? -12.07 -7.797 11.219 1 94.38 171 GLY B C 1
ATOM 3129 O O . GLY B 1 171 ? -12.523 -6.75 10.75 1 94.38 171 GLY B O 1
ATOM 3130 N N . GLN B 1 172 ? -10.969 -8.281 10.797 1 93.38 172 GLN B N 1
ATOM 3131 C CA . GLN B 1 172 ? -10.148 -7.684 9.742 1 93.38 172 GLN B CA 1
ATOM 3132 C C . GLN B 1 172 ? -10.945 -7.527 8.453 1 93.38 172 GLN B C 1
ATOM 3134 O O . GLN B 1 172 ? -10.727 -6.574 7.695 1 93.38 172 GLN B O 1
ATOM 3139 N N . VAL B 1 173 ? -11.82 -8.422 8.195 1 95.31 173 VAL B N 1
ATOM 3140 C CA . VAL B 1 173 ? -12.633 -8.359 6.984 1 95.31 173 VAL B CA 1
ATOM 3141 C C . VAL B 1 173 ? -13.555 -7.145 7.035 1 95.31 173 VAL B C 1
ATOM 3143 O O . VAL B 1 173 ? -13.828 -6.52 6.008 1 95.31 173 VAL B O 1
ATOM 3146 N N . SER B 1 174 ? -14.016 -6.805 8.211 1 97.12 174 SER B N 1
ATOM 3147 C CA . SER B 1 174 ? -14.812 -5.594 8.391 1 97.12 174 SER B CA 1
ATOM 3148 C C . SER B 1 174 ? -14.039 -4.359 7.93 1 97.12 174 SER B C 1
ATOM 3150 O O . SER B 1 174 ? -14.594 -3.492 7.25 1 97.12 174 SER B O 1
ATOM 3152 N N . GLY B 1 175 ? -12.773 -4.293 8.305 1 97.19 175 GLY B N 1
ATOM 3153 C CA . GLY B 1 175 ? -11.93 -3.191 7.855 1 97.19 175 GLY B CA 1
ATOM 3154 C C . GLY B 1 175 ? -11.812 -3.104 6.348 1 97.19 175 GLY B C 1
ATOM 3155 O O . GLY B 1 175 ? -11.891 -2.016 5.777 1 97.19 175 GLY B O 1
ATOM 3156 N N . GLN B 1 176 ? -11.711 -4.258 5.734 1 97.62 176 GLN B N 1
ATOM 3157 C CA . GLN B 1 176 ? -11.586 -4.309 4.285 1 97.62 176 GLN B CA 1
ATOM 3158 C C . GLN B 1 176 ? -12.875 -3.869 3.6 1 97.62 176 GLN B C 1
ATOM 3160 O O . GLN B 1 176 ? -12.836 -3.203 2.562 1 97.62 176 GLN B O 1
ATOM 3165 N N . ARG B 1 177 ? -13.961 -4.219 4.129 1 98 177 ARG B N 1
ATOM 3166 C CA . ARG B 1 177 ? -15.25 -3.787 3.586 1 98 177 ARG B CA 1
ATOM 3167 C C . ARG B 1 177 ? -15.406 -2.273 3.689 1 98 177 ARG B C 1
ATOM 3169 O O . ARG B 1 177 ? -15.883 -1.629 2.752 1 98 177 ARG B O 1
ATOM 3176 N N . ILE B 1 178 ? -15.008 -1.754 4.812 1 98.19 178 ILE B N 1
ATOM 3177 C CA . ILE B 1 178 ? -15.078 -0.31 5.012 1 98.19 178 ILE B CA 1
ATOM 3178 C C . ILE B 1 178 ? -14.203 0.395 3.977 1 98.19 178 ILE B C 1
ATOM 3180 O O . ILE B 1 178 ? -14.633 1.367 3.352 1 98.19 178 ILE B O 1
ATOM 3184 N N . LEU B 1 179 ? -12.984 -0.099 3.793 1 98.44 179 LEU B N 1
ATOM 3185 C CA . LEU B 1 179 ? -12.07 0.479 2.816 1 98.44 179 LEU B CA 1
ATOM 3186 C C . LEU B 1 179 ? -12.664 0.421 1.412 1 98.44 179 LEU B C 1
ATOM 3188 O O . LEU B 1 179 ? -12.609 1.404 0.67 1 98.44 179 LEU B O 1
ATOM 3192 N N . ARG B 1 180 ? -13.211 -0.701 1.08 1 97.25 180 ARG B N 1
ATOM 3193 C CA . ARG B 1 180 ? -13.867 -0.851 -0.213 1 97.25 180 ARG B CA 1
ATOM 3194 C C . ARG B 1 180 ? -15 0.161 -0.374 1 97.25 180 ARG B C 1
ATOM 3196 O O . ARG B 1 180 ? -15.078 0.855 -1.389 1 97.25 180 ARG B O 1
ATOM 3203 N N . ASP B 1 181 ? -15.844 0.309 0.629 1 97.94 181 ASP B N 1
ATOM 3204 C CA . ASP B 1 181 ? -17.047 1.141 0.567 1 97.94 181 ASP B CA 1
ATOM 3205 C C . ASP B 1 181 ? -16.672 2.621 0.487 1 97.94 181 ASP B C 1
ATOM 3207 O O . ASP B 1 181 ? -17.422 3.418 -0.089 1 97.94 181 ASP B O 1
ATOM 3211 N N . LEU B 1 182 ? -15.57 2.992 1.008 1 98.56 182 LEU B N 1
ATOM 3212 C CA . LEU B 1 182 ? -15.219 4.406 1.105 1 98.56 182 LEU B CA 1
ATOM 3213 C C . LEU B 1 182 ? -14.273 4.809 -0.02 1 98.56 182 LEU B C 1
ATOM 3215 O O . LEU B 1 182 ? -13.844 5.965 -0.093 1 98.56 182 LEU B O 1
ATOM 3219 N N . ALA B 1 183 ? -14.008 3.875 -0.959 1 98.38 183 ALA B N 1
ATOM 3220 C CA . ALA B 1 183 ? -13.07 4.168 -2.037 1 98.38 183 ALA B CA 1
ATOM 3221 C C . ALA B 1 183 ? -13.57 5.324 -2.9 1 98.38 183 ALA B C 1
ATOM 3223 O O . ALA B 1 183 ? -12.82 6.266 -3.18 1 98.38 183 ALA B O 1
ATOM 3224 N N . LYS B 1 184 ? -14.789 5.27 -3.34 1 98.25 184 LYS B N 1
ATOM 3225 C CA . LYS B 1 184 ? -15.328 6.309 -4.219 1 98.25 184 LYS B CA 1
ATOM 3226 C C . LYS B 1 184 ? -15.461 7.637 -3.479 1 98.25 184 LYS B C 1
ATOM 3228 O O . LYS B 1 184 ? -15.031 8.68 -3.979 1 98.25 184 LYS B O 1
ATOM 3233 N N . PRO B 1 185 ? -16.047 7.652 -2.215 1 98.62 185 PRO B N 1
ATOM 3234 C CA . PRO B 1 185 ? -16.078 8.898 -1.45 1 98.62 185 PRO B CA 1
ATOM 3235 C C . PRO B 1 185 ? -14.672 9.492 -1.245 1 98.62 185 PRO B C 1
ATOM 3237 O O . PRO B 1 185 ? -14.5 10.711 -1.278 1 98.62 185 PRO B O 1
ATOM 3240 N N . LEU B 1 186 ? -13.734 8.656 -1.049 1 98.75 186 LEU B N 1
ATOM 3241 C CA . LEU B 1 186 ? -12.367 9.102 -0.848 1 98.75 186 LEU B CA 1
ATOM 3242 C C . LEU B 1 186 ? -11.828 9.797 -2.096 1 98.75 186 LEU B C 1
ATOM 3244 O O . LEU B 1 186 ? -11.258 10.883 -2.008 1 98.75 186 LEU B O 1
ATOM 3248 N N . ALA B 1 187 ? -11.984 9.156 -3.225 1 98.75 187 ALA B N 1
ATOM 3249 C CA . ALA B 1 187 ? -11.523 9.727 -4.488 1 98.75 187 ALA B CA 1
ATOM 3250 C C . ALA B 1 187 ? -12.195 11.078 -4.754 1 98.75 187 ALA B C 1
ATOM 3252 O O . ALA B 1 187 ? -11.531 12.031 -5.18 1 98.75 187 ALA B O 1
ATOM 3253 N N . THR B 1 188 ? -13.461 11.148 -4.504 1 98.62 188 THR B N 1
ATOM 3254 C CA . THR B 1 188 ? -14.211 12.383 -4.695 1 98.62 188 THR B CA 1
ATOM 3255 C C . THR B 1 188 ? -13.68 13.492 -3.789 1 98.62 188 THR B C 1
ATOM 3257 O O . THR B 1 188 ? -13.5 14.625 -4.23 1 98.62 188 THR B O 1
ATOM 3260 N N . ALA B 1 189 ? -13.43 13.125 -2.559 1 98.31 189 ALA B N 1
ATOM 3261 C CA . ALA B 1 189 ? -12.938 14.094 -1.586 1 98.31 189 ALA B CA 1
ATOM 3262 C C . ALA B 1 189 ? -11.57 14.633 -2 1 98.31 189 ALA B C 1
ATOM 3264 O O . ALA B 1 189 ? -11.273 15.82 -1.804 1 98.31 189 ALA B O 1
ATOM 3265 N N . VAL B 1 190 ? -10.742 13.789 -2.512 1 98.75 190 VAL B N 1
ATOM 3266 C CA . VAL B 1 190 ? -9.422 14.219 -2.963 1 98.75 190 VAL B CA 1
ATOM 3267 C C . VAL B 1 190 ? -9.57 15.227 -4.098 1 98.75 190 VAL B C 1
ATOM 3269 O O . VAL B 1 190 ? -8.938 16.297 -4.082 1 98.75 190 VAL B O 1
ATOM 3272 N N . GLU B 1 191 ? -10.383 14.93 -5.078 1 98.31 191 GLU B N 1
ATOM 3273 C CA . GLU B 1 191 ? -10.594 15.82 -6.215 1 98.31 191 GLU B CA 1
ATOM 3274 C C . GLU B 1 191 ? -11.102 17.188 -5.758 1 98.31 191 GLU B C 1
ATOM 3276 O O . GLU B 1 191 ? -10.617 18.219 -6.219 1 98.31 191 GLU B O 1
ATOM 3281 N N . GLN B 1 192 ? -12.023 17.172 -4.887 1 97.62 192 GLN B N 1
ATOM 3282 C CA . GLN B 1 192 ? -12.594 18.422 -4.379 1 97.62 192 GLN B CA 1
ATOM 3283 C C . GLN B 1 192 ? -11.586 19.156 -3.5 1 97.62 192 GLN B C 1
ATOM 3285 O O . GLN B 1 192 ? -11.484 20.391 -3.568 1 97.62 192 GLN B O 1
ATOM 3290 N N . GLY B 1 193 ? -10.867 18.406 -2.648 1 98 193 GLY B N 1
ATOM 3291 C CA . GLY B 1 193 ? -9.875 19.016 -1.772 1 98 193 GLY B CA 1
ATOM 3292 C C . GLY B 1 193 ? -8.766 19.734 -2.525 1 98 193 GLY B C 1
ATOM 3293 O O . GLY B 1 193 ? -8.242 20.734 -2.059 1 98 193 GLY B O 1
ATOM 3294 N N . LEU B 1 194 ? -8.406 19.203 -3.674 1 98.25 194 LEU B N 1
ATOM 3295 C CA . LEU B 1 194 ? -7.344 19.781 -4.488 1 98.25 194 LEU B CA 1
ATOM 3296 C C . LEU B 1 194 ? -7.762 21.125 -5.062 1 98.25 194 LEU B C 1
ATOM 3298 O O . LEU B 1 194 ? -6.918 21.906 -5.523 1 98.25 194 LEU B O 1
ATOM 3302 N N . GLU B 1 195 ? -9.039 21.438 -4.941 1 97.75 195 GLU B N 1
ATOM 3303 C CA . GLU B 1 195 ? -9.562 22.672 -5.539 1 97.75 195 GLU B CA 1
ATOM 3304 C C . GLU B 1 195 ? -9.844 23.719 -4.473 1 97.75 195 GLU B C 1
ATOM 3306 O O . GLU B 1 195 ? -10.227 24.844 -4.793 1 97.75 195 GLU B O 1
ATOM 3311 N N . ILE B 1 196 ? -9.672 23.406 -3.238 1 97.12 196 ILE B N 1
ATOM 3312 C CA . ILE B 1 196 ? -9.977 24.328 -2.145 1 97.12 196 ILE B CA 1
ATOM 3313 C C . ILE B 1 196 ? -8.945 25.453 -2.123 1 97.12 196 ILE B C 1
ATOM 3315 O O . ILE B 1 196 ? -7.746 25.203 -2.24 1 97.12 196 ILE B O 1
ATOM 3319 N N . LEU B 1 197 ? -9.43 26.672 -1.961 1 96.44 197 LEU B N 1
ATOM 3320 C CA . LEU B 1 197 ? -8.57 27.859 -1.908 1 96.44 197 LEU B CA 1
ATOM 3321 C C . LEU B 1 197 ? -8.016 28.062 -0.502 1 96.44 197 LEU B C 1
ATOM 3323 O O . LEU B 1 197 ? -8.602 27.578 0.475 1 96.44 197 LEU B O 1
ATOM 3327 N N . ASP B 1 198 ? -6.887 28.766 -0.379 1 94.88 198 ASP B N 1
ATOM 3328 C CA . ASP B 1 198 ? -6.199 28.969 0.893 1 94.88 198 ASP B CA 1
ATOM 3329 C C . ASP B 1 198 ? -7.156 29.484 1.962 1 94.88 198 ASP B C 1
ATOM 3331 O O . ASP B 1 198 ? -7.164 29 3.092 1 94.88 198 ASP B O 1
ATOM 3335 N N . GLU B 1 199 ? -8.023 30.422 1.638 1 92.19 199 GLU B N 1
ATOM 3336 C CA . GLU B 1 199 ? -8.891 31.109 2.588 1 92.19 199 GLU B CA 1
ATOM 3337 C C . GLU B 1 199 ? -10.008 30.188 3.082 1 92.19 199 GLU B C 1
ATOM 3339 O O . GLU B 1 199 ? -10.664 30.484 4.082 1 92.19 199 GLU B O 1
ATOM 3344 N N . ASP B 1 200 ? -10.148 29.078 2.387 1 93.19 200 ASP B N 1
ATOM 3345 C CA . ASP B 1 200 ? -11.25 28.188 2.723 1 93.19 200 ASP B CA 1
ATOM 3346 C C . ASP B 1 200 ? -10.75 26.969 3.49 1 93.19 200 ASP B C 1
ATOM 3348 O O . ASP B 1 200 ? -11.547 26.125 3.918 1 93.19 200 ASP B O 1
ATOM 3352 N N . ILE B 1 201 ? -9.461 26.875 3.689 1 93.31 201 ILE B N 1
ATOM 3353 C CA . ILE B 1 201 ? -8.883 25.719 4.355 1 93.31 201 ILE B CA 1
ATOM 3354 C C . ILE B 1 201 ? -9.328 25.688 5.816 1 93.31 201 ILE B C 1
ATOM 3356 O O . ILE B 1 201 ? -9.234 26.688 6.523 1 93.31 201 ILE B O 1
ATOM 3360 N N . GLY B 1 202 ? -9.859 24.578 6.273 1 83.06 202 GLY B N 1
ATOM 3361 C CA . GLY B 1 202 ? -10.242 24.344 7.656 1 83.06 202 GLY B CA 1
ATOM 3362 C C . GLY B 1 202 ? -11.641 24.844 7.98 1 83.06 202 GLY B C 1
ATOM 3363 O O . GLY B 1 202 ? -12.023 24.906 9.148 1 83.06 202 GLY B O 1
ATOM 3364 N N . SER B 1 203 ? -12.438 25.391 7.117 1 67.94 203 SER B N 1
ATOM 3365 C CA . SER B 1 203 ? -13.742 25.969 7.367 1 67.94 203 SER B CA 1
ATOM 3366 C C . SER B 1 203 ? -14.711 24.953 7.953 1 67.94 203 SER B C 1
ATOM 3368 O O . SER B 1 203 ? -15.648 25.312 8.664 1 67.94 203 SER B O 1
ATOM 3370 N N . SER B 1 204 ? -14.711 23.734 7.695 1 60.03 204 SER B N 1
ATOM 3371 C CA . SER B 1 204 ? -15.719 22.781 8.156 1 60.03 204 SER B CA 1
ATOM 3372 C C . SER B 1 204 ? -15.148 21.828 9.203 1 60.03 204 SER B C 1
ATOM 3374 O O . SER B 1 204 ? -15.789 20.844 9.57 1 60.03 204 SER B O 1
ATOM 3376 N N . SER B 1 205 ? -14.008 21.875 9.758 1 55.41 205 SER B N 1
ATOM 3377 C CA . SER B 1 205 ? -13.469 20.734 10.477 1 55.41 205 SER B CA 1
ATOM 3378 C C . SER B 1 205 ? -13.992 20.688 11.906 1 55.41 205 SER B C 1
ATOM 3380 O O . SER B 1 205 ? -13.242 20.406 12.844 1 55.41 205 SER B O 1
ATOM 3382 N N . PRO B 1 206 ? -15.305 20.844 12.141 1 48.84 206 PRO B N 1
ATOM 3383 C CA . PRO B 1 206 ? -15.859 20.859 13.5 1 48.84 206 PRO B CA 1
ATOM 3384 C C . PRO B 1 206 ? -15.805 19.5 14.172 1 48.84 206 PRO B C 1
ATOM 3386 O O . PRO B 1 206 ? -15.711 19.406 15.398 1 48.84 206 PRO B O 1
ATOM 3389 N N . ALA B 1 207 ? -15.992 18.484 13.422 1 47.38 207 ALA B N 1
ATOM 3390 C CA . ALA B 1 207 ? -16.328 17.219 14.07 1 47.38 207 ALA B CA 1
ATOM 3391 C C . ALA B 1 207 ? -15.18 16.703 14.93 1 47.38 207 ALA B C 1
ATOM 3393 O O . ALA B 1 207 ? -15.391 16.219 16.047 1 47.38 207 ALA B O 1
ATOM 3394 N N . LEU B 1 208 ? -13.945 16.703 14.422 1 51.31 208 LEU B N 1
ATOM 3395 C CA . LEU B 1 208 ? -12.836 16.281 15.258 1 51.31 208 LEU B CA 1
ATOM 3396 C C . LEU B 1 208 ? -12.688 17.203 16.469 1 51.31 208 LEU B C 1
ATOM 3398 O O . LEU B 1 208 ? -12.352 16.75 17.562 1 51.31 208 LEU B O 1
ATOM 3402 N N . ALA B 1 209 ? -13.141 18.484 16.219 1 51.5 209 ALA B N 1
ATOM 3403 C CA . ALA B 1 209 ? -13.086 19.453 17.312 1 51.5 209 ALA B CA 1
ATOM 3404 C C . ALA B 1 209 ? -14.07 19.094 18.422 1 51.5 209 ALA B C 1
ATOM 3406 O O . ALA B 1 209 ? -13.742 19.219 19.609 1 51.5 209 ALA B O 1
ATOM 3407 N N . HIS B 1 210 ? -15.078 18.5 17.953 1 49.75 210 HIS B N 1
ATOM 3408 C CA . HIS B 1 210 ? -16.062 18.141 18.969 1 49.75 210 HIS B CA 1
ATOM 3409 C C . HIS B 1 210 ? -15.609 16.922 19.781 1 49.75 210 HIS B C 1
ATOM 3411 O O . HIS B 1 210 ? -15.742 16.906 21 1 49.75 210 HIS B O 1
ATOM 3417 N N . ALA B 1 211 ? -15.148 15.891 19.062 1 52.03 211 ALA B N 1
ATOM 3418 C CA . ALA B 1 211 ? -14.703 14.703 19.781 1 52.03 211 ALA B CA 1
ATOM 3419 C C . ALA B 1 211 ? -13.523 15.031 20.703 1 52.03 211 ALA B C 1
ATOM 3421 O O . ALA B 1 211 ? -13.461 14.555 21.844 1 52.03 211 ALA B O 1
ATOM 3422 N N . SER B 1 212 ? -12.68 15.875 20.188 1 51.25 212 SER B N 1
ATOM 3423 C CA . SER B 1 212 ? -11.508 16.281 20.953 1 51.25 212 SER B CA 1
ATOM 3424 C C . SER B 1 212 ? -11.891 17.172 22.141 1 51.25 212 SER B C 1
ATOM 3426 O O . SER B 1 212 ? -11.359 17.016 23.234 1 51.25 212 SER B O 1
ATOM 3428 N N . ALA B 1 213 ? -12.773 18.125 21.875 1 51.19 213 ALA B N 1
ATOM 3429 C CA . ALA B 1 213 ? -13.211 19.047 22.922 1 51.19 213 ALA B CA 1
ATOM 3430 C C . ALA B 1 213 ? -13.883 18.297 24.062 1 51.19 213 ALA B C 1
ATOM 3432 O O . ALA B 1 213 ? -13.641 18.594 25.234 1 51.19 213 ALA B O 1
ATOM 3433 N N . ARG B 1 214 ? -14.633 17.375 23.703 1 49.53 214 ARG B N 1
ATOM 3434 C CA . ARG B 1 214 ? -15.328 16.625 24.75 1 49.53 214 ARG B CA 1
ATOM 3435 C C . ARG B 1 214 ? -14.359 15.766 25.547 1 49.53 214 ARG B C 1
ATOM 3437 O O . ARG B 1 214 ? -14.531 15.57 26.75 1 49.53 214 ARG B O 1
ATOM 3444 N N . HIS B 1 215 ? -13.383 15.188 24.922 1 50.75 215 HIS B N 1
ATOM 3445 C CA . HIS B 1 215 ? -12.406 14.352 25.609 1 50.75 215 HIS B CA 1
ATOM 3446 C C . HIS B 1 215 ? -11.555 15.18 26.578 1 50.75 215 HIS B C 1
ATOM 3448 O O . HIS B 1 215 ? -11.273 14.742 27.688 1 50.75 215 HIS B O 1
ATOM 3454 N N . GLU B 1 216 ? -11.141 16.359 26.109 1 50.91 216 GLU B N 1
ATOM 3455 C CA . GLU B 1 216 ? -10.438 17.234 27.031 1 50.91 216 GLU B CA 1
ATOM 3456 C C . GLU B 1 216 ? -11.289 17.547 28.266 1 50.91 216 GLU B C 1
ATOM 3458 O O . GLU B 1 216 ? -10.781 17.594 29.375 1 50.91 216 GLU B O 1
ATOM 3463 N N . THR B 1 217 ? -12.469 17.672 27.906 1 48.62 217 THR B N 1
ATOM 3464 C CA . THR B 1 217 ? -13.359 17.969 29.016 1 48.62 217 THR B CA 1
ATOM 3465 C C . THR B 1 217 ? -13.57 16.719 29.875 1 48.62 217 THR B C 1
ATOM 3467 O O . THR B 1 217 ? -13.648 16.812 31.109 1 48.62 217 THR B O 1
ATOM 3470 N N . GLN B 1 218 ? -13.68 15.633 29.234 1 46.5 218 GLN B N 1
ATOM 3471 C CA . GLN B 1 218 ? -13.859 14.414 30.016 1 46.5 218 GLN B CA 1
ATOM 3472 C C . GLN B 1 218 ? -12.594 14.07 30.797 1 46.5 218 GLN B C 1
ATOM 3474 O O . GLN B 1 218 ? -12.672 13.648 31.953 1 46.5 218 GLN B O 1
ATOM 3479 N N . TYR B 1 219 ? -11.484 14.188 30.203 1 43.47 219 TYR B N 1
ATOM 3480 C CA . TYR B 1 219 ? -10.219 13.992 30.906 1 43.47 219 TYR B CA 1
ATOM 3481 C C . TYR B 1 219 ? -10.062 15.016 32.031 1 43.47 219 TYR B C 1
ATOM 3483 O O . TYR B 1 219 ? -9.602 14.68 33.125 1 43.47 219 TYR B O 1
ATOM 3491 N N . THR B 1 220 ? -10.406 16.266 31.797 1 44.44 220 THR B N 1
ATOM 3492 C CA . THR B 1 220 ? -10.352 17.25 32.875 1 44.44 220 THR B CA 1
ATOM 3493 C C . THR B 1 220 ? -11.32 16.891 34 1 44.44 220 THR B C 1
ATOM 3495 O O . THR B 1 220 ? -11.055 17.156 35.156 1 44.44 220 THR B O 1
ATOM 3498 N N . ARG B 1 221 ? -12.391 16.312 33.688 1 44.94 221 ARG B N 1
ATOM 3499 C CA . ARG B 1 221 ? -13.336 15.938 34.719 1 44.94 221 ARG B CA 1
ATOM 3500 C C . ARG B 1 221 ? -12.812 14.75 35.531 1 44.94 221 ARG B C 1
ATOM 3502 O O . ARG B 1 221 ? -13.047 14.664 36.75 1 44.94 221 ARG B O 1
ATOM 3509 N N . LEU B 1 222 ? -12.18 13.797 34.906 1 39.97 222 LEU B N 1
ATOM 3510 C CA . LEU B 1 222 ? -11.711 12.625 35.656 1 39.97 222 LEU B CA 1
ATOM 3511 C C . LEU B 1 222 ? -10.508 12.969 36.531 1 39.97 222 LEU B C 1
ATOM 3513 O O . LEU B 1 222 ? -10.297 12.352 37.562 1 39.97 222 LEU B O 1
ATOM 3517 N N . PHE B 1 223 ? -9.664 13.93 36.281 1 39.53 223 PHE B N 1
ATOM 3518 C CA . PHE B 1 223 ? -8.555 14.281 37.156 1 39.53 223 PHE B CA 1
ATOM 3519 C C . PHE B 1 223 ? -8.945 15.406 38.125 1 39.53 223 PHE B C 1
ATOM 3521 O O . PHE B 1 223 ? -8.117 15.891 38.875 1 39.53 223 PHE B O 1
ATOM 3528 N N . ARG B 1 224 ? -10.055 15.969 37.938 1 42.5 224 ARG B N 1
ATOM 3529 C CA . ARG B 1 224 ? -10.5 16.953 38.906 1 42.5 224 ARG B CA 1
ATOM 3530 C C . ARG B 1 224 ? -11.273 16.266 40.031 1 42.5 224 ARG B C 1
ATOM 3532 O O . ARG B 1 224 ? -11.672 16.922 41 1 42.5 224 ARG B O 1
ATOM 3539 N N . SER B 1 225 ? -11.586 15.031 39.656 1 33.28 225 SER B N 1
ATOM 3540 C CA . SER B 1 225 ? -12.148 14.5 40.906 1 33.28 225 SER B CA 1
ATOM 3541 C C . SER B 1 225 ? -11.047 13.992 41.844 1 33.28 225 SER B C 1
ATOM 3543 O O . SER B 1 225 ? -9.992 13.555 41.375 1 33.28 225 SER B O 1
#

Organism: NCBI:txid1198232

Sequence (450 aa):
MLESNVSLIRLLQLCSSALPIGGFTYSQGIEWAVEGHWVNSENDLRAWLLDLIKTNLQQLEIPVFLRMLRACEDNDELALKRWSDILLAYRETSELRLEENNRGRAMTRLLIDLEVEASIDLQSTLAKTQTAGFALAVNQWGIPVNIAAHGFAWTWLENLVISGVKLIPLGQVSGQRILRDLAKPLATAVEQGLEILDEDIGSSSPALAHASARHETQYTRLFRSMLESNVSLIRLLQLCSSALPIGGFTYSQGIEWAVEGHWVNSENDLRAWLLDLIKTNLQQLEIPVFLRMLRACEDNDELALKRWSDILLAYRETSELRLEENNRGRAMTRLLIDLEVEASIDLQSTLAKTQTAGFALAVNQWGIPVNIAAHGFAWTWLENLVISGVKLIPLGQVSGQRILRDLAKPLATAVEQGLEILDEDIGSSSPALAHASARHETQYTRLFRS

Radius of gyration: 22.75 Å; Cα contacts (8 Å, |Δi|>4): 631; chains: 2; bounding box: 46×71×66 Å

InterPro domains:
  IPR002639 Urease accessory protein UreF [MF_01385] (7-225)
  IPR002639 Urease accessory protein UreF [PF01730] (39-183)
  IPR002639 Urease accessory protein UreF [PIRSF009467] (7-225)
  IPR038277 UreF domain superfamily [G3DSA:1.10.4190.10] (5-204)

Secondary structure (DSSP, 8-state):
-HHHHHHHHHHHHHH-TT-SS-S-TTHHHHHHHHHTTS--SHHHHHHHHHHHIIIIIIIIIHHHHHHHHHHHHTT-HHHHHHHHHHHHHT--SHHHHHHHHHHHHHHHHHHHHTT----HHHHHHHTT-HHHHHHHHHHHTT--HHHHHHHHHHHHHHHHHHHHHHHTT--HHHHHHHHHHTHHHHHHHHHHHTT--GGGTTTTTHHHHHHHHHHHHHHHHHH--/-HHHHHHHHHHHHHT-TT-SS-S-TTHHHHHHHHHTTS--SHHHHHHHHHHHIIIIIIIIIHHHHHHHHHHHHTT-HHHHHHHHHHHHHT--SHHHHHHHHHHHHHHHHHHHHTT----HHHHHHHTT-HHHHHHHHHHHTT--HHHHHHHHHHHHHHHHHHHHHHHTT--HHHHHHHHHHTHHHHHHHHHHHTT--GGGTTTTTHHHHHHHHHHHHHHHHHS--

pLDDT: mean 88.95, std 15.62, range [33.0, 98.88]

Solvent-accessible surface area (backbone atoms only — not comparable to full-atom values): 23107 Å² total; per-residue (Å²): 111,65,66,60,45,28,19,50,48,52,48,52,54,73,44,31,74,71,49,87,31,64,80,57,71,55,48,60,62,50,48,42,34,39,73,70,64,67,30,72,44,72,68,37,44,45,54,52,48,53,50,40,39,63,24,38,39,19,30,33,53,43,33,46,41,53,52,30,28,50,16,51,71,65,69,31,64,67,56,33,40,51,50,46,50,51,56,46,67,68,35,79,40,72,66,52,36,50,46,35,26,52,30,1,42,32,35,35,52,50,39,48,75,61,66,50,89,68,54,74,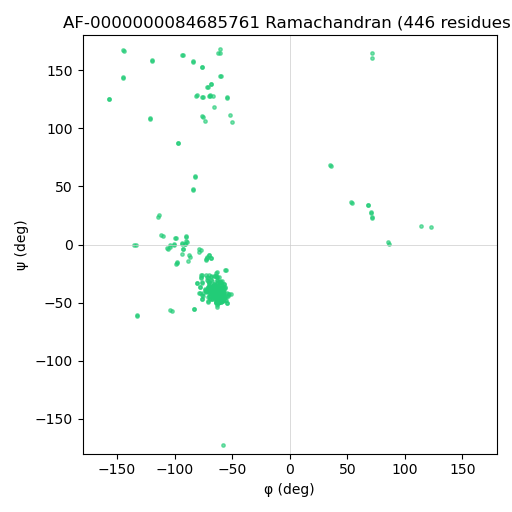68,52,45,59,50,20,22,51,25,39,60,49,31,51,23,43,50,34,52,76,58,63,37,56,66,69,65,47,50,50,41,52,50,46,40,56,48,51,36,44,39,56,45,45,28,61,74,58,64,54,56,73,65,55,41,50,44,44,53,60,69,41,33,58,61,48,40,51,26,45,61,54,7,70,66,55,50,80,92,54,52,51,76,58,43,53,66,65,45,48,51,44,51,50,43,54,49,47,53,50,52,67,66,70,97,111,65,67,61,45,28,19,50,47,52,48,51,55,73,44,31,73,71,50,86,33,65,80,56,72,54,50,59,61,51,48,43,35,39,74,70,63,66,30,71,44,73,68,36,43,45,53,51,49,52,48,40,38,65,23,38,38,19,31,32,53,41,32,49,40,53,51,32,28,49,18,52,71,66,70,31,64,68,56,31,41,52,47,44,51,52,56,45,66,70,36,79,41,72,66,52,36,51,44,32,26,51,28,1,39,33,35,34,52,51,39,48,73,62,66,50,87,67,53,74,70,51,44,58,49,20,22,52,25,38,59,47,31,53,24,42,51,35,55,75,58,63,38,56,65,70,63,46,49,49,42,52,50,45,41,57,49,52,36,46,39,56,45,45,28,62,75,58,66,52,55,72,65,55,40,52,44,43,53,60,70,42,32,57,62,49,41,51,27,45,61,53,7,70,65,55,50,81,90,53,54,52,75,59,43,51,65,65,45,47,51,44,52,50,44,53,49,48,54,52,52,64,70,68,98

Foldseek 3Di:
DVLQVQLVVLLCQLLDPPNPLDAFQPLVLLLLCVVVVQAQDLVSLLVVLLVCLQAPLLQAVLLLLVQLLVCLLVVPLVSLLVSLVVNLVLQQDPVSQVSQLSSQLSLLVVCVVVVQDDDPSSSVSSSRGNSNSLSNSSNVSVHDSLVSSLSVLLSNLLRSLVSNCVSSVHDPVSSVVSSVVCSVVNSVSNVNSNVDDPVRHNVRNCPSVVSVVVVVVVVVVVVVD/DVLQVQLVVLLCQLLDPPNPLDAAQPLPLLLLCVVVVQAQDLVSLLVVLLVCLQAPVLQAVLLLLLQLLVCLLVVPLVSLLVSLVVNLVLQQDPVSQVSQLSSQLSLLVVCVVVVQDDDPSSSVSSSRGNSNSLSNSSNVSVRDSLVSSLSVLLSNLLSSLVSNCVSSVHDPVSSVVSSVVCSVVNSVSNVNSNVDDPVRHNVRNCPSVVSVVVVVVVVVVVVVD